Protein AF-A0A821T9H7-F1 (afdb_monomer_lite)

Radius of gyration: 27.97 Å; chains: 1; bounding box: 42×57×98 Å

Structure (mmCIF, N/CA/C/O backbone):
data_AF-A0A821T9H7-F1
#
_entry.id   AF-A0A821T9H7-F1
#
loop_
_atom_site.group_PDB
_atom_site.id
_atom_site.type_symbol
_atom_site.label_atom_id
_atom_site.label_alt_id
_atom_site.label_comp_id
_atom_site.label_asym_id
_atom_site.label_entity_id
_atom_site.label_seq_id
_atom_site.pdbx_PDB_ins_code
_atom_site.Cartn_x
_atom_site.Cartn_y
_atom_site.Cartn_z
_atom_site.occupancy
_atom_site.B_iso_or_equiv
_atom_site.auth_seq_id
_atom_site.auth_comp_id
_atom_site.auth_asym_id
_atom_site.auth_atom_id
_atom_site.pdbx_PDB_model_num
ATOM 1 N N . MET A 1 1 ? -17.580 -24.110 52.887 1.00 52.00 1 MET A N 1
ATOM 2 C CA . MET A 1 1 ? -16.841 -24.997 53.815 1.00 52.00 1 MET A CA 1
ATOM 3 C C . MET A 1 1 ? -15.578 -24.273 54.279 1.00 52.00 1 MET A C 1
ATOM 5 O O . MET A 1 1 ? -14.968 -23.623 53.432 1.00 52.00 1 MET A O 1
ATOM 9 N N . PRO A 1 2 ? -15.221 -24.297 55.578 1.00 52.31 2 PRO A N 1
ATOM 10 C CA . PRO A 1 2 ? -14.011 -23.636 56.079 1.00 52.31 2 PRO A CA 1
ATOM 11 C C . PRO A 1 2 ? -12.762 -24.262 55.444 1.00 52.31 2 PRO A C 1
ATOM 13 O O . PRO A 1 2 ? -12.681 -25.484 55.322 1.00 52.31 2 PRO A O 1
ATOM 16 N N . ARG A 1 3 ? -11.808 -23.433 55.002 1.00 60.94 3 ARG A N 1
ATOM 17 C CA . ARG A 1 3 ? -10.554 -23.918 54.402 1.00 60.94 3 ARG A CA 1
ATOM 18 C C . ARG A 1 3 ? -9.544 -24.178 55.519 1.00 60.94 3 ARG A C 1
ATOM 20 O O . ARG A 1 3 ? -9.441 -23.381 56.452 1.00 60.94 3 ARG A O 1
ATOM 27 N N . ARG A 1 4 ? -8.821 -25.294 55.432 1.00 58.75 4 ARG A N 1
ATOM 28 C CA . ARG A 1 4 ? -7.747 -25.662 56.364 1.00 58.75 4 ARG A CA 1
ATOM 29 C C . ARG A 1 4 ? -6.399 -25.406 55.697 1.00 58.75 4 ARG A C 1
ATOM 31 O O . ARG A 1 4 ? -6.252 -25.667 54.507 1.00 58.75 4 ARG A O 1
ATOM 38 N N . CYS A 1 5 ? -5.445 -24.857 56.442 1.00 56.50 5 CYS A N 1
ATOM 39 C CA . CYS A 1 5 ? -4.068 -24.734 55.970 1.00 56.50 5 CYS A CA 1
ATOM 40 C C . CYS A 1 5 ? -3.338 -26.065 56.191 1.00 56.50 5 CYS A C 1
ATOM 42 O O . CYS A 1 5 ? -3.261 -26.528 57.329 1.00 56.50 5 CYS A O 1
ATOM 44 N N . ASP A 1 6 ? -2.781 -26.654 55.132 1.00 59.41 6 ASP A N 1
ATOM 45 C CA . ASP A 1 6 ? -2.112 -27.964 55.198 1.00 59.41 6 ASP A CA 1
ATOM 46 C C . ASP A 1 6 ? -0.798 -27.932 56.005 1.00 59.41 6 ASP A C 1
ATOM 48 O O . ASP A 1 6 ? -0.359 -28.963 56.503 1.00 59.41 6 ASP A O 1
ATOM 52 N N . ALA A 1 7 ? -0.190 -26.753 56.187 1.00 62.69 7 ALA A N 1
ATOM 53 C CA . ALA A 1 7 ? 1.077 -26.604 56.908 1.00 62.69 7 ALA A CA 1
ATOM 54 C C . ALA A 1 7 ? 0.923 -26.495 58.438 1.00 62.69 7 ALA A C 1
ATOM 56 O O . ALA A 1 7 ? 1.828 -26.882 59.170 1.00 62.69 7 ALA A O 1
ATOM 57 N N . CYS A 1 8 ? -0.197 -25.957 58.940 1.00 66.38 8 CYS A N 1
ATOM 58 C CA . CYS A 1 8 ? -0.370 -25.683 60.377 1.00 66.38 8 CYS A CA 1
ATOM 59 C C . CYS A 1 8 ? -1.744 -26.060 60.954 1.00 66.38 8 CYS A C 1
ATOM 61 O O . CYS A 1 8 ? -1.980 -25.886 62.147 1.00 66.38 8 CYS A O 1
ATOM 63 N N . GLY A 1 9 ? -2.679 -26.548 60.135 1.00 64.06 9 GLY A N 1
ATOM 64 C CA . GLY A 1 9 ? -3.998 -27.007 60.583 1.00 64.06 9 GLY A CA 1
ATOM 65 C C . GLY A 1 9 ? -4.990 -25.904 60.979 1.00 64.06 9 GLY A C 1
ATOM 66 O O . GLY A 1 9 ? -6.126 -26.222 61.348 1.00 64.06 9 GLY A O 1
ATOM 67 N N . ALA A 1 10 ? -4.608 -24.626 60.872 1.00 67.88 10 ALA A N 1
ATOM 68 C CA . ALA A 1 10 ? -5.467 -23.486 61.189 1.00 67.88 10 ALA A CA 1
ATOM 69 C C . ALA A 1 10 ? -6.685 -23.395 60.248 1.00 67.88 10 ALA A C 1
ATOM 71 O O . ALA A 1 10 ? -6.598 -23.704 59.054 1.00 67.88 10 ALA A O 1
ATOM 72 N N . THR A 1 11 ? -7.823 -22.957 60.794 1.00 61.16 11 THR A N 1
ATOM 73 C CA . THR A 1 11 ? -9.086 -22.745 60.065 1.00 61.16 11 THR A CA 1
ATOM 74 C C . THR A 1 11 ? -9.310 -21.252 59.807 1.00 61.16 11 THR A C 1
ATOM 76 O O . THR A 1 11 ? -8.954 -20.409 60.626 1.00 61.16 11 THR A O 1
ATOM 79 N N . THR A 1 12 ? -9.840 -20.904 58.632 1.00 59.34 12 THR A N 1
ATOM 80 C CA . THR A 1 12 ? -9.972 -19.507 58.175 1.00 59.34 12 THR A CA 1
ATOM 81 C C . THR A 1 12 ? -10.983 -18.679 58.992 1.00 59.34 12 THR A C 1
ATOM 83 O O . THR A 1 12 ? -12.116 -19.143 59.143 1.00 59.34 12 THR A O 1
ATOM 86 N N . PRO A 1 13 ? -10.659 -17.437 59.414 1.00 55.09 13 PRO A N 1
ATOM 87 C CA . PRO A 1 13 ? -11.656 -16.453 59.848 1.00 55.09 13 PRO A CA 1
ATOM 88 C C . PRO A 1 13 ? -12.505 -15.949 58.656 1.00 55.09 13 PRO A C 1
ATOM 90 O O . PRO A 1 13 ? -12.118 -16.144 57.503 1.00 55.09 13 PRO A O 1
ATOM 93 N N . PRO A 1 14 ? -13.667 -15.307 58.895 1.00 42.53 14 PRO A N 1
ATOM 94 C CA . PRO A 1 14 ? -14.719 -15.102 57.887 1.00 42.53 14 PRO A CA 1
ATOM 95 C C . PRO A 1 14 ? -14.426 -14.063 56.785 1.00 42.53 14 PRO A C 1
ATOM 97 O O . PRO A 1 14 ? -15.321 -13.754 56.001 1.00 42.53 14 PRO A O 1
ATOM 100 N N . PHE A 1 15 ? -13.200 -13.548 56.664 1.00 44.84 15 PHE A N 1
ATOM 101 C CA . PHE A 1 15 ? -12.841 -12.542 55.658 1.00 44.84 15 PHE A CA 1
ATOM 102 C C . PHE A 1 15 ? -11.713 -13.021 54.731 1.00 44.84 15 PHE A C 1
ATOM 104 O O . PHE A 1 15 ? -10.788 -13.711 55.154 1.00 44.84 15 PHE A O 1
ATOM 111 N N . ASN A 1 16 ? -11.829 -12.663 53.444 1.00 52.44 16 ASN A N 1
ATOM 112 C CA . ASN A 1 16 ? -10.963 -13.060 52.325 1.00 52.44 16 ASN A CA 1
ATOM 113 C C . ASN A 1 16 ? -9.498 -12.627 52.535 1.00 52.44 16 ASN A C 1
ATOM 115 O O . ASN A 1 16 ? -9.092 -11.550 52.107 1.00 52.44 16 ASN A O 1
ATOM 119 N N . ILE A 1 17 ? -8.693 -13.488 53.154 1.00 49.62 17 ILE A N 1
ATOM 120 C CA . ILE A 1 17 ? -7.234 -13.351 53.217 1.00 49.62 17 ILE A CA 1
ATOM 121 C C . ILE A 1 17 ? -6.622 -14.484 52.385 1.00 49.62 17 ILE A C 1
ATOM 123 O O . ILE A 1 17 ? -6.980 -15.650 52.554 1.00 49.62 17 ILE A O 1
ATOM 127 N N . GLN A 1 18 ? -5.722 -14.141 51.459 1.00 57.00 18 GLN A N 1
ATOM 128 C CA . GLN A 1 18 ? -5.142 -15.086 50.493 1.00 57.00 18 GLN A CA 1
ATOM 129 C C . GLN A 1 18 ? -3.971 -15.915 51.066 1.00 57.00 18 GLN A C 1
ATOM 131 O O . GLN A 1 18 ? -3.697 -16.998 50.551 1.00 57.00 18 GLN A O 1
ATOM 136 N N . CYS A 1 19 ? -3.366 -15.481 52.182 1.00 50.41 19 CYS A N 1
ATOM 137 C CA . CYS A 1 19 ? -2.258 -16.163 52.868 1.00 50.41 19 CYS A CA 1
ATOM 138 C C . CYS A 1 19 ? -2.529 -16.356 54.373 1.00 50.41 19 CYS A C 1
ATOM 140 O O . CYS A 1 19 ? -3.134 -15.503 55.021 1.00 50.41 19 CYS A O 1
ATOM 142 N N . CYS A 1 20 ? -2.065 -17.468 54.953 1.00 55.59 20 CYS A N 1
ATOM 143 C CA . CYS A 1 20 ? -2.225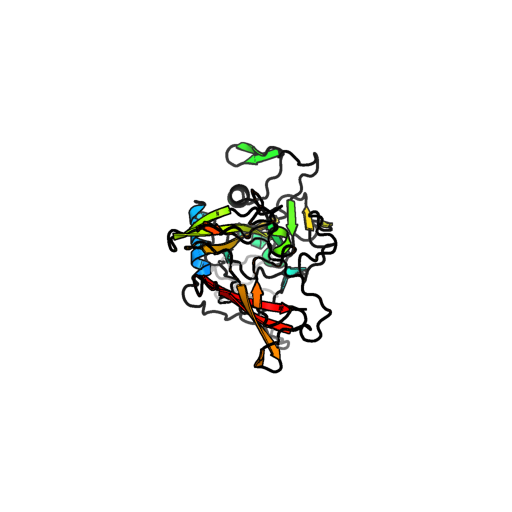 -17.765 56.380 1.00 55.59 20 CYS A CA 1
ATOM 144 C C . CYS A 1 20 ? -1.343 -16.846 57.262 1.00 55.59 20 CYS A C 1
ATOM 146 O O . CYS A 1 20 ? -0.121 -16.885 57.110 1.00 55.59 20 CYS A O 1
ATOM 148 N N . PRO A 1 21 ? -1.891 -16.087 58.236 1.00 48.59 21 PRO A N 1
ATOM 149 C CA . PRO A 1 21 ? -1.107 -15.154 59.062 1.00 48.59 21 PRO A CA 1
ATOM 150 C C . PRO A 1 21 ? -0.047 -15.819 59.951 1.00 48.59 21 PRO A C 1
ATOM 152 O O . PRO A 1 21 ? 0.913 -15.174 60.353 1.00 48.59 21 PRO A O 1
ATOM 155 N N . SER A 1 22 ? -0.217 -17.104 60.269 1.00 52.88 22 SER A N 1
ATOM 156 C CA . SER A 1 22 ? 0.667 -17.838 61.182 1.00 52.88 22 SER A CA 1
ATOM 157 C C . SER A 1 22 ? 1.881 -18.466 60.490 1.00 52.88 22 SER A C 1
ATOM 159 O O . SER A 1 22 ? 2.849 -18.796 61.164 1.00 52.88 22 SER A O 1
ATOM 161 N N . CYS A 1 23 ? 1.831 -18.681 59.168 1.00 59.38 23 CYS A N 1
ATOM 162 C CA . CYS A 1 23 ? 2.888 -19.402 58.439 1.00 59.38 23 CYS A CA 1
ATOM 163 C C . CYS A 1 23 ? 3.172 -18.897 57.013 1.00 59.38 23 CYS A C 1
ATOM 165 O O . CYS A 1 23 ? 4.077 -19.404 56.361 1.00 59.38 23 CYS A O 1
ATOM 167 N N . GLY A 1 24 ? 2.420 -17.917 56.501 1.00 49.22 24 GLY A N 1
ATOM 168 C CA . GLY A 1 24 ? 2.676 -17.274 55.208 1.00 49.22 24 GLY A CA 1
ATOM 169 C C . GLY A 1 24 ? 2.287 -18.073 53.955 1.00 49.22 24 GLY A C 1
ATOM 170 O O . GLY A 1 24 ? 2.425 -17.545 52.856 1.00 49.22 24 GLY A O 1
ATOM 171 N N . HIS A 1 25 ? 1.777 -19.304 54.076 1.00 56.91 25 HIS A N 1
ATOM 172 C CA . HIS A 1 25 ? 1.382 -20.129 52.923 1.00 56.91 25 HIS A CA 1
ATOM 173 C C . HIS A 1 25 ? -0.051 -19.873 52.418 1.00 56.91 25 HIS A C 1
ATOM 175 O O . HIS A 1 25 ? -0.956 -19.543 53.191 1.00 56.91 25 HIS A O 1
ATOM 181 N N . GLU A 1 26 ? -0.249 -20.047 51.105 1.00 52.38 26 GLU A N 1
ATOM 182 C CA . GLU A 1 26 ? -1.539 -19.911 50.414 1.00 52.38 26 GLU A CA 1
ATOM 183 C C . GLU A 1 26 ? -2.464 -21.118 50.651 1.00 52.38 26 GLU A C 1
ATOM 185 O O . GLU A 1 26 ? -2.024 -22.263 50.761 1.00 52.38 26 GLU A O 1
ATOM 190 N N . PHE A 1 27 ? -3.777 -20.874 50.692 1.00 54.25 27 PHE A N 1
ATOM 191 C CA . PHE A 1 27 ? -4.783 -21.933 50.829 1.00 54.25 27 PHE A CA 1
ATOM 192 C C . PHE A 1 27 ? -5.086 -22.614 49.480 1.00 54.25 27 PHE A C 1
ATOM 194 O O . PHE A 1 27 ? -5.382 -21.944 48.488 1.00 54.25 27 PHE A O 1
ATOM 201 N N . ARG A 1 28 ? -5.105 -23.956 49.456 1.00 50.16 28 ARG A N 1
ATOM 202 C CA . ARG A 1 28 ? -5.420 -24.774 48.267 1.00 50.16 28 ARG A CA 1
ATOM 203 C C . ARG A 1 28 ? -6.826 -24.473 47.714 1.00 50.16 28 ARG A C 1
ATOM 205 O O . ARG A 1 28 ? -7.794 -24.367 48.471 1.00 50.16 28 ARG A O 1
ATOM 212 N N . LYS A 1 29 ? -6.955 -24.352 46.385 1.00 48.75 29 LYS A N 1
ATOM 213 C CA . LYS A 1 29 ? -8.257 -24.263 45.689 1.00 48.75 29 LYS A CA 1
ATOM 214 C C . LYS A 1 29 ? -8.839 -25.674 45.479 1.00 48.75 29 LYS A C 1
ATOM 216 O O . LYS A 1 29 ? -8.063 -26.582 45.199 1.00 48.75 29 LYS A O 1
ATOM 221 N N . PRO A 1 30 ? -10.165 -25.870 45.600 1.00 38.12 30 PRO A N 1
ATOM 222 C CA . PRO A 1 30 ? -10.780 -27.180 45.395 1.00 38.12 30 PRO A CA 1
ATOM 223 C C . PRO A 1 30 ? -10.760 -27.592 43.913 1.00 38.12 30 PRO A C 1
ATOM 225 O O . PRO A 1 30 ? -11.069 -26.784 43.036 1.00 38.12 30 PRO A O 1
ATOM 228 N N . GLU A 1 31 ? -10.408 -28.853 43.654 1.00 37.56 31 GLU A N 1
ATOM 229 C CA . GLU A 1 31 ? -10.459 -29.502 42.339 1.00 37.56 31 GLU A CA 1
ATOM 230 C C . GLU A 1 31 ? -11.874 -30.039 42.065 1.00 37.56 31 GLU A C 1
ATOM 232 O O . GLU A 1 31 ? -12.429 -30.764 42.887 1.00 37.56 31 GLU A O 1
ATOM 237 N N . ASN A 1 32 ? -12.445 -29.724 40.898 1.00 36.94 32 ASN A N 1
ATOM 238 C CA . ASN A 1 32 ? -13.672 -30.352 40.397 1.00 36.94 32 ASN A CA 1
ATOM 239 C C . ASN A 1 32 ? -13.337 -31.214 39.171 1.00 36.94 32 ASN A C 1
ATOM 241 O O . ASN A 1 32 ? -13.040 -30.687 38.099 1.00 36.94 32 ASN A O 1
ATOM 245 N N . ASN A 1 33 ? -13.430 -32.536 39.330 1.00 33.88 33 ASN A N 1
ATOM 246 C CA . ASN A 1 33 ? -13.397 -33.517 38.245 1.00 33.88 33 ASN A CA 1
ATOM 247 C C . ASN A 1 33 ? -14.797 -33.669 37.632 1.00 33.88 33 ASN A C 1
ATOM 249 O O . ASN A 1 33 ? -15.671 -34.307 38.211 1.00 33.88 33 ASN A O 1
ATOM 253 N N . SER A 1 34 ? -15.001 -33.115 36.439 1.00 32.09 34 SER A N 1
ATOM 254 C CA . SER A 1 34 ? -15.999 -33.605 35.479 1.00 32.09 34 SER A CA 1
ATOM 255 C C . SER A 1 34 ? -15.555 -33.209 34.070 1.00 32.09 34 SER A C 1
ATOM 257 O O . SER A 1 34 ? -15.356 -32.036 33.766 1.00 32.09 34 SER A O 1
ATOM 259 N N . THR A 1 35 ? -15.302 -34.216 33.241 1.00 33.34 35 THR A N 1
ATOM 260 C CA . THR A 1 35 ? -14.719 -34.113 31.899 1.00 33.34 35 THR A CA 1
ATOM 261 C C . THR A 1 35 ? -15.807 -33.857 30.848 1.00 33.34 35 THR A C 1
ATOM 263 O O . THR A 1 35 ? -16.729 -34.665 30.753 1.00 33.34 35 THR A O 1
ATOM 266 N N . PRO A 1 36 ? -15.686 -32.824 29.994 1.00 30.59 36 PRO A N 1
ATOM 267 C CA . PRO A 1 36 ? -16.351 -32.758 28.692 1.00 30.59 36 PRO A CA 1
ATOM 268 C C . PRO A 1 36 ? -15.356 -33.045 27.547 1.00 30.59 36 PRO A C 1
ATOM 270 O O . PRO A 1 36 ? -14.138 -32.973 27.746 1.00 30.59 36 PRO A O 1
ATOM 273 N N . PRO A 1 37 ? -15.846 -33.386 26.341 1.00 30.14 37 PRO A N 1
ATOM 274 C CA . PRO A 1 37 ? -15.032 -33.940 25.272 1.00 30.14 37 PRO A CA 1
ATOM 275 C C . PRO A 1 37 ? -14.011 -32.941 24.726 1.00 30.14 37 PRO A C 1
ATOM 277 O O . PRO A 1 37 ? -14.256 -31.753 24.516 1.00 30.14 37 PRO A O 1
ATOM 280 N N . ASN A 1 38 ? -12.834 -33.500 24.490 1.00 33.84 38 ASN A N 1
ATOM 281 C CA . ASN A 1 38 ? -11.617 -32.872 24.026 1.00 33.84 38 ASN A CA 1
ATOM 282 C C . ASN A 1 38 ? -11.758 -32.450 22.552 1.00 33.84 38 ASN A C 1
ATOM 284 O O . ASN A 1 38 ? -11.496 -33.249 21.662 1.00 33.84 38 ASN A O 1
ATOM 288 N N . ASN A 1 39 ? -12.129 -31.194 22.289 1.00 30.88 39 ASN A N 1
ATOM 289 C CA . ASN A 1 39 ? -11.930 -30.558 20.981 1.00 30.88 39 ASN A CA 1
ATOM 290 C C . ASN A 1 39 ? -10.878 -29.449 21.098 1.00 30.88 39 ASN A C 1
ATOM 292 O O . ASN A 1 39 ? -11.142 -28.253 21.000 1.00 30.88 39 ASN A O 1
ATOM 296 N N . LYS A 1 40 ? -9.634 -29.876 21.335 1.00 31.58 40 LYS A N 1
ATOM 297 C CA . LYS A 1 40 ? -8.444 -29.062 21.092 1.00 31.58 40 LYS A CA 1
ATOM 298 C C . LYS A 1 40 ? -8.089 -29.139 19.609 1.00 31.58 40 LYS A C 1
ATOM 300 O O . LYS A 1 40 ? -7.203 -29.888 19.219 1.00 31.58 40 LYS A O 1
ATOM 305 N N . THR A 1 41 ? -8.714 -28.294 18.801 1.00 30.67 41 THR A N 1
ATOM 306 C CA . THR A 1 41 ? -8.129 -27.831 17.535 1.00 30.67 41 THR A CA 1
ATOM 307 C C . THR A 1 41 ? -7.802 -26.350 17.657 1.00 30.67 41 THR A C 1
ATOM 309 O O . THR A 1 41 ? -8.289 -25.509 16.913 1.00 30.67 41 THR A O 1
ATOM 312 N N . HIS A 1 42 ? -6.926 -26.020 18.609 1.00 34.47 42 HIS A N 1
ATOM 313 C CA . HIS A 1 42 ? -6.011 -24.914 18.371 1.00 34.47 42 HIS A CA 1
ATOM 314 C C . HIS A 1 42 ? -4.995 -25.432 17.363 1.00 34.47 42 HIS A C 1
ATOM 316 O O . HIS A 1 42 ? -4.069 -26.160 17.731 1.00 34.47 42 HIS A O 1
ATOM 322 N N . ALA A 1 43 ? -5.205 -25.099 16.090 1.00 30.94 43 ALA A N 1
ATOM 323 C CA . ALA A 1 43 ? -4.150 -25.174 15.100 1.00 30.94 43 ALA A CA 1
ATOM 324 C C . ALA A 1 43 ? -2.981 -24.343 15.643 1.00 30.94 43 ALA A C 1
ATOM 326 O O . ALA A 1 43 ? -3.001 -23.114 15.662 1.00 30.94 43 ALA A O 1
ATOM 327 N N . LYS A 1 44 ? -1.986 -25.044 16.187 1.00 29.28 44 LYS A N 1
ATOM 328 C CA . LYS A 1 44 ? -0.641 -24.517 16.321 1.00 29.28 44 LYS A CA 1
ATOM 329 C C . LYS A 1 44 ? -0.229 -24.155 14.904 1.00 29.28 44 LYS A C 1
ATOM 331 O O . LYS A 1 44 ? 0.064 -25.049 14.116 1.00 29.28 44 LYS A O 1
ATOM 336 N N . ASP A 1 45 ? -0.198 -22.868 14.593 1.00 35.53 45 ASP A N 1
ATOM 337 C CA . ASP A 1 45 ? 0.541 -22.375 13.441 1.00 35.53 45 ASP A CA 1
ATOM 338 C C . ASP A 1 45 ? 2.035 -22.577 13.711 1.00 35.53 45 ASP A C 1
ATOM 340 O O . ASP A 1 45 ? 2.788 -21.671 14.066 1.00 35.53 45 ASP A O 1
ATOM 344 N N . SER A 1 46 ? 2.479 -23.822 13.562 1.00 35.81 46 SER A N 1
ATOM 345 C CA . SER A 1 46 ? 3.876 -24.186 13.411 1.00 35.81 46 SER A CA 1
ATOM 346 C C . SER A 1 46 ? 4.310 -23.867 11.981 1.00 35.81 46 SER A C 1
ATOM 348 O O . SER A 1 46 ? 4.651 -24.756 11.210 1.00 35.81 46 SER A O 1
ATOM 350 N N . HIS A 1 47 ? 4.321 -22.583 11.626 1.00 48.22 47 HIS A N 1
ATOM 351 C CA . HIS A 1 47 ? 4.980 -22.081 10.417 1.00 48.22 47 HIS A CA 1
ATOM 352 C C . HIS A 1 47 ? 6.390 -21.553 10.757 1.00 48.22 47 HIS A C 1
ATOM 354 O O . HIS A 1 47 ? 6.869 -20.546 10.234 1.00 48.22 47 HIS A O 1
ATOM 360 N N . SER A 1 48 ? 7.088 -22.250 11.663 1.00 50.47 48 SER A N 1
ATOM 361 C CA . SER A 1 48 ? 8.493 -22.007 11.991 1.00 50.47 48 SER A CA 1
ATOM 362 C C . SER A 1 48 ? 9.406 -22.717 10.992 1.00 50.47 48 SER A C 1
ATOM 364 O O . SER A 1 48 ? 9.914 -23.806 11.252 1.00 50.47 48 SER A O 1
ATOM 366 N N . LYS A 1 49 ? 9.613 -22.064 9.848 1.00 40.31 49 LYS A N 1
ATOM 367 C CA . LYS A 1 49 ? 10.872 -22.025 9.087 1.00 40.31 49 LYS A CA 1
ATOM 368 C C . LYS A 1 49 ? 10.710 -20.923 8.038 1.00 40.31 49 LYS A C 1
ATOM 370 O O . LYS A 1 49 ? 10.294 -21.177 6.914 1.00 40.31 49 LYS A O 1
ATOM 375 N N . GLN A 1 50 ? 10.980 -19.672 8.435 1.00 43.97 50 GLN A N 1
ATOM 376 C CA . GLN A 1 50 ? 11.134 -18.584 7.462 1.00 43.97 50 GLN A CA 1
ATOM 377 C C . GLN A 1 50 ? 12.204 -19.021 6.443 1.00 43.97 50 GLN A C 1
ATOM 379 O O . GLN A 1 50 ? 13.249 -19.528 6.869 1.00 43.97 50 GLN A O 1
ATOM 384 N N . PRO A 1 51 ? 11.975 -18.856 5.129 1.00 42.94 51 PRO A N 1
ATOM 385 C CA . PRO A 1 51 ? 12.978 -19.182 4.129 1.00 42.94 51 PRO A CA 1
ATOM 386 C C . PRO A 1 51 ? 14.238 -18.327 4.319 1.00 42.94 51 PRO A C 1
ATOM 388 O O . PRO A 1 51 ? 14.225 -17.291 4.991 1.00 42.94 51 PRO A O 1
ATOM 391 N N . ARG A 1 52 ? 15.321 -18.771 3.667 1.00 57.47 52 ARG A N 1
ATOM 392 C CA . ARG A 1 52 ? 16.536 -18.001 3.347 1.00 57.47 52 ARG A CA 1
ATOM 393 C C . ARG A 1 52 ? 16.223 -16.517 3.104 1.00 57.47 52 ARG A C 1
ATOM 395 O O . ARG A 1 52 ? 15.165 -16.189 2.579 1.00 57.47 52 ARG A O 1
ATOM 402 N N . ALA A 1 53 ? 17.161 -15.637 3.460 1.00 80.38 53 ALA A N 1
ATOM 403 C CA . ALA A 1 53 ? 17.039 -14.183 3.324 1.00 80.38 53 ALA A CA 1
ATOM 404 C C . ALA A 1 53 ? 16.293 -13.763 2.037 1.00 80.38 53 ALA A C 1
ATOM 406 O O . ALA A 1 53 ? 16.836 -13.876 0.943 1.00 80.38 53 ALA A O 1
ATOM 407 N N . CYS A 1 54 ? 15.046 -13.295 2.173 1.00 86.88 54 CYS A N 1
ATOM 408 C CA . CYS A 1 54 ? 14.213 -12.872 1.047 1.00 86.88 54 CYS A CA 1
ATOM 409 C C . CYS A 1 54 ? 14.769 -11.561 0.452 1.00 86.88 54 CYS A C 1
ATOM 411 O O . CYS A 1 54 ? 14.754 -10.537 1.149 1.00 86.88 54 CYS A O 1
ATOM 413 N N . PRO A 1 55 ? 15.229 -11.543 -0.817 1.00 85.81 55 PRO A N 1
ATOM 414 C CA . PRO A 1 55 ? 15.789 -10.339 -1.435 1.00 85.81 55 PRO A CA 1
ATOM 415 C C . PRO A 1 55 ? 14.790 -9.179 -1.475 1.00 85.81 55 PRO A C 1
ATOM 417 O O . PRO A 1 55 ? 15.154 -8.043 -1.175 1.00 85.81 55 PRO A O 1
ATOM 420 N N . TYR A 1 56 ? 13.516 -9.472 -1.751 1.00 83.56 56 TYR A N 1
ATOM 421 C CA . TYR A 1 56 ? 12.448 -8.472 -1.765 1.00 83.56 56 TYR A CA 1
ATOM 422 C C . TYR A 1 56 ? 12.228 -7.834 -0.385 1.00 83.56 56 TYR A C 1
ATOM 424 O O . TYR A 1 56 ? 12.180 -6.609 -0.256 1.00 83.56 56 TYR A O 1
ATOM 432 N N . LYS A 1 57 ? 12.188 -8.651 0.676 1.00 88.38 57 LYS A N 1
ATOM 433 C CA . LYS A 1 57 ? 12.094 -8.172 2.064 1.00 88.38 57 LYS A CA 1
ATOM 434 C C . LYS A 1 57 ? 13.282 -7.290 2.438 1.00 88.38 57 LYS A C 1
ATOM 436 O O . LYS A 1 57 ? 13.097 -6.268 3.098 1.00 88.38 57 LYS A O 1
ATOM 441 N N . ASN A 1 58 ? 14.486 -7.659 2.003 1.00 90.38 58 ASN A N 1
ATOM 442 C CA . ASN A 1 58 ? 15.697 -6.874 2.239 1.00 90.38 58 ASN A CA 1
ATOM 443 C C . ASN A 1 58 ? 15.663 -5.526 1.510 1.00 90.38 58 ASN A C 1
ATOM 445 O O . ASN A 1 58 ? 16.030 -4.518 2.110 1.00 90.38 58 ASN A O 1
ATOM 449 N N . LEU A 1 59 ? 15.176 -5.493 0.267 1.00 88.44 59 LEU A N 1
ATOM 450 C CA . LEU A 1 59 ? 15.000 -4.264 -0.508 1.00 88.44 59 LEU A CA 1
ATOM 451 C C . LEU A 1 59 ? 13.975 -3.326 0.147 1.00 88.44 59 LEU A C 1
ATOM 453 O O . LEU A 1 59 ? 14.250 -2.145 0.346 1.00 88.44 59 LEU A O 1
ATOM 457 N N . CYS A 1 60 ? 12.829 -3.858 0.579 1.00 91.00 60 CYS A N 1
ATOM 458 C CA . CYS A 1 60 ? 11.830 -3.074 1.307 1.00 91.00 60 CYS A CA 1
ATOM 459 C C . CYS A 1 60 ? 12.385 -2.537 2.641 1.00 91.00 60 CYS A C 1
ATOM 461 O O . CYS A 1 60 ? 12.111 -1.400 3.021 1.00 91.00 60 CYS A O 1
ATOM 463 N N . ALA A 1 61 ? 13.209 -3.329 3.337 1.00 91.94 61 ALA A N 1
ATOM 464 C CA . ALA A 1 61 ? 13.879 -2.907 4.568 1.00 91.94 61 ALA A CA 1
ATOM 465 C C . ALA A 1 61 ? 14.973 -1.858 4.312 1.00 91.94 61 ALA A C 1
ATOM 467 O O . ALA A 1 61 ? 15.306 -1.071 5.196 1.00 91.94 61 ALA A O 1
ATOM 468 N N . GLU A 1 62 ? 15.587 -1.862 3.130 1.00 92.31 62 GLU A N 1
ATOM 469 C CA . GLU A 1 62 ? 16.529 -0.835 2.695 1.00 92.31 62 GLU A CA 1
ATOM 470 C C . GLU A 1 62 ? 15.827 0.505 2.473 1.00 92.31 62 GLU A C 1
ATOM 472 O O . GLU A 1 62 ? 16.280 1.504 3.025 1.00 92.31 62 GLU A O 1
ATOM 477 N N . TYR A 1 63 ? 14.689 0.504 1.772 1.00 91.69 63 TYR A N 1
ATOM 478 C CA . TYR A 1 63 ? 13.867 1.702 1.604 1.00 91.69 63 TYR A CA 1
ATOM 479 C C . TYR A 1 63 ? 13.405 2.269 2.948 1.00 91.69 63 TYR A C 1
ATOM 481 O O . TYR A 1 63 ? 13.583 3.450 3.220 1.00 91.69 63 TYR A O 1
ATOM 489 N N . LEU A 1 64 ? 12.878 1.427 3.841 1.00 91.69 64 LEU A N 1
ATOM 490 C CA . LEU A 1 64 ? 12.440 1.892 5.159 1.00 91.69 64 LEU A CA 1
ATOM 491 C C . LEU A 1 64 ? 13.591 2.532 5.957 1.00 91.69 64 LEU A C 1
ATOM 493 O O . LEU A 1 64 ? 13.390 3.533 6.636 1.00 91.69 64 LEU A O 1
ATOM 497 N N . ARG A 1 65 ? 14.812 1.990 5.844 1.00 91.81 65 ARG A N 1
ATOM 498 C CA . ARG A 1 65 ? 16.008 2.581 6.465 1.00 91.81 65 ARG A CA 1
ATOM 499 C C . ARG A 1 65 ? 16.407 3.914 5.836 1.00 91.81 65 ARG A C 1
ATOM 501 O O . ARG A 1 65 ? 16.925 4.753 6.562 1.00 91.81 65 ARG A O 1
ATOM 508 N N . SER A 1 66 ? 16.184 4.120 4.535 1.00 91.50 66 SER A N 1
ATOM 509 C CA . SER A 1 66 ? 16.504 5.399 3.884 1.00 91.50 66 SER A CA 1
ATOM 510 C C . SER A 1 66 ? 15.572 6.540 4.278 1.00 91.50 66 SER A C 1
ATOM 512 O O . SER A 1 66 ? 15.876 7.681 3.966 1.00 91.50 66 SER A O 1
ATOM 514 N N . LEU A 1 67 ? 14.451 6.243 4.941 1.00 90.94 67 LEU A N 1
ATOM 515 C CA . LEU A 1 67 ? 13.559 7.260 5.504 1.00 90.94 67 LEU A CA 1
ATOM 516 C C . LEU A 1 67 ? 14.040 7.779 6.863 1.00 90.94 67 LEU A C 1
ATOM 518 O O . LEU A 1 67 ? 13.441 8.704 7.392 1.00 90.94 67 LEU A O 1
ATOM 522 N N . GLU A 1 68 ? 15.070 7.159 7.446 1.00 93.69 68 GLU A N 1
ATOM 523 C CA . GLU A 1 68 ? 15.691 7.599 8.704 1.00 93.69 68 GLU A CA 1
ATOM 524 C C . GLU A 1 68 ? 14.726 7.650 9.902 1.00 93.69 68 GLU A C 1
ATOM 526 O O . GLU A 1 68 ? 14.932 8.382 10.867 1.00 93.69 68 GLU A O 1
ATOM 531 N N . TRP A 1 69 ? 13.676 6.822 9.886 1.00 91.25 69 TRP A N 1
ATOM 532 C CA . TRP A 1 69 ? 12.812 6.652 11.052 1.00 91.25 69 TRP A CA 1
ATOM 533 C C . TRP A 1 69 ? 13.586 5.981 12.187 1.00 91.25 69 TRP A C 1
ATOM 535 O O . TRP A 1 69 ? 14.369 5.051 11.956 1.00 91.25 69 TRP A O 1
ATOM 545 N N . ASP A 1 70 ? 13.315 6.399 13.425 1.00 92.38 70 ASP A N 1
ATOM 546 C CA . ASP A 1 70 ? 13.920 5.772 14.595 1.00 92.38 70 ASP A CA 1
ATOM 547 C C . ASP A 1 70 ? 13.566 4.275 14.639 1.00 92.38 70 ASP A C 1
ATOM 549 O O . ASP A 1 70 ? 12.408 3.859 14.532 1.00 92.38 70 ASP A O 1
ATOM 553 N N . ARG A 1 71 ? 14.596 3.442 14.804 1.00 91.25 71 ARG A N 1
ATOM 554 C CA . ARG A 1 71 ? 14.474 1.986 14.917 1.00 91.25 71 ARG A CA 1
ATOM 555 C C . ARG A 1 71 ? 13.628 1.570 16.119 1.00 91.25 71 ARG A C 1
ATOM 557 O O . ARG A 1 71 ? 13.040 0.491 16.075 1.00 91.25 71 ARG A O 1
ATOM 564 N N . SER A 1 72 ? 13.562 2.406 17.156 1.00 93.06 72 SER A N 1
ATOM 565 C CA . SER A 1 72 ? 12.730 2.208 18.344 1.00 93.06 72 SER A CA 1
ATOM 566 C C . SER A 1 72 ? 11.235 2.173 18.020 1.00 93.06 72 SER A C 1
ATOM 568 O O . SER A 1 72 ? 10.468 1.597 18.783 1.00 93.06 72 SER A O 1
ATOM 570 N N . LEU A 1 73 ? 10.813 2.702 16.866 1.00 90.50 73 LEU A N 1
ATOM 571 C CA . LEU A 1 73 ? 9.423 2.665 16.411 1.00 90.50 73 LEU A CA 1
ATOM 572 C C . LEU A 1 73 ? 8.999 1.295 15.869 1.00 90.50 73 LEU A C 1
ATOM 574 O O . LEU A 1 73 ? 7.816 1.090 15.607 1.00 90.50 73 LEU A O 1
ATOM 578 N N . PHE A 1 74 ? 9.932 0.354 15.691 1.00 93.69 74 PHE A N 1
ATOM 579 C CA . PHE A 1 74 ? 9.671 -0.925 15.035 1.00 93.69 74 PHE A CA 1
ATOM 580 C C . PHE A 1 74 ? 9.799 -2.122 15.976 1.00 93.69 74 PHE A C 1
ATOM 582 O O . PHE A 1 74 ? 10.629 -2.171 16.885 1.00 93.69 74 PHE A O 1
ATOM 589 N N . ASP A 1 75 ? 9.009 -3.153 15.693 1.00 93.38 75 ASP A N 1
ATOM 590 C CA . ASP A 1 75 ? 9.116 -4.473 16.296 1.00 93.38 75 ASP A CA 1
ATOM 591 C C . ASP A 1 75 ? 9.330 -5.527 15.210 1.00 93.38 75 ASP A C 1
ATOM 593 O O . ASP A 1 75 ? 8.405 -6.011 14.549 1.00 93.38 75 ASP A O 1
ATOM 597 N N . ARG A 1 76 ? 10.597 -5.914 15.041 1.00 92.69 76 ARG A N 1
ATOM 598 C CA . ARG A 1 76 ? 11.025 -6.838 13.984 1.00 92.69 76 ARG A CA 1
ATOM 599 C C . ARG A 1 76 ? 10.381 -8.220 14.093 1.00 92.69 76 ARG A C 1
ATOM 601 O O . ARG A 1 76 ? 10.353 -8.932 13.089 1.00 92.69 76 ARG A O 1
ATOM 608 N N . ARG A 1 77 ? 9.862 -8.597 15.269 1.00 92.31 77 ARG A N 1
ATOM 609 C CA . ARG A 1 77 ? 9.189 -9.887 15.499 1.00 92.31 77 ARG A CA 1
ATOM 610 C C . ARG A 1 77 ? 7.909 -10.014 14.679 1.00 92.31 77 ARG A C 1
ATOM 612 O O . ARG A 1 77 ? 7.531 -11.121 14.316 1.00 92.31 77 ARG A O 1
ATOM 619 N N . PHE A 1 78 ? 7.283 -8.887 14.340 1.00 91.56 78 PHE A N 1
ATOM 620 C CA . PHE A 1 78 ? 6.039 -8.850 13.573 1.00 91.56 78 PHE A CA 1
ATOM 621 C C . PHE A 1 78 ? 6.244 -8.515 12.088 1.00 91.56 78 PHE A C 1
ATOM 623 O O . PHE A 1 78 ? 5.264 -8.340 11.352 1.00 91.56 78 PHE A O 1
ATOM 630 N N . ASN A 1 79 ? 7.498 -8.471 11.617 1.00 93.62 79 ASN A N 1
ATOM 631 C CA . ASN A 1 79 ? 7.800 -8.289 10.200 1.00 93.62 79 ASN A CA 1
ATOM 632 C C . ASN A 1 79 ? 7.314 -9.490 9.387 1.00 93.62 79 ASN A C 1
ATOM 634 O O . ASN A 1 79 ? 7.648 -10.635 9.690 1.00 93.62 79 ASN A O 1
ATOM 638 N N . HIS A 1 80 ? 6.607 -9.224 8.296 1.00 91.38 80 HIS A N 1
ATOM 639 C CA . HIS A 1 80 ? 6.057 -10.257 7.429 1.00 91.38 80 HIS A CA 1
ATOM 640 C C . HIS A 1 80 ? 6.214 -9.858 5.964 1.00 91.38 80 HIS A C 1
ATOM 642 O O . HIS A 1 80 ? 5.998 -8.705 5.612 1.00 91.38 80 HIS A O 1
ATOM 648 N N . CYS A 1 81 ? 6.623 -10.794 5.114 1.00 90.31 81 CYS A N 1
ATOM 649 C CA . CYS A 1 81 ? 6.763 -10.560 3.681 1.00 90.31 81 CYS A CA 1
ATOM 650 C C . CYS A 1 81 ? 5.648 -11.314 2.964 1.00 90.31 81 CYS A C 1
ATOM 652 O O . CYS A 1 81 ? 5.487 -12.505 3.200 1.00 90.31 81 CYS A O 1
ATOM 654 N N . TYR A 1 82 ? 4.912 -10.619 2.105 1.00 85.69 82 TYR A N 1
ATOM 655 C CA . TYR A 1 82 ? 3.802 -11.154 1.325 1.00 85.69 82 TYR A CA 1
ATOM 656 C C . TYR A 1 82 ? 4.155 -11.293 -0.165 1.00 85.69 82 TYR A C 1
ATOM 658 O O . TYR A 1 82 ? 3.260 -11.329 -1.006 1.00 85.69 82 TYR A O 1
ATOM 666 N N . CYS A 1 83 ? 5.446 -11.327 -0.525 1.00 83.06 83 CYS A N 1
ATOM 667 C CA . CYS A 1 83 ? 5.858 -11.672 -1.890 1.00 83.06 83 CYS A CA 1
ATOM 668 C C . CYS A 1 83 ? 5.557 -13.146 -2.195 1.00 83.06 83 CYS A C 1
ATOM 670 O O . CYS A 1 83 ? 5.376 -13.941 -1.273 1.00 83.06 83 CYS A O 1
ATOM 672 N N . SER A 1 84 ? 5.567 -13.515 -3.475 1.00 81.44 84 SER A N 1
ATOM 673 C CA . SER A 1 84 ? 5.303 -14.883 -3.947 1.00 81.44 84 SER A CA 1
ATOM 674 C C . SER A 1 84 ? 6.190 -15.946 -3.284 1.00 81.44 84 SER A C 1
ATOM 676 O O . SER A 1 84 ? 5.722 -17.047 -3.013 1.00 81.44 84 SER A O 1
ATOM 678 N N . ASP A 1 85 ? 7.439 -15.606 -2.950 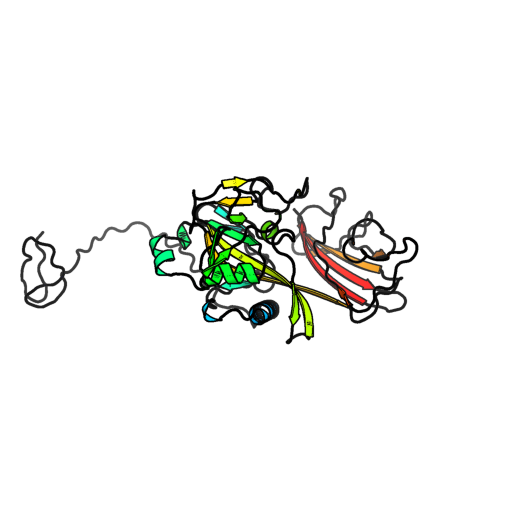1.00 81.75 85 ASP A N 1
ATOM 679 C CA . ASP A 1 85 ? 8.372 -16.525 -2.279 1.00 81.75 85 ASP A CA 1
ATOM 680 C C . ASP A 1 85 ? 8.089 -16.710 -0.778 1.00 81.75 85 ASP A C 1
ATOM 682 O O . ASP A 1 85 ? 8.521 -17.691 -0.176 1.00 81.75 85 ASP A O 1
ATOM 686 N N . CYS A 1 86 ? 7.447 -15.729 -0.134 1.00 83.69 86 CYS A N 1
ATOM 687 C CA . CYS A 1 86 ? 7.253 -15.699 1.322 1.00 83.69 86 CYS A CA 1
ATOM 688 C C . CYS A 1 86 ? 5.814 -15.981 1.755 1.00 83.69 86 CYS A C 1
ATOM 690 O O . CYS A 1 86 ? 5.605 -16.413 2.888 1.00 83.69 86 CYS A O 1
ATOM 692 N N . TYR A 1 87 ? 4.845 -15.727 0.880 1.00 82.94 87 TYR A N 1
ATOM 693 C CA . TYR A 1 87 ? 3.431 -15.973 1.110 1.00 82.94 87 TYR A CA 1
ATOM 694 C C . TYR A 1 87 ? 2.866 -16.680 -0.119 1.00 82.94 87 TYR A C 1
ATOM 696 O O . TYR A 1 87 ? 2.584 -16.055 -1.145 1.00 82.94 87 TYR A O 1
ATOM 704 N N . LEU A 1 88 ? 2.779 -18.007 -0.011 1.00 80.06 88 LEU A N 1
ATOM 705 C CA . LEU A 1 88 ? 2.507 -18.894 -1.138 1.00 80.06 88 LEU A CA 1
ATOM 706 C C . LEU A 1 88 ? 1.152 -18.581 -1.776 1.00 80.06 88 LEU A C 1
ATOM 708 O O . LEU A 1 88 ? 0.201 -18.177 -1.106 1.00 80.06 88 LEU A O 1
ATOM 712 N N . GLU A 1 89 ? 1.047 -18.784 -3.085 1.00 73.00 89 GLU A N 1
ATOM 713 C CA . GLU A 1 89 ? -0.200 -18.571 -3.831 1.00 73.00 89 GLU A CA 1
ATOM 714 C C . GLU A 1 89 ? -1.341 -19.454 -3.310 1.00 73.00 89 GLU A C 1
ATOM 716 O O . GLU A 1 89 ? -2.480 -19.011 -3.242 1.00 73.00 89 GLU A O 1
ATOM 721 N N . SER A 1 90 ? -1.019 -20.662 -2.840 1.00 77.94 90 SER A N 1
ATOM 722 C CA . SER A 1 90 ? -1.978 -21.589 -2.235 1.00 77.94 90 SER A CA 1
ATOM 723 C C . SER A 1 90 ? -2.534 -21.127 -0.883 1.00 77.94 90 SER A C 1
ATOM 725 O O . SER A 1 90 ? -3.443 -21.762 -0.355 1.00 77.94 90 SER A O 1
ATOM 727 N N . TRP A 1 91 ? -1.959 -20.092 -0.266 1.00 85.25 91 TRP A N 1
ATOM 728 C CA . TRP A 1 91 ? -2.483 -19.519 0.975 1.00 85.25 91 TRP A CA 1
ATOM 729 C C . TRP A 1 91 ? -3.648 -18.574 0.680 1.00 85.25 91 TRP A C 1
ATOM 731 O O . TRP A 1 91 ? -3.817 -18.135 -0.450 1.00 85.25 91 TRP A O 1
ATOM 741 N N . SER A 1 92 ? -4.468 -18.270 1.683 1.00 89.88 92 SER A N 1
ATOM 742 C CA . SER A 1 92 ? -5.673 -17.457 1.486 1.00 89.88 92 SER A CA 1
ATOM 743 C C . SER A 1 92 ? -5.355 -16.011 1.079 1.00 89.88 92 SER A C 1
ATOM 745 O O . SER A 1 92 ? -4.412 -15.402 1.580 1.00 89.88 92 SER A O 1
ATOM 747 N N . ASP A 1 93 ? -6.190 -15.428 0.218 1.00 85.25 93 ASP A N 1
ATOM 748 C CA . ASP A 1 93 ? -6.158 -13.993 -0.111 1.00 85.25 93 ASP A CA 1
ATOM 749 C C . ASP A 1 93 ? -6.850 -13.127 0.944 1.00 85.25 93 ASP A C 1
ATOM 751 O O . ASP A 1 93 ? -6.766 -11.898 0.909 1.00 85.25 93 ASP A O 1
ATOM 755 N N . THR A 1 94 ? -7.547 -13.759 1.882 1.00 89.31 94 THR A N 1
ATOM 756 C CA . THR A 1 94 ? -8.334 -13.100 2.916 1.00 89.31 94 THR A CA 1
ATOM 757 C C . THR A 1 94 ? -8.129 -13.753 4.269 1.00 89.31 94 THR A C 1
ATOM 759 O O . THR A 1 94 ? -7.824 -14.943 4.381 1.00 89.31 94 THR A O 1
ATOM 762 N N . VAL A 1 95 ? -8.330 -12.963 5.317 1.00 86.75 95 VAL A N 1
ATOM 763 C CA . VAL A 1 95 ? -8.434 -13.462 6.686 1.00 86.75 95 VAL A CA 1
ATOM 764 C C . VAL A 1 95 ? -9.670 -12.848 7.319 1.00 86.75 95 VAL A C 1
ATOM 766 O O . VAL A 1 95 ? -9.884 -11.637 7.232 1.00 86.75 95 VAL A O 1
ATOM 769 N N . GLU A 1 96 ? -10.467 -13.687 7.971 1.00 86.62 96 GLU A N 1
ATOM 770 C CA . GLU A 1 96 ? -11.518 -13.230 8.870 1.00 86.62 96 GLU A CA 1
ATOM 771 C C . GLU A 1 96 ? -10.909 -12.902 10.232 1.00 86.62 96 GLU A C 1
ATOM 773 O O . GLU A 1 96 ? -10.287 -13.740 10.887 1.00 86.62 96 GLU A O 1
ATOM 778 N N . ALA A 1 97 ? -11.067 -11.654 10.657 1.00 78.00 97 ALA A N 1
ATOM 779 C CA . ALA A 1 97 ? -10.609 -11.181 11.950 1.00 78.00 97 ALA A CA 1
ATOM 780 C C . ALA A 1 97 ? -11.634 -10.209 12.530 1.00 78.00 97 ALA A C 1
ATOM 782 O O . ALA A 1 97 ? -12.053 -9.267 11.860 1.00 78.00 97 ALA A O 1
ATOM 783 N N . ALA A 1 98 ? -12.012 -10.426 13.793 1.00 85.50 98 ALA A N 1
ATOM 784 C CA . ALA A 1 98 ? -12.968 -9.578 14.507 1.00 85.50 98 ALA A CA 1
ATOM 785 C C . ALA A 1 98 ? -14.314 -9.392 13.771 1.00 85.50 98 ALA A C 1
ATOM 787 O O . ALA A 1 98 ? -14.876 -8.301 13.763 1.00 85.50 98 ALA A O 1
ATOM 788 N N . GLY A 1 99 ? -14.813 -10.450 13.121 1.00 82.88 99 GLY A N 1
ATOM 789 C CA . GLY A 1 99 ? -16.073 -10.407 12.370 1.00 82.88 99 GLY A CA 1
ATOM 790 C C . GLY A 1 99 ? -16.005 -9.635 11.050 1.00 82.88 99 GLY A C 1
ATOM 791 O O . GLY A 1 99 ? -17.046 -9.342 10.475 1.00 82.88 99 GLY A O 1
ATOM 792 N N . SER A 1 100 ? -14.805 -9.301 10.568 1.00 86.38 100 SER A N 1
ATOM 793 C CA . SER A 1 100 ? -14.597 -8.647 9.275 1.00 86.38 100 SER A CA 1
ATOM 794 C C . SER A 1 100 ? -13.596 -9.423 8.434 1.00 86.38 100 SER A C 1
ATOM 796 O O . SER A 1 100 ? -12.588 -9.925 8.936 1.00 86.38 100 SER A O 1
ATOM 798 N N . VAL A 1 101 ? -13.839 -9.455 7.129 1.00 85.81 101 VAL A N 1
ATOM 799 C CA . VAL A 1 101 ? -12.857 -9.900 6.142 1.00 85.81 101 VAL A CA 1
ATOM 800 C C . VAL A 1 101 ? -11.907 -8.743 5.855 1.00 85.81 101 VAL A C 1
ATOM 802 O O . VAL A 1 101 ? -12.349 -7.612 5.656 1.00 85.81 101 VAL A O 1
ATOM 805 N N . TYR A 1 102 ? -10.604 -9.011 5.803 1.00 86.38 102 TYR A N 1
ATOM 806 C CA . TYR A 1 102 ? -9.653 -8.090 5.184 1.00 86.38 102 TYR A CA 1
ATOM 807 C C . TYR A 1 102 ? -8.764 -8.818 4.179 1.00 86.38 102 TYR A C 1
ATOM 809 O O . TYR A 1 102 ? -8.509 -10.022 4.292 1.00 86.38 102 TYR A O 1
ATOM 817 N N . VAL A 1 103 ? -8.298 -8.069 3.182 1.00 89.31 103 VAL A N 1
ATOM 818 C CA . VAL A 1 103 ? -7.528 -8.608 2.057 1.00 89.31 103 VAL A CA 1
ATOM 819 C C . VAL A 1 103 ? -6.047 -8.662 2.411 1.00 89.31 103 VAL A C 1
ATOM 821 O O . VAL A 1 103 ? -5.458 -7.654 2.797 1.00 89.31 103 VAL A O 1
ATOM 824 N N . ILE A 1 104 ? -5.421 -9.827 2.245 1.00 90.50 104 ILE A N 1
ATOM 825 C CA . ILE A 1 104 ? -3.982 -10.006 2.439 1.00 90.50 104 ILE A CA 1
ATOM 826 C C . ILE A 1 104 ? -3.211 -9.129 1.439 1.00 90.50 104 ILE A C 1
ATOM 828 O O . ILE A 1 104 ? -3.482 -9.177 0.238 1.00 90.50 104 ILE A O 1
ATOM 832 N N . PRO A 1 105 ? -2.212 -8.343 1.888 1.00 91.06 105 PRO A N 1
ATOM 833 C CA . PRO A 1 105 ? -1.503 -7.407 1.026 1.00 91.06 105 PRO A CA 1
ATOM 834 C C . PRO A 1 105 ? -0.416 -8.124 0.211 1.00 91.06 105 PRO A C 1
ATOM 836 O O . PRO A 1 105 ? 0.779 -7.914 0.424 1.00 91.06 105 PRO A O 1
ATOM 839 N N . ARG A 1 106 ? -0.817 -9.003 -0.715 1.00 84.62 106 ARG A N 1
ATOM 840 C CA . ARG A 1 106 ? 0.111 -9.742 -1.586 1.00 84.62 106 ARG A CA 1
ATOM 841 C C . ARG A 1 106 ? 1.013 -8.816 -2.386 1.00 84.62 106 ARG A C 1
ATOM 843 O O . ARG A 1 106 ? 0.574 -7.804 -2.918 1.00 84.62 106 ARG A O 1
ATOM 850 N N . GLY A 1 107 ? 2.281 -9.195 -2.489 1.00 82.56 107 GLY A N 1
ATOM 851 C CA . GLY A 1 107 ? 3.314 -8.405 -3.148 1.00 82.56 107 GLY A CA 1
ATOM 852 C C . GLY A 1 107 ? 3.884 -7.280 -2.285 1.00 82.56 107 GLY A C 1
ATOM 853 O O . GLY A 1 107 ? 4.635 -6.468 -2.812 1.00 82.56 107 GLY A O 1
ATOM 854 N N . TRP A 1 108 ? 3.569 -7.228 -0.986 1.00 89.38 108 TRP A N 1
ATOM 855 C CA . TRP A 1 108 ? 4.078 -6.201 -0.076 1.00 89.38 108 TRP A CA 1
ATOM 856 C C . TRP A 1 108 ? 4.928 -6.759 1.074 1.00 89.38 108 TRP A C 1
ATOM 858 O O . TRP A 1 108 ? 4.893 -7.945 1.390 1.00 89.38 108 TRP A O 1
ATOM 868 N N . CYS A 1 109 ? 5.668 -5.891 1.768 1.00 91.75 109 CYS A N 1
ATOM 869 C CA . CYS A 1 109 ? 6.339 -6.215 3.029 1.00 91.75 109 CYS A CA 1
ATOM 870 C C . CYS A 1 109 ? 5.770 -5.404 4.190 1.00 91.75 109 CYS A C 1
ATOM 872 O O . CYS A 1 109 ? 5.849 -4.179 4.175 1.00 91.75 109 CYS A O 1
ATOM 874 N N . ARG A 1 110 ? 5.278 -6.085 5.230 1.00 94.31 110 ARG A N 1
ATOM 875 C CA . ARG A 1 110 ? 4.943 -5.473 6.516 1.00 94.31 110 ARG A CA 1
ATOM 876 C C . ARG A 1 110 ? 6.164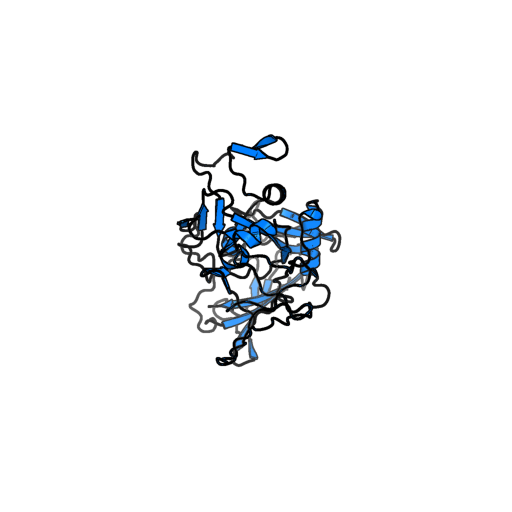 -5.410 7.427 1.00 94.31 110 ARG A C 1
ATOM 878 O O . ARG A 1 110 ? 6.786 -6.433 7.721 1.00 94.31 110 ARG A O 1
ATOM 885 N N . PHE A 1 111 ? 6.415 -4.232 7.972 1.00 94.25 111 PHE A N 1
ATOM 886 C CA . PHE A 1 111 ? 7.328 -3.986 9.078 1.00 94.25 111 PHE A CA 1
ATOM 887 C C . PHE A 1 111 ? 6.508 -3.674 10.324 1.00 94.25 111 PHE A C 1
ATOM 889 O O . PHE A 1 111 ? 5.716 -2.735 10.313 1.00 94.25 111 PHE A O 1
ATOM 896 N N . GLY A 1 112 ? 6.646 -4.497 11.363 1.00 93.75 112 GLY A N 1
ATOM 897 C CA . GLY A 1 112 ? 5.892 -4.340 12.602 1.00 93.75 112 GLY A CA 1
ATOM 898 C C . GLY A 1 112 ? 6.265 -3.047 13.313 1.00 93.75 112 GLY A C 1
ATOM 899 O O . GLY A 1 112 ? 7.446 -2.708 13.385 1.00 93.75 112 GLY A O 1
ATOM 900 N N . LEU A 1 113 ? 5.269 -2.342 13.837 1.00 94.19 113 LEU A N 1
ATOM 901 C CA . LEU A 1 113 ? 5.458 -1.142 14.645 1.00 94.19 113 LEU A CA 1
ATOM 902 C C . LEU A 1 113 ? 5.419 -1.485 16.135 1.00 94.19 113 LEU A C 1
ATOM 904 O O . LEU A 1 113 ? 4.755 -2.439 16.546 1.00 94.19 113 LEU A O 1
ATOM 908 N N . GLN A 1 114 ? 6.106 -0.686 16.947 1.00 93.75 114 GLN A N 1
ATOM 909 C CA . GLN A 1 114 ? 5.877 -0.683 18.385 1.00 93.75 114 GLN A CA 1
ATOM 910 C C . GLN A 1 114 ? 4.492 -0.117 18.684 1.00 93.75 114 GLN A C 1
ATOM 912 O O . GLN A 1 114 ? 4.067 0.895 18.131 1.00 93.75 114 GLN A O 1
ATOM 917 N N . VAL A 1 115 ? 3.814 -0.772 19.613 1.00 92.62 115 VAL A N 1
ATOM 918 C CA . VAL A 1 115 ? 2.460 -0.446 20.059 1.00 92.62 115 VAL A CA 1
ATOM 919 C C . VAL A 1 115 ? 2.427 -0.447 21.580 1.00 92.62 115 VAL A C 1
ATOM 921 O O . VAL A 1 115 ? 3.236 -1.114 22.231 1.00 92.62 115 VAL A O 1
ATOM 924 N N . ASP A 1 116 ? 1.496 0.305 22.157 1.00 92.81 116 ASP A N 1
ATOM 925 C CA . ASP A 1 116 ? 1.261 0.269 23.597 1.00 92.81 116 ASP A CA 1
ATOM 926 C C . ASP A 1 116 ? 0.631 -1.076 23.983 1.00 92.81 116 ASP A C 1
ATOM 928 O O . ASP A 1 116 ? -0.531 -1.350 23.678 1.00 92.81 116 ASP A O 1
ATOM 932 N N . LYS A 1 117 ? 1.423 -1.931 24.636 1.00 93.00 117 LYS A N 1
ATOM 933 C CA . LYS A 1 117 ? 1.004 -3.288 24.999 1.00 93.00 117 LYS A CA 1
ATOM 934 C C . LYS A 1 117 ? -0.162 -3.280 25.981 1.00 93.00 117 LYS A C 1
ATOM 936 O O . LYS A 1 117 ? -1.107 -4.034 25.764 1.00 93.00 117 LYS A O 1
ATOM 941 N N . VAL A 1 118 ? -0.112 -2.409 26.992 1.00 94.69 118 VAL A N 1
ATOM 942 C CA . VAL A 1 118 ? -1.150 -2.303 28.029 1.00 94.69 118 VAL A CA 1
ATOM 943 C C . VAL A 1 118 ? -2.468 -1.936 27.373 1.00 94.69 118 VAL A C 1
ATOM 945 O O . VAL A 1 118 ? -3.468 -2.626 27.555 1.00 94.69 118 VAL A O 1
ATOM 948 N N . ARG A 1 119 ? -2.447 -0.911 26.517 1.00 93.62 119 ARG A N 1
ATOM 949 C CA . ARG A 1 119 ? -3.632 -0.501 25.771 1.00 93.62 119 ARG A CA 1
ATOM 950 C C . ARG A 1 119 ? -4.175 -1.627 24.895 1.00 93.62 119 ARG A C 1
ATOM 952 O O . ARG A 1 119 ? -5.371 -1.893 24.906 1.00 93.62 119 ARG A O 1
ATOM 959 N N . THR A 1 120 ? -3.308 -2.310 24.145 1.00 94.06 120 THR A N 1
ATOM 960 C CA . THR A 1 120 ? -3.765 -3.384 23.249 1.00 94.06 120 THR A CA 1
ATOM 961 C C . THR A 1 120 ? -4.390 -4.566 23.985 1.00 94.06 120 THR A C 1
ATOM 963 O O . THR A 1 120 ? -5.253 -5.239 23.419 1.00 94.06 120 THR A O 1
ATOM 966 N N . GLU A 1 121 ? -3.961 -4.814 25.223 1.00 94.69 121 GLU A N 1
ATOM 967 C CA . GLU A 1 121 ? -4.488 -5.869 26.082 1.00 94.69 121 GLU A CA 1
ATOM 968 C C . GLU A 1 121 ? -5.834 -5.476 26.697 1.00 94.69 121 GLU A C 1
ATOM 970 O O . GLU A 1 121 ? -6.799 -6.225 26.533 1.00 94.69 121 GLU A O 1
ATOM 975 N N . VAL A 1 122 ? -5.915 -4.290 27.315 1.00 95.31 122 VAL A N 1
ATOM 976 C CA . VAL A 1 122 ? -7.128 -3.766 27.970 1.00 95.31 122 VAL A CA 1
ATOM 977 C C . VAL A 1 122 ? -8.270 -3.568 26.972 1.00 95.31 122 VAL A C 1
ATOM 979 O O . VAL A 1 122 ? -9.378 -4.036 27.213 1.00 95.31 122 VAL A O 1
ATOM 982 N N . ASP A 1 123 ? -7.995 -2.958 25.817 1.00 93.88 123 ASP A N 1
ATOM 983 C CA . ASP A 1 123 ? -9.011 -2.696 24.784 1.00 93.88 123 ASP A CA 1
ATOM 984 C C . ASP A 1 123 ? -9.284 -3.934 23.900 1.00 93.88 123 ASP A C 1
ATOM 986 O O . ASP A 1 123 ? -10.070 -3.876 22.948 1.00 93.88 123 ASP A O 1
ATOM 990 N N . HIS A 1 124 ? -8.602 -5.057 24.169 1.00 95.38 124 HIS A N 1
ATOM 991 C CA . HIS A 1 124 ? -8.679 -6.303 23.398 1.00 95.38 124 HIS A CA 1
ATOM 992 C C . HIS A 1 124 ? -8.498 -6.101 21.882 1.00 95.38 124 HIS A C 1
ATOM 994 O O . HIS A 1 124 ? -9.127 -6.779 21.062 1.00 95.38 124 HIS A O 1
ATOM 1000 N N . ILE A 1 125 ? -7.609 -5.181 21.495 1.00 95.00 125 ILE A N 1
ATOM 1001 C CA . ILE A 1 125 ? -7.481 -4.673 20.119 1.00 95.00 125 ILE A CA 1
ATOM 1002 C C . ILE A 1 125 ? -7.245 -5.807 19.121 1.00 95.00 125 ILE A C 1
ATOM 1004 O O . ILE A 1 125 ? -7.904 -5.887 18.088 1.00 95.00 125 ILE A O 1
ATOM 1008 N N . TRP A 1 126 ? -6.336 -6.733 19.424 1.00 92.56 126 TRP A N 1
ATOM 1009 C CA . TRP A 1 126 ? -5.989 -7.810 18.491 1.00 92.56 126 TRP A CA 1
ATOM 1010 C C . TRP A 1 126 ? -7.134 -8.780 18.213 1.00 92.56 126 TRP A C 1
ATOM 1012 O O . TRP A 1 126 ? -7.173 -9.378 17.137 1.00 92.56 126 TRP A O 1
ATOM 1022 N N . ARG A 1 127 ? -8.044 -8.934 19.181 1.00 92.38 127 ARG A N 1
ATOM 1023 C CA . ARG A 1 127 ? -9.186 -9.844 19.101 1.00 92.38 127 ARG A CA 1
ATOM 1024 C C . ARG A 1 127 ? -10.399 -9.170 18.474 1.00 92.38 127 ARG A C 1
ATOM 1026 O O . ARG A 1 127 ? -11.082 -9.795 17.671 1.00 92.38 127 ARG A O 1
ATOM 1033 N N . ASN A 1 128 ? -10.641 -7.915 18.843 1.00 95.62 128 ASN A N 1
ATOM 1034 C CA . ASN A 1 128 ? -11.922 -7.258 18.613 1.00 95.62 128 ASN A CA 1
ATOM 1035 C C . ASN A 1 128 ? -11.865 -6.178 17.535 1.00 95.62 128 ASN A C 1
ATOM 1037 O O . ASN A 1 128 ? -12.916 -5.767 17.066 1.00 95.62 128 ASN A O 1
ATOM 1041 N N . TRP A 1 129 ? -10.688 -5.677 17.153 1.00 96.00 129 TRP A N 1
ATOM 1042 C CA . TRP A 1 129 ? -10.595 -4.607 16.161 1.00 96.00 129 TRP A CA 1
ATOM 1043 C C . TRP A 1 129 ? -10.327 -5.167 14.769 1.00 96.00 129 TRP A C 1
ATOM 1045 O O . TRP A 1 129 ? -9.443 -6.014 14.586 1.00 96.00 129 TRP A O 1
ATOM 1055 N N . ILE A 1 130 ? -11.072 -4.664 13.782 1.00 95.31 130 ILE A N 1
ATOM 1056 C CA . ILE A 1 130 ? -10.935 -5.078 12.384 1.00 95.31 130 ILE A CA 1
ATOM 1057 C C . ILE A 1 130 ? -9.595 -4.594 11.828 1.00 95.31 130 ILE A C 1
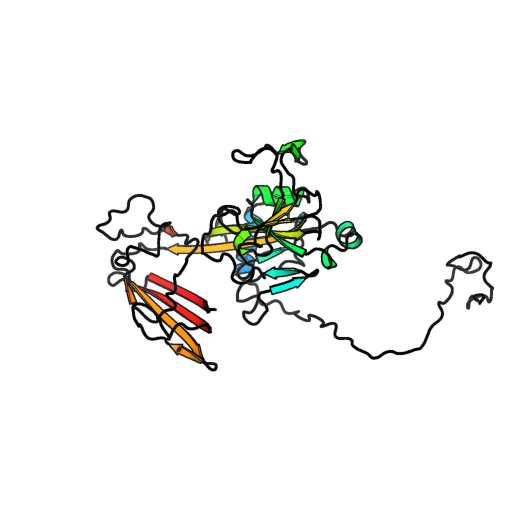ATOM 1059 O O . ILE A 1 130 ? -8.996 -3.655 12.355 1.00 95.31 130 ILE A O 1
ATOM 1063 N N . VAL A 1 131 ? -9.104 -5.230 10.769 1.00 94.62 131 VAL A N 1
ATOM 1064 C CA . VAL A 1 131 ? -7.877 -4.796 10.093 1.00 94.62 131 VAL A CA 1
ATOM 1065 C C . VAL A 1 131 ? -8.236 -3.894 8.922 1.00 94.62 131 VAL A C 1
ATOM 1067 O O . VAL A 1 131 ? -9.068 -4.252 8.095 1.00 94.62 131 VAL A O 1
ATOM 1070 N N . THR A 1 132 ? -7.568 -2.749 8.837 1.00 95.69 132 THR A N 1
ATOM 1071 C CA . THR A 1 132 ? -7.710 -1.802 7.730 1.00 95.69 132 THR A CA 1
ATOM 1072 C C . THR A 1 132 ? -6.347 -1.286 7.269 1.00 95.69 132 THR A C 1
ATOM 1074 O O . THR A 1 132 ? -5.303 -1.587 7.856 1.00 95.69 132 THR A O 1
ATOM 1077 N N . TYR A 1 133 ? -6.350 -0.521 6.185 1.00 95.94 133 TYR A N 1
ATOM 1078 C CA . TYR A 1 133 ? -5.192 0.067 5.535 1.00 95.94 133 TYR A CA 1
ATOM 1079 C C . TYR A 1 133 ? -5.386 1.575 5.393 1.00 95.94 133 TYR A C 1
ATOM 1081 O O . TYR A 1 133 ? -6.485 2.036 5.099 1.00 95.94 133 TYR A O 1
ATOM 1089 N N . HIS A 1 134 ? -4.322 2.347 5.584 1.00 95.31 134 HIS A N 1
ATOM 1090 C CA . HIS A 1 134 ? -4.320 3.795 5.400 1.00 95.31 134 HIS A CA 1
ATOM 1091 C C . HIS A 1 134 ? -3.183 4.209 4.466 1.00 95.31 134 HIS A C 1
ATOM 1093 O O . HIS A 1 134 ? -2.003 4.039 4.784 1.00 95.31 134 HIS A O 1
ATOM 1099 N N . GLY A 1 135 ? -3.547 4.741 3.301 1.00 92.00 135 GLY A N 1
ATOM 1100 C CA . GLY A 1 135 ? -2.610 5.296 2.330 1.00 92.00 135 GLY A CA 1
ATOM 1101 C C . GLY A 1 135 ? -2.180 6.696 2.727 1.00 92.00 135 GLY A C 1
ATOM 1102 O O . GLY A 1 135 ? -3.030 7.521 3.049 1.00 92.00 135 GLY A O 1
ATOM 1103 N N . THR A 1 136 ? -0.876 6.967 2.712 1.00 89.19 136 THR A N 1
ATOM 1104 C CA . THR A 1 136 ? -0.353 8.293 3.063 1.00 89.19 136 THR A CA 1
ATOM 1105 C C . THR A 1 136 ? 1.063 8.511 2.515 1.00 89.19 136 THR A C 1
ATOM 1107 O O . THR A 1 136 ? 1.613 7.649 1.823 1.00 89.19 136 THR A O 1
ATOM 1110 N N . THR A 1 137 ? 1.664 9.668 2.807 1.00 89.06 137 THR A N 1
ATOM 1111 C CA . THR A 1 137 ? 3.076 9.953 2.496 1.00 89.06 137 THR A CA 1
ATOM 1112 C C . THR A 1 137 ? 4.000 9.422 3.598 1.00 89.06 137 THR A C 1
ATOM 1114 O O . THR A 1 137 ? 3.549 9.252 4.734 1.00 89.06 137 THR A O 1
ATOM 1117 N N . PRO A 1 138 ? 5.295 9.179 3.323 1.00 89.69 138 PRO A N 1
ATOM 1118 C CA . PRO A 1 138 ? 6.232 8.740 4.357 1.00 89.69 138 PRO A CA 1
ATOM 1119 C C . PRO A 1 138 ? 6.314 9.682 5.562 1.00 89.69 138 PRO A C 1
ATOM 1121 O O . PRO A 1 138 ? 6.351 9.218 6.696 1.00 89.69 138 PRO A O 1
ATOM 1124 N N . GLU A 1 139 ? 6.271 10.992 5.346 1.00 88.06 139 GLU A N 1
ATOM 1125 C CA . GLU A 1 139 ? 6.379 12.001 6.407 1.00 88.06 139 GLU A CA 1
ATOM 1126 C C . GLU A 1 139 ? 5.138 11.974 7.308 1.00 88.06 139 GLU A C 1
ATOM 1128 O O . GLU A 1 139 ? 5.231 12.003 8.536 1.00 88.06 139 GLU A O 1
ATOM 1133 N N . ALA A 1 140 ? 3.953 11.862 6.701 1.00 88.06 140 ALA A N 1
ATOM 1134 C CA . ALA A 1 140 ? 2.703 11.734 7.439 1.00 88.06 140 ALA A CA 1
ATOM 1135 C C . ALA A 1 140 ? 2.619 10.389 8.176 1.00 88.06 140 ALA A C 1
ATOM 1137 O O . ALA A 1 140 ? 2.206 10.357 9.334 1.00 88.06 140 ALA A O 1
ATOM 1138 N N . ALA A 1 141 ? 3.074 9.297 7.555 1.00 90.94 141 ALA A N 1
ATOM 1139 C CA . ALA A 1 141 ? 3.170 7.995 8.204 1.00 90.94 141 ALA A CA 1
ATOM 1140 C C . ALA A 1 141 ? 4.101 8.046 9.425 1.00 90.94 141 ALA A C 1
ATOM 1142 O O . ALA A 1 141 ? 3.723 7.577 10.496 1.00 90.94 141 ALA A O 1
ATOM 1143 N N . GLN A 1 142 ? 5.277 8.670 9.297 1.00 90.56 142 GLN A N 1
ATOM 1144 C CA . GLN A 1 142 ? 6.214 8.846 10.408 1.00 90.56 142 GLN A CA 1
ATOM 1145 C C . GLN A 1 142 ? 5.567 9.628 11.545 1.00 90.56 142 GLN A C 1
ATOM 1147 O O . GLN A 1 142 ? 5.631 9.202 12.695 1.00 90.56 142 GLN A O 1
ATOM 1152 N N . SER A 1 143 ? 4.900 10.738 11.217 1.00 88.19 143 SER A N 1
ATOM 1153 C CA . SER A 1 143 ? 4.172 11.545 12.192 1.00 88.19 143 SER A CA 1
ATOM 1154 C C . SER A 1 143 ? 3.136 10.698 12.937 1.00 88.19 143 SER A C 1
ATOM 1156 O O . SER A 1 143 ? 3.163 10.649 14.163 1.00 88.19 143 SER A O 1
ATOM 1158 N N . ILE A 1 144 ? 2.295 9.944 12.227 1.00 89.94 144 ILE A N 1
ATOM 1159 C CA . ILE A 1 144 ? 1.280 9.070 12.833 1.00 89.94 144 ILE A CA 1
ATOM 1160 C C . ILE A 1 144 ? 1.913 8.036 13.781 1.00 89.94 144 ILE A C 1
ATOM 1162 O O . ILE A 1 144 ? 1.423 7.832 14.893 1.00 89.94 144 ILE A O 1
ATOM 1166 N N . VAL A 1 145 ? 3.014 7.400 13.370 1.00 90.44 145 VAL A N 1
ATOM 1167 C CA . VAL A 1 145 ? 3.699 6.379 14.179 1.00 90.44 145 VAL A CA 1
ATOM 1168 C C . VAL A 1 145 ? 4.367 6.983 15.415 1.00 90.44 145 VAL A C 1
ATOM 1170 O O . VAL A 1 145 ? 4.212 6.442 16.509 1.00 90.44 145 VAL A O 1
ATOM 1173 N N . VAL A 1 146 ? 5.057 8.117 15.272 1.00 89.69 146 VAL A N 1
ATOM 1174 C CA . VAL A 1 146 ? 5.716 8.827 16.382 1.00 89.69 146 VAL A CA 1
ATOM 1175 C C . VAL A 1 146 ? 4.698 9.276 17.430 1.00 89.69 146 VAL A C 1
ATOM 1177 O O . VAL A 1 146 ? 4.914 9.078 18.623 1.00 89.69 146 VAL A O 1
ATOM 1180 N N . HIS A 1 147 ? 3.559 9.819 16.997 1.00 85.44 147 HIS A N 1
ATOM 1181 C CA . HIS A 1 147 ? 2.507 10.281 17.906 1.00 85.44 147 HIS A CA 1
ATOM 1182 C C . HIS A 1 147 ? 1.615 9.141 18.414 1.00 85.44 147 HIS A C 1
ATOM 1184 O O . HIS A 1 147 ? 0.813 9.357 19.320 1.00 85.44 147 HIS A O 1
ATOM 1190 N N . ARG A 1 148 ? 1.733 7.936 17.835 1.00 83.00 148 ARG A N 1
ATOM 1191 C CA . ARG A 1 148 ? 0.884 6.761 18.106 1.00 83.00 148 ARG A CA 1
ATOM 1192 C C . ARG A 1 148 ? -0.614 7.030 17.934 1.00 83.00 148 ARG A C 1
ATOM 1194 O O . ARG A 1 148 ? -1.450 6.358 18.538 1.00 83.00 148 ARG A O 1
ATOM 1201 N N . GLN A 1 149 ? -0.955 8.013 17.108 1.00 85.19 149 GLN A N 1
ATOM 1202 C CA . GLN A 1 149 ? -2.326 8.413 16.832 1.00 85.19 149 GLN A CA 1
ATOM 1203 C C . GLN A 1 149 ? -2.426 9.105 15.479 1.00 85.19 149 GLN A C 1
ATOM 1205 O O . GLN A 1 149 ? -1.482 9.733 15.000 1.00 85.19 149 GLN A O 1
ATOM 1210 N N . PHE A 1 150 ? -3.614 9.029 14.892 1.00 87.94 150 PHE A N 1
ATOM 1211 C CA . PHE A 1 150 ? -3.972 9.850 13.751 1.00 87.94 150 PHE A CA 1
ATOM 1212 C C . PHE A 1 150 ? -4.311 11.254 14.234 1.00 87.94 150 PHE A C 1
ATOM 1214 O O . PHE A 1 150 ? -5.363 11.488 14.837 1.00 87.94 150 PHE A O 1
ATOM 1221 N N . LEU A 1 151 ? -3.389 12.172 13.973 1.00 79.94 151 LEU A N 1
ATOM 1222 C CA . LEU A 1 151 ? -3.634 13.583 14.180 1.00 79.94 151 LEU A CA 1
ATOM 1223 C C . LEU A 1 151 ? -4.474 14.132 13.021 1.00 79.94 151 LEU A C 1
ATOM 1225 O O . LEU A 1 151 ? -4.229 13.799 11.860 1.00 79.94 151 LEU A O 1
ATOM 1229 N N . ILE A 1 152 ? -5.450 14.976 13.334 1.00 76.88 152 ILE A N 1
ATOM 1230 C CA . ILE A 1 152 ? -6.288 15.675 12.353 1.00 76.88 152 ILE A CA 1
ATOM 1231 C C . ILE A 1 152 ? -5.990 17.182 12.410 1.00 76.88 152 ILE A C 1
ATOM 1233 O O . ILE A 1 152 ? -5.380 17.652 13.378 1.00 76.88 152 ILE A O 1
ATOM 1237 N N . PRO A 1 153 ? -6.395 17.964 11.393 1.00 72.06 153 PRO A N 1
ATOM 1238 C CA . PRO A 1 153 ? -6.189 19.406 11.407 1.00 72.06 153 PRO A CA 1
ATOM 1239 C C . PRO A 1 153 ? -6.703 20.066 12.693 1.00 72.06 153 PRO A C 1
ATOM 1241 O O . PRO A 1 153 ? -7.813 19.789 13.147 1.00 72.06 153 PRO A O 1
ATOM 1244 N N . GLY A 1 154 ? -5.874 20.932 13.278 1.00 72.69 154 GLY A N 1
ATOM 1245 C CA . GLY A 1 154 ? -6.101 21.558 14.585 1.00 72.69 154 GLY A CA 1
ATOM 1246 C C . GLY A 1 154 ? -5.327 20.921 15.747 1.00 72.69 154 GLY A C 1
ATOM 1247 O O . GLY A 1 154 ? -5.074 21.610 16.739 1.00 72.69 154 GLY A O 1
ATOM 1248 N N . ASP A 1 155 ? -4.888 19.666 15.619 1.00 78.69 155 ASP A N 1
ATOM 1249 C CA . ASP A 1 155 ? -4.061 19.007 16.635 1.00 78.69 155 ASP A CA 1
ATOM 1250 C C . ASP A 1 155 ? -2.645 19.575 16.698 1.00 78.69 155 ASP A C 1
ATOM 1252 O O . ASP A 1 155 ? -2.124 20.087 15.705 1.00 78.69 155 ASP A O 1
ATOM 1256 N N . LYS A 1 156 ? -2.000 19.423 17.859 1.00 79.69 156 LYS A N 1
ATOM 1257 C CA . LYS A 1 156 ? -0.585 19.749 18.053 1.00 79.69 156 LYS A CA 1
ATOM 1258 C C . LYS A 1 156 ? 0.288 18.503 17.959 1.00 79.69 156 LYS A C 1
ATOM 1260 O O . LYS A 1 156 ? -0.031 17.466 18.542 1.00 79.69 156 LYS A O 1
ATOM 1265 N N . ARG A 1 157 ? 1.406 18.638 17.257 1.00 78.38 157 ARG A N 1
ATOM 1266 C CA . ARG A 1 157 ? 2.507 17.674 17.246 1.00 78.38 157 ARG A CA 1
ATOM 1267 C C . ARG A 1 157 ? 3.307 17.740 18.555 1.00 78.38 157 ARG A C 1
ATOM 1269 O O . ARG A 1 157 ? 3.112 18.647 19.364 1.00 78.38 157 ARG A O 1
ATOM 1276 N N . LEU A 1 158 ? 4.216 16.785 18.767 1.00 76.25 158 LEU A N 1
ATOM 1277 C CA . LEU A 1 158 ? 5.104 16.727 19.940 1.00 76.25 158 LEU A CA 1
ATOM 1278 C C . LEU A 1 158 ? 6.030 17.948 20.058 1.00 76.25 158 LEU A C 1
ATOM 1280 O O . LEU A 1 158 ? 6.429 18.301 21.162 1.00 76.25 158 LEU A O 1
ATOM 1284 N N . ASP A 1 159 ? 6.344 18.598 18.940 1.00 80.38 159 ASP A N 1
ATOM 1285 C CA . ASP A 1 159 ? 7.104 19.854 18.875 1.00 80.38 159 ASP A CA 1
ATOM 1286 C C . ASP A 1 159 ? 6.241 21.106 19.151 1.00 80.38 159 ASP A C 1
ATOM 1288 O O . ASP A 1 159 ? 6.754 22.222 19.199 1.00 80.38 159 ASP A O 1
ATOM 1292 N N . GLY A 1 160 ? 4.930 20.933 19.361 1.00 77.50 160 GLY A N 1
ATOM 1293 C CA . GLY A 1 160 ? 3.968 22.004 19.613 1.00 77.50 160 GLY A CA 1
ATOM 1294 C C . GLY A 1 160 ? 3.345 22.626 18.358 1.00 77.50 160 GLY A C 1
ATOM 1295 O O . GLY A 1 160 ? 2.416 23.431 18.498 1.00 77.50 160 GLY A O 1
ATOM 1296 N N . GLU A 1 161 ? 3.785 22.248 17.154 1.00 80.56 161 GLU A N 1
ATOM 1297 C CA . GLU A 1 161 ? 3.257 22.761 15.889 1.00 80.56 161 GLU A CA 1
ATOM 1298 C C . GLU A 1 161 ? 1.816 22.275 15.659 1.00 80.56 161 GLU A C 1
ATOM 1300 O O . GLU A 1 161 ? 1.503 21.094 15.834 1.00 80.56 161 GLU A O 1
ATOM 1305 N N . LYS A 1 162 ? 0.915 23.179 15.249 1.00 80.25 162 LYS A N 1
ATOM 1306 C CA . LYS A 1 162 ? -0.458 22.811 14.878 1.00 80.25 162 LYS A CA 1
ATOM 1307 C C . LYS A 1 162 ? -0.512 22.271 13.452 1.00 80.25 162 LYS A C 1
ATOM 1309 O O . LYS A 1 162 ? 0.019 22.884 12.531 1.00 80.25 162 LYS A O 1
ATOM 1314 N N . ILE A 1 163 ? -1.247 21.185 13.243 1.00 72.31 163 ILE A N 1
ATOM 1315 C CA . ILE A 1 163 ? -1.497 20.656 11.902 1.00 72.31 163 ILE A CA 1
ATOM 1316 C C . ILE A 1 163 ? -2.471 21.577 11.175 1.00 72.31 163 ILE A C 1
ATOM 1318 O O . ILE A 1 163 ? -3.640 21.696 11.551 1.00 72.31 163 ILE A O 1
ATOM 1322 N N . ALA A 1 164 ? -1.974 22.219 10.121 1.00 69.31 164 ALA A N 1
ATOM 1323 C CA . ALA A 1 164 ? -2.775 23.043 9.232 1.00 69.31 164 ALA A CA 1
ATOM 1324 C C . ALA A 1 164 ? -3.762 22.194 8.413 1.00 69.31 164 ALA A C 1
ATOM 1326 O O . ALA A 1 164 ? -3.488 21.042 8.061 1.00 69.31 164 ALA A O 1
ATOM 1327 N N . ILE A 1 165 ? -4.898 22.795 8.060 1.00 66.56 165 ILE A N 1
ATOM 1328 C CA . ILE A 1 165 ? -5.791 22.258 7.031 1.00 66.56 165 ILE A CA 1
ATOM 1329 C C . ILE A 1 165 ? -5.041 22.360 5.697 1.00 66.56 165 ILE A C 1
ATOM 1331 O O . ILE A 1 165 ? -4.611 23.445 5.305 1.00 66.56 165 ILE A O 1
ATOM 1335 N N . ARG A 1 166 ? -4.830 21.232 5.011 1.00 59.66 166 ARG A N 1
ATOM 1336 C CA . ARG A 1 166 ? -4.165 21.247 3.701 1.00 59.66 166 ARG A CA 1
ATOM 1337 C C . ARG A 1 166 ? -5.090 21.884 2.650 1.00 59.66 166 ARG A C 1
ATOM 1339 O O . ARG A 1 166 ? -6.299 21.651 2.709 1.00 59.66 166 ARG A O 1
ATOM 1346 N N . PRO A 1 167 ? -4.553 22.625 1.661 1.00 50.16 167 PRO A N 1
ATOM 1347 C CA . PRO A 1 167 ? -5.346 23.142 0.547 1.00 50.16 167 PRO A CA 1
ATOM 1348 C C . PRO A 1 167 ? -6.135 22.016 -0.140 1.00 50.16 167 PRO A C 1
ATOM 1350 O O . PRO A 1 167 ? -5.564 20.975 -0.461 1.00 50.16 167 PRO A O 1
ATOM 1353 N N . GLY A 1 168 ? -7.442 22.211 -0.336 1.00 49.25 168 GLY A N 1
ATOM 1354 C CA . GLY A 1 168 ? -8.344 21.209 -0.923 1.00 49.25 168 GLY A CA 1
ATOM 1355 C C . GLY A 1 168 ? -9.086 20.315 0.080 1.00 49.25 168 GLY A C 1
ATOM 1356 O O . GLY A 1 168 ? -9.930 19.528 -0.339 1.00 49.25 168 GLY A O 1
ATOM 1357 N N . HIS A 1 169 ? -8.831 20.436 1.387 1.00 55.16 169 HIS A N 1
ATOM 1358 C CA . HIS A 1 169 ? -9.702 19.838 2.403 1.00 55.16 169 HIS A CA 1
ATOM 1359 C C . HIS A 1 169 ? -10.974 20.678 2.577 1.00 55.16 169 HIS A C 1
ATOM 1361 O O . HIS A 1 169 ? -10.900 21.895 2.741 1.00 55.16 169 HIS A O 1
ATOM 1367 N N . ILE A 1 170 ? -12.135 20.019 2.565 1.00 55.34 170 ILE A N 1
ATOM 1368 C CA . ILE A 1 170 ? -13.422 20.650 2.870 1.00 55.34 170 ILE A CA 1
ATOM 1369 C C . ILE A 1 170 ? -13.458 20.953 4.371 1.00 55.34 170 ILE A C 1
ATOM 1371 O O . ILE A 1 170 ? -13.227 20.069 5.202 1.00 55.34 170 ILE A O 1
ATOM 1375 N N . GLU A 1 171 ? -13.739 22.205 4.719 1.00 55.50 171 GLU A N 1
ATOM 1376 C CA . GLU A 1 171 ? -13.879 22.640 6.106 1.00 55.50 171 GLU A CA 1
ATOM 1377 C C . GLU A 1 171 ? -14.948 21.793 6.823 1.00 55.50 171 GLU A C 1
ATOM 1379 O O . GLU A 1 171 ? -16.044 21.577 6.309 1.00 55.50 171 GLU A O 1
ATOM 1384 N N . GLY A 1 172 ? -14.603 21.232 7.986 1.00 60.31 172 GLY A N 1
ATOM 1385 C CA . GLY A 1 172 ? -15.482 20.339 8.754 1.00 60.31 172 GLY A CA 1
ATOM 1386 C C . GLY A 1 172 ? -15.365 18.838 8.442 1.00 60.31 172 GLY A C 1
ATOM 1387 O O . GLY A 1 172 ? -15.845 18.033 9.237 1.00 60.31 172 GLY A O 1
ATOM 1388 N N . GLN A 1 173 ? -14.667 18.424 7.376 1.00 66.25 173 GLN A N 1
ATOM 1389 C CA . GLN A 1 173 ? -14.452 17.002 7.041 1.00 66.25 173 GLN A CA 1
ATOM 1390 C C . GLN A 1 173 ? -13.100 16.464 7.536 1.00 66.25 173 GLN A C 1
ATOM 1392 O O . GLN A 1 173 ? -12.300 15.896 6.788 1.00 66.25 173 GLN A O 1
ATOM 1397 N N . ASN A 1 174 ? -12.833 16.629 8.832 1.00 75.75 174 ASN A N 1
ATOM 1398 C CA . ASN A 1 174 ? -11.621 16.113 9.472 1.00 75.75 174 ASN A CA 1
ATOM 1399 C C . ASN A 1 174 ? -11.796 14.636 9.857 1.00 75.75 174 ASN A C 1
ATOM 1401 O O . ASN A 1 174 ? -11.932 14.289 11.032 1.00 75.75 174 ASN A O 1
ATOM 1405 N N . HIS A 1 175 ? -11.825 13.770 8.845 1.00 86.94 175 HIS A N 1
ATOM 1406 C CA . HIS A 1 175 ? -11.974 12.327 9.006 1.00 86.94 175 HIS A CA 1
ATOM 1407 C C . HIS A 1 175 ? -10.638 11.593 8.879 1.00 86.94 175 HIS A C 1
ATOM 1409 O O . HIS A 1 175 ? -9.730 12.009 8.159 1.00 86.94 175 HIS A O 1
ATOM 1415 N N . ILE A 1 176 ? -10.547 10.454 9.558 1.00 90.94 176 ILE A N 1
ATOM 1416 C CA . ILE A 1 176 ? -9.516 9.450 9.321 1.00 90.94 176 ILE A CA 1
ATOM 1417 C C . ILE A 1 176 ? -10.102 8.444 8.340 1.00 90.94 176 ILE A C 1
ATOM 1419 O O . ILE A 1 176 ? -11.104 7.808 8.659 1.00 90.94 176 ILE A O 1
ATOM 1423 N N . TYR A 1 177 ? -9.472 8.302 7.176 1.00 93.06 177 TYR A N 1
ATOM 1424 C CA . TYR A 1 177 ? -9.888 7.363 6.138 1.00 93.06 177 TYR A CA 1
ATOM 1425 C C . TYR A 1 177 ? -9.025 6.106 6.162 1.00 93.06 177 TYR A C 1
ATOM 1427 O O . TYR A 1 177 ? -7.797 6.189 6.195 1.00 93.06 177 TYR A O 1
ATOM 1435 N N . THR A 1 178 ? -9.650 4.938 6.116 1.00 95.69 178 THR A N 1
ATOM 1436 C CA . THR A 1 178 ? -8.990 3.639 5.977 1.00 95.69 178 THR A CA 1
ATOM 1437 C C . THR A 1 178 ? -9.763 2.760 4.988 1.00 95.69 178 THR A C 1
ATOM 1439 O O . THR A 1 178 ? -10.800 3.162 4.471 1.00 95.69 178 THR A O 1
ATOM 1442 N N . SER A 1 179 ? -9.257 1.569 4.678 1.00 95.56 179 SER A N 1
ATOM 1443 C CA . SER A 1 179 ? -9.916 0.612 3.782 1.00 95.56 179 SER A CA 1
ATOM 1444 C C . SER A 1 179 ? -9.664 -0.826 4.229 1.00 95.56 179 SER A C 1
ATOM 1446 O O . SER A 1 179 ? -8.572 -1.108 4.721 1.00 95.56 179 SER A O 1
ATOM 1448 N N . PRO A 1 180 ? -10.595 -1.774 4.033 1.00 94.38 180 PRO A N 1
ATOM 1449 C CA . PRO A 1 180 ? -10.336 -3.198 4.270 1.00 94.38 180 PRO A CA 1
ATOM 1450 C C . PRO A 1 180 ? -9.413 -3.830 3.206 1.00 94.38 180 PRO A C 1
ATOM 1452 O O . PRO A 1 180 ? -9.012 -4.990 3.337 1.00 94.38 180 PRO A O 1
ATOM 1455 N N . THR A 1 181 ? -9.049 -3.087 2.152 1.00 91.81 181 THR A N 1
ATOM 1456 C CA . THR A 1 181 ? -8.168 -3.554 1.077 1.00 91.81 181 THR A CA 1
ATOM 1457 C C . THR A 1 181 ? -7.023 -2.590 0.803 1.00 91.81 181 THR A C 1
ATOM 1459 O O . THR A 1 181 ? -7.195 -1.383 0.631 1.00 91.81 181 THR A O 1
ATOM 1462 N N . ILE A 1 182 ? -5.817 -3.146 0.692 1.00 90.88 182 ILE A N 1
ATOM 1463 C CA . ILE A 1 182 ? -4.642 -2.352 0.345 1.00 90.88 182 ILE A CA 1
ATOM 1464 C C . ILE A 1 182 ? -4.715 -1.795 -1.081 1.00 90.88 182 ILE A C 1
ATOM 1466 O O . ILE A 1 182 ? -4.090 -0.777 -1.349 1.00 90.88 182 ILE A O 1
ATOM 1470 N N . ALA A 1 183 ? -5.479 -2.418 -1.989 1.00 87.44 183 ALA A N 1
ATOM 1471 C CA . ALA A 1 183 ? -5.597 -1.965 -3.377 1.00 87.44 183 ALA A CA 1
ATOM 1472 C C . ALA A 1 183 ? -6.131 -0.526 -3.463 1.00 87.44 183 ALA A C 1
ATOM 1474 O O . ALA A 1 183 ? -5.612 0.282 -4.230 1.00 87.44 183 ALA A O 1
ATOM 1475 N N . TYR A 1 184 ? -7.102 -0.194 -2.608 1.00 89.12 184 TYR A N 1
ATOM 1476 C CA . TYR A 1 184 ? -7.651 1.154 -2.508 1.00 89.12 184 TYR A CA 1
ATOM 1477 C C . TYR A 1 184 ? -6.675 2.107 -1.817 1.00 89.12 184 TYR A C 1
ATOM 1479 O O . TYR A 1 184 ? -6.299 3.136 -2.373 1.00 89.12 184 TYR A O 1
ATOM 1487 N N . SER A 1 185 ? -6.168 1.734 -0.637 1.00 92.81 185 SER A N 1
ATOM 1488 C CA . SER A 1 185 ? -5.235 2.579 0.125 1.00 92.81 185 SER A CA 1
ATOM 1489 C C . SER A 1 185 ? -3.905 2.838 -0.590 1.00 92.81 185 SER A C 1
ATOM 1491 O O . SER A 1 185 ? -3.251 3.843 -0.333 1.00 92.81 185 SER A O 1
ATOM 1493 N N . ALA A 1 186 ? -3.482 1.954 -1.490 1.00 89.00 186 ALA A N 1
ATOM 1494 C CA . ALA A 1 186 ? -2.267 2.115 -2.280 1.00 89.00 186 ALA A CA 1
ATOM 1495 C C . ALA A 1 186 ? -2.461 2.948 -3.555 1.00 89.00 186 ALA A C 1
ATOM 1497 O O . ALA A 1 186 ? -1.485 3.165 -4.284 1.00 89.00 186 ALA A O 1
ATOM 1498 N N . HIS A 1 187 ? -3.689 3.394 -3.847 1.00 85.75 187 HIS A N 1
ATOM 1499 C CA . HIS A 1 187 ? -3.976 4.199 -5.025 1.00 85.75 187 HIS A CA 1
ATOM 1500 C C . HIS A 1 187 ? -3.139 5.497 -5.015 1.00 85.75 187 HIS A C 1
ATOM 1502 O O . HIS A 1 187 ? -2.991 6.111 -3.953 1.00 85.75 187 HIS A O 1
ATOM 1508 N N . PRO A 1 188 ? -2.602 5.965 -6.163 1.00 79.62 188 PRO A N 1
ATOM 1509 C CA . PRO A 1 188 ? -1.759 7.165 -6.229 1.00 79.62 188 PRO A CA 1
ATOM 1510 C C . PRO A 1 188 ? -2.373 8.442 -5.638 1.00 79.62 188 PRO A C 1
ATOM 1512 O O . PRO A 1 188 ? -1.625 9.320 -5.208 1.00 79.62 188 PRO A O 1
ATOM 1515 N N . CYS A 1 189 ? -3.707 8.545 -5.589 1.00 79.75 189 CYS A N 1
ATOM 1516 C CA . CYS A 1 189 ? -4.407 9.659 -4.935 1.00 79.75 189 CYS A CA 1
ATOM 1517 C C . CYS A 1 189 ? -4.100 9.749 -3.433 1.00 79.75 189 CYS A C 1
ATOM 1519 O O . CYS A 1 189 ? -4.013 10.853 -2.902 1.00 79.75 189 CYS A O 1
ATOM 1521 N N . TYR A 1 190 ? -3.899 8.609 -2.768 1.00 83.12 190 TYR A N 1
ATOM 1522 C CA . TYR A 1 190 ? -3.667 8.527 -1.323 1.00 83.12 190 TYR A CA 1
ATOM 1523 C C . TYR A 1 190 ? -2.209 8.204 -0.986 1.00 83.12 190 TYR A C 1
ATOM 1525 O O . TYR A 1 190 ? -1.645 8.741 -0.036 1.00 83.12 190 TYR A O 1
ATOM 1533 N N . CYS A 1 191 ? -1.576 7.346 -1.787 1.00 83.00 191 CYS A N 1
ATOM 1534 C CA . CYS A 1 191 ? -0.218 6.860 -1.579 1.00 83.00 191 CYS A CA 1
ATOM 1535 C C . CYS A 1 191 ? 0.637 7.113 -2.828 1.00 83.00 191 CYS A C 1
ATOM 1537 O O . CYS A 1 191 ? 0.819 6.251 -3.701 1.00 83.00 191 CYS A O 1
ATOM 1539 N N . ARG A 1 192 ? 1.169 8.335 -2.932 1.00 80.38 192 ARG A N 1
ATOM 1540 C CA . ARG A 1 192 ? 2.033 8.719 -4.054 1.00 80.38 192 ARG A CA 1
ATOM 1541 C C . ARG A 1 192 ? 3.339 7.911 -4.029 1.00 80.38 192 ARG A C 1
ATOM 1543 O O . ARG A 1 192 ? 4.001 7.885 -2.990 1.00 80.38 192 ARG A O 1
ATOM 1550 N N . PRO A 1 193 ? 3.742 7.285 -5.152 1.00 79.81 193 PRO A N 1
ATOM 1551 C CA . PRO A 1 193 ? 5.041 6.630 -5.247 1.00 79.81 193 PRO A CA 1
ATOM 1552 C C . PRO A 1 193 ? 6.192 7.603 -4.981 1.00 79.81 193 PRO A C 1
ATOM 1554 O O . PRO A 1 193 ? 6.197 8.713 -5.503 1.00 79.81 193 PRO A O 1
ATOM 1557 N N . GLN A 1 194 ? 7.193 7.142 -4.241 1.00 82.19 194 GLN A N 1
ATOM 1558 C CA . GLN A 1 194 ? 8.451 7.834 -3.985 1.00 82.19 194 GLN A CA 1
ATOM 1559 C C . GLN A 1 194 ? 9.589 7.113 -4.696 1.00 82.19 194 GLN A C 1
ATOM 1561 O O . GLN A 1 194 ? 9.626 5.883 -4.718 1.00 82.19 194 GLN A O 1
ATOM 1566 N N . LEU A 1 195 ? 10.527 7.860 -5.273 1.00 83.31 195 LEU A N 1
ATOM 1567 C CA . LEU A 1 195 ? 11.716 7.267 -5.876 1.00 83.31 195 LEU A CA 1
ATOM 1568 C C . LEU A 1 195 ? 12.743 6.929 -4.793 1.00 83.31 195 LEU A C 1
ATOM 1570 O O . LEU A 1 195 ? 13.027 7.729 -3.908 1.00 83.31 195 LEU A O 1
ATOM 1574 N N . PHE A 1 196 ? 13.322 5.739 -4.886 1.00 82.44 196 PHE A N 1
ATOM 1575 C CA . PHE A 1 196 ? 14.294 5.215 -3.939 1.00 82.44 196 PHE A CA 1
ATOM 1576 C C . PHE A 1 196 ? 15.452 4.556 -4.677 1.00 82.44 196 PHE A C 1
ATOM 1578 O O . PHE A 1 196 ? 15.257 3.582 -5.399 1.00 82.44 196 PHE A O 1
ATOM 1585 N N . ARG A 1 197 ? 16.676 5.044 -4.477 1.00 84.31 197 ARG A N 1
ATOM 1586 C CA . ARG A 1 197 ? 17.877 4.409 -5.027 1.00 84.31 197 ARG A CA 1
ATOM 1587 C C . ARG A 1 197 ? 18.435 3.398 -4.030 1.00 84.31 197 ARG A C 1
ATOM 1589 O O . ARG A 1 197 ? 19.004 3.781 -3.011 1.00 84.31 197 ARG A O 1
ATOM 1596 N N . SER A 1 198 ? 18.305 2.113 -4.344 1.00 83.69 198 SER A N 1
ATOM 1597 C CA . SER A 1 198 ? 18.916 1.040 -3.556 1.00 83.69 198 SER A CA 1
ATOM 1598 C C . SER A 1 198 ? 20.434 1.134 -3.660 1.00 83.69 198 SER A C 1
ATOM 1600 O O . SER A 1 198 ? 20.994 1.101 -4.754 1.00 83.69 198 SER A O 1
ATOM 1602 N N . ARG A 1 199 ? 21.109 1.208 -2.517 1.00 86.56 199 ARG A N 1
ATOM 1603 C CA . ARG A 1 199 ? 22.560 1.075 -2.380 1.00 86.56 199 ARG A CA 1
ATOM 1604 C C . ARG A 1 199 ? 23.005 -0.353 -2.679 1.00 86.56 199 ARG A C 1
ATOM 1606 O O . ARG A 1 199 ? 24.072 -0.539 -3.246 1.00 86.56 199 ARG A O 1
ATOM 1613 N N . THR A 1 200 ? 22.190 -1.355 -2.339 1.00 82.81 200 THR A N 1
ATOM 1614 C CA . THR A 1 200 ? 22.521 -2.768 -2.588 1.00 82.81 200 THR A CA 1
ATOM 1615 C C . THR A 1 200 ? 22.502 -3.125 -4.072 1.00 82.81 200 THR A C 1
ATOM 1617 O O . THR A 1 200 ? 23.381 -3.839 -4.540 1.00 82.81 200 THR A O 1
ATOM 1620 N N . THR A 1 201 ? 21.510 -2.646 -4.824 1.00 77.94 201 THR A N 1
ATOM 1621 C CA . THR A 1 201 ? 21.349 -3.009 -6.247 1.00 77.94 201 THR A CA 1
ATOM 1622 C C . THR A 1 201 ? 21.756 -1.902 -7.216 1.00 77.94 201 THR A C 1
ATOM 1624 O O . THR A 1 201 ? 21.792 -2.137 -8.420 1.00 77.94 201 THR A O 1
ATOM 1627 N N . ASN A 1 202 ? 22.035 -0.694 -6.714 1.00 77.25 202 ASN A N 1
ATOM 1628 C CA . ASN A 1 202 ? 22.323 0.514 -7.494 1.00 77.25 202 ASN A CA 1
ATOM 1629 C C . ASN A 1 202 ? 21.186 0.941 -8.453 1.00 77.25 202 ASN A C 1
ATOM 1631 O O . ASN A 1 202 ? 21.390 1.790 -9.323 1.00 77.25 202 ASN A O 1
ATOM 1635 N N . LYS A 1 203 ? 19.988 0.361 -8.299 1.00 75.56 203 LYS A N 1
ATOM 1636 C CA . LYS A 1 203 ? 18.786 0.644 -9.097 1.00 75.56 203 LYS A CA 1
ATOM 1637 C C . LYS A 1 203 ? 17.874 1.633 -8.371 1.00 75.56 203 LYS A C 1
ATOM 1639 O O . LYS A 1 203 ? 17.842 1.670 -7.140 1.00 75.56 203 LYS A O 1
ATOM 1644 N N . VAL A 1 204 ? 17.116 2.413 -9.136 1.00 74.88 204 VAL A N 1
ATOM 1645 C CA . VAL A 1 204 ? 16.057 3.293 -8.620 1.00 74.88 204 VAL A CA 1
ATOM 1646 C C . VAL A 1 204 ? 14.736 2.533 -8.644 1.00 74.88 204 VAL A C 1
ATOM 1648 O O . VAL A 1 204 ? 14.447 1.899 -9.646 1.00 74.88 204 VAL A O 1
ATOM 1651 N N . TYR A 1 205 ? 13.950 2.589 -7.572 1.00 77.00 205 TYR A N 1
ATOM 1652 C CA . TYR A 1 205 ? 12.660 1.924 -7.375 1.00 77.00 205 TYR A CA 1
ATOM 1653 C C . TYR A 1 205 ? 11.571 2.955 -7.086 1.00 77.00 205 TYR A C 1
ATOM 1655 O O . TYR A 1 205 ? 11.837 3.949 -6.418 1.00 77.00 205 TYR A O 1
ATOM 1663 N N . LYS A 1 206 ? 10.334 2.697 -7.517 1.00 78.50 206 LYS A N 1
ATOM 1664 C CA . LYS A 1 206 ? 9.144 3.329 -6.942 1.00 78.50 206 LYS A CA 1
ATOM 1665 C C . LYS A 1 206 ? 8.754 2.566 -5.685 1.00 78.50 206 LYS A C 1
ATOM 1667 O O . LYS A 1 206 ? 8.501 1.362 -5.747 1.00 78.50 206 LYS A O 1
ATOM 1672 N N . ALA A 1 207 ? 8.687 3.274 -4.570 1.00 84.06 207 ALA A N 1
ATOM 1673 C CA . ALA A 1 207 ? 8.249 2.750 -3.295 1.00 84.06 207 ALA A CA 1
ATOM 1674 C C . ALA A 1 207 ? 7.003 3.475 -2.791 1.00 84.06 207 ALA A C 1
ATOM 1676 O O . ALA A 1 207 ? 6.768 4.640 -3.100 1.00 84.06 207 ALA A O 1
ATOM 1677 N N . ARG A 1 208 ? 6.176 2.762 -2.035 1.00 86.62 208 ARG A N 1
ATOM 1678 C CA . ARG A 1 208 ? 4.930 3.269 -1.446 1.00 86.62 208 ARG A CA 1
ATOM 1679 C C . ARG A 1 208 ? 4.843 2.817 0.000 1.00 86.62 208 ARG A C 1
ATOM 1681 O O . ARG A 1 208 ? 5.337 1.734 0.309 1.00 86.62 208 ARG A O 1
ATOM 1688 N N . ILE A 1 209 ? 4.203 3.620 0.849 1.00 90.38 209 ILE A N 1
ATOM 1689 C CA . ILE A 1 209 ? 3.945 3.288 2.254 1.00 90.38 209 ILE A CA 1
ATOM 1690 C C . ILE A 1 209 ? 2.450 3.337 2.524 1.00 90.38 209 ILE A C 1
ATOM 1692 O O . ILE A 1 209 ? 1.791 4.349 2.297 1.00 90.38 209 ILE A O 1
ATOM 1696 N N . VAL A 1 210 ? 1.939 2.242 3.068 1.00 93.38 210 VAL A N 1
ATOM 1697 C CA . VAL A 1 210 ? 0.577 2.133 3.583 1.00 93.38 210 VAL A CA 1
ATOM 1698 C C . VAL A 1 210 ? 0.664 1.682 5.034 1.00 93.38 210 VAL A C 1
ATOM 1700 O O . VAL A 1 210 ? 1.384 0.736 5.344 1.00 93.38 210 VAL A O 1
ATOM 1703 N N . LEU A 1 211 ? -0.053 2.333 5.943 1.00 95.56 211 LEU A N 1
ATOM 1704 C CA . LEU A 1 211 ? -0.156 1.864 7.322 1.00 95.56 211 LEU A CA 1
ATOM 1705 C C . LEU A 1 211 ? -1.189 0.740 7.391 1.00 95.56 211 LEU A C 1
ATOM 1707 O O . LEU A 1 211 ? -2.321 0.908 6.949 1.00 95.56 211 LEU A O 1
ATOM 1711 N N . GLN A 1 212 ? -0.811 -0.403 7.953 1.00 95.06 212 GLN A N 1
ATOM 1712 C CA . GLN A 1 212 ? -1.751 -1.415 8.410 1.00 95.06 212 GLN A CA 1
ATOM 1713 C C . GLN A 1 212 ? -2.243 -1.036 9.803 1.00 95.06 212 GLN A C 1
ATOM 1715 O O . GLN A 1 212 ? -1.449 -0.820 10.726 1.00 95.06 212 GLN A O 1
ATOM 1720 N N . CYS A 1 213 ? -3.557 -0.986 9.950 1.00 95.81 213 CYS A N 1
ATOM 1721 C CA . CYS A 1 213 ? -4.238 -0.463 11.116 1.00 95.81 213 CYS A CA 1
ATOM 1722 C C . CYS A 1 213 ? -5.185 -1.499 11.719 1.00 95.81 213 CYS A C 1
ATOM 1724 O O . CYS A 1 213 ? -5.665 -2.413 11.046 1.00 95.81 213 CYS A O 1
ATOM 1726 N N . ARG A 1 214 ? -5.443 -1.346 13.014 1.00 95.06 214 ARG A N 1
ATOM 1727 C CA . ARG A 1 214 ? -6.602 -1.905 13.697 1.00 95.06 214 ARG A CA 1
ATOM 1728 C C . ARG A 1 214 ? -7.624 -0.792 13.864 1.00 95.06 214 ARG A C 1
ATOM 1730 O O . ARG A 1 214 ? -7.250 0.292 14.301 1.00 95.06 214 ARG A O 1
ATOM 1737 N N . GLN A 1 215 ? -8.879 -1.062 13.543 1.00 95.62 215 GLN A N 1
ATOM 1738 C CA . GLN A 1 215 ? -9.976 -0.105 13.642 1.00 95.62 215 GLN A CA 1
ATOM 1739 C C . GLN A 1 215 ? -11.050 -0.651 14.586 1.00 95.62 215 GLN A C 1
ATOM 1741 O O . GLN A 1 215 ? -11.491 -1.794 14.448 1.00 95.62 215 GLN A O 1
ATOM 1746 N N . GLN A 1 216 ? -11.460 0.163 15.554 1.00 96.19 216 GLN A N 1
ATOM 1747 C CA . GLN A 1 216 ? -12.475 -0.209 16.534 1.00 96.19 216 GLN A CA 1
ATOM 1748 C C . GLN A 1 216 ? -13.847 -0.389 15.859 1.00 96.19 216 GLN A C 1
ATOM 1750 O O . GLN A 1 216 ? -14.313 0.532 15.186 1.00 96.19 216 GLN A O 1
ATOM 1755 N N . PRO A 1 217 ? -14.541 -1.525 16.041 1.00 95.00 217 PRO A N 1
ATOM 1756 C CA . PRO A 1 217 ? -15.899 -1.696 15.537 1.00 95.00 217 PRO A CA 1
ATOM 1757 C C . PRO A 1 217 ? -16.851 -0.664 16.141 1.00 95.00 217 PRO A C 1
ATOM 1759 O O . PRO A 1 217 ? -16.712 -0.279 17.302 1.00 95.00 217 PRO A O 1
ATOM 1762 N N . GLY A 1 218 ? -17.818 -0.208 15.345 1.00 94.56 218 GLY A N 1
ATOM 1763 C CA . GLY A 1 218 ? -18.799 0.799 15.761 1.00 94.56 218 GLY A CA 1
ATOM 1764 C C . GLY A 1 218 ? -18.261 2.233 15.840 1.00 94.56 218 GLY A C 1
ATOM 1765 O O . GLY A 1 218 ? -19.041 3.151 16.071 1.00 94.56 218 GLY A O 1
ATOM 1766 N N . SER A 1 219 ? -16.960 2.460 15.617 1.00 95.75 219 SER A N 1
ATOM 1767 C CA . SER A 1 219 ? -16.379 3.808 15.627 1.00 95.75 219 SER A CA 1
ATOM 1768 C C . SER A 1 219 ? -16.335 4.475 14.251 1.00 95.75 219 SER A C 1
ATOM 1770 O O . SER A 1 219 ? -15.893 5.617 14.145 1.00 95.75 219 SER A O 1
ATOM 1772 N N . PHE A 1 220 ? -16.742 3.785 13.188 1.00 95.94 220 PHE A N 1
ATOM 1773 C CA . PHE A 1 220 ? -16.578 4.226 11.806 1.00 95.94 220 PHE A CA 1
ATOM 1774 C C . PHE A 1 220 ? -17.851 4.026 10.988 1.00 95.94 220 PHE A C 1
ATOM 1776 O O . PHE A 1 220 ? -18.771 3.316 11.391 1.00 95.94 220 PHE A O 1
ATOM 1783 N N . LYS A 1 221 ? -17.872 4.651 9.813 1.00 96.38 221 LYS A N 1
ATOM 1784 C CA . LYS A 1 221 ? -18.868 4.442 8.765 1.00 96.38 221 LYS A CA 1
ATOM 1785 C C . LYS A 1 221 ? -18.181 3.885 7.522 1.00 96.38 221 LYS A C 1
ATOM 1787 O O . LYS A 1 221 ? -17.006 4.166 7.287 1.00 96.38 221 LYS A O 1
ATOM 1792 N N . ILE A 1 222 ? -18.920 3.085 6.765 1.00 95.31 222 ILE A N 1
ATOM 1793 C CA . ILE A 1 222 ? -18.506 2.538 5.471 1.00 95.31 222 ILE A CA 1
ATOM 1794 C C . ILE A 1 222 ? -19.170 3.386 4.387 1.00 95.31 222 ILE A C 1
ATOM 1796 O O . ILE A 1 222 ? -20.325 3.787 4.550 1.00 95.31 222 ILE A O 1
ATOM 1800 N N . GLN A 1 223 ? -18.443 3.677 3.314 1.00 94.62 223 GLN A N 1
ATOM 1801 C CA . GLN A 1 223 ? -18.963 4.393 2.159 1.00 94.62 223 GLN A CA 1
ATOM 1802 C C . GLN A 1 223 ? -18.329 3.921 0.841 1.00 94.62 223 GLN A C 1
ATOM 1804 O O . GLN A 1 223 ? -17.283 3.257 0.856 1.00 94.62 223 GLN A O 1
ATOM 1809 N N . PRO A 1 224 ? -18.940 4.295 -0.298 1.00 94.44 224 PRO A N 1
ATOM 1810 C CA . PRO A 1 224 ? -18.371 4.034 -1.608 1.00 94.44 224 PRO A CA 1
ATOM 1811 C C . PRO A 1 224 ? -17.033 4.726 -1.858 1.00 94.44 224 PRO A C 1
ATOM 1813 O O . PRO A 1 224 ? -16.658 5.693 -1.196 1.00 94.44 224 PRO A O 1
ATOM 1816 N N . GLU A 1 225 ? -16.339 4.233 -2.877 1.00 90.69 225 GLU A N 1
ATOM 1817 C CA . GLU A 1 225 ? -15.110 4.810 -3.403 1.00 90.69 225 GLU A CA 1
ATOM 1818 C C . GLU A 1 225 ? -15.274 6.282 -3.817 1.00 90.69 225 GLU A C 1
ATOM 1820 O O . GLU A 1 225 ? -16.305 6.690 -4.354 1.00 90.69 225 GLU A O 1
ATOM 1825 N N . THR A 1 226 ? -14.231 7.081 -3.591 1.00 87.38 226 THR A N 1
ATOM 1826 C CA . THR A 1 226 ? -14.200 8.518 -3.904 1.00 87.38 226 THR A CA 1
ATOM 1827 C C . THR A 1 226 ? -13.209 8.872 -5.018 1.00 87.38 226 THR A C 1
ATOM 1829 O O . THR A 1 226 ? -13.090 10.041 -5.392 1.00 87.38 226 THR A O 1
ATOM 1832 N N . ILE A 1 227 ? -12.524 7.876 -5.597 1.00 81.19 227 ILE A N 1
ATOM 1833 C CA . ILE A 1 227 ? -11.551 8.054 -6.690 1.00 81.19 227 ILE A CA 1
ATOM 1834 C C . ILE A 1 227 ? -12.196 8.060 -8.083 1.00 81.19 227 ILE A C 1
ATOM 1836 O O . ILE A 1 227 ? -11.489 8.246 -9.073 1.00 81.19 227 ILE A O 1
ATOM 1840 N N . ARG A 1 228 ? -13.524 7.907 -8.160 1.00 81.69 228 ARG A N 1
ATOM 1841 C CA . ARG A 1 228 ? -14.322 7.868 -9.391 1.00 81.69 228 ARG A CA 1
ATOM 1842 C C . ARG A 1 228 ? -13.835 6.783 -10.348 1.00 81.69 228 ARG A C 1
ATOM 1844 O O . ARG A 1 228 ? -13.691 7.022 -11.546 1.00 81.69 228 ARG A O 1
ATOM 1851 N N . ALA A 1 229 ? -13.613 5.581 -9.821 1.00 69.06 229 ALA A N 1
ATOM 1852 C CA . ALA A 1 229 ? -13.198 4.418 -10.608 1.00 69.06 229 ALA A CA 1
ATOM 1853 C C . ALA A 1 229 ? -14.241 3.991 -11.667 1.00 69.06 229 ALA A C 1
ATOM 1855 O O . ALA A 1 229 ? -13.952 3.174 -12.543 1.00 69.06 229 ALA A O 1
ATOM 1856 N N . GLY A 1 230 ? -15.461 4.538 -11.611 1.00 75.25 230 GLY A N 1
ATOM 1857 C CA . GLY A 1 230 ? -16.529 4.230 -12.557 1.00 75.25 230 GLY A CA 1
ATOM 1858 C C . GLY A 1 230 ? -16.916 2.755 -12.472 1.00 75.25 230 GLY A C 1
ATOM 1859 O O . GLY A 1 230 ? -17.161 2.232 -11.387 1.00 75.25 230 GLY A O 1
ATOM 1860 N N . HIS A 1 231 ? -16.950 2.065 -13.613 1.00 71.75 231 HIS A N 1
ATOM 1861 C CA . HIS A 1 231 ? -17.247 0.627 -13.664 1.00 71.75 231 HIS A CA 1
ATOM 1862 C C . HIS A 1 231 ? -16.044 -0.266 -13.316 1.00 71.75 231 HIS A C 1
ATOM 1864 O O . HIS A 1 231 ? -16.197 -1.485 -13.220 1.00 71.75 231 HIS A O 1
ATOM 1870 N N . GLN A 1 232 ? -14.848 0.303 -13.129 1.00 72.62 232 GLN A N 1
ATOM 1871 C CA . GLN A 1 232 ? -13.659 -0.475 -12.806 1.00 72.62 232 GLN A CA 1
ATOM 1872 C C . GLN A 1 232 ? -13.691 -0.921 -11.341 1.00 72.62 232 GLN A C 1
ATOM 1874 O O . GLN A 1 232 ? -13.702 -0.111 -10.412 1.00 72.62 232 GLN A O 1
ATOM 1879 N N . ARG A 1 233 ? -13.657 -2.237 -11.117 1.00 77.19 233 ARG A N 1
ATOM 1880 C CA . ARG A 1 233 ? -13.550 -2.808 -9.771 1.00 77.19 233 ARG A CA 1
ATOM 1881 C C . ARG A 1 233 ? -12.131 -2.608 -9.225 1.00 77.19 233 ARG A C 1
ATOM 1883 O O . ARG A 1 233 ? -11.163 -3.038 -9.847 1.00 77.19 233 ARG A O 1
ATOM 1890 N N . ILE A 1 234 ? -12.016 -1.977 -8.054 1.00 79.31 234 ILE A N 1
ATOM 1891 C CA . ILE A 1 234 ? -10.721 -1.621 -7.444 1.00 79.31 234 ILE A CA 1
ATOM 1892 C C . ILE A 1 234 ? -10.095 -2.823 -6.729 1.00 79.31 234 ILE A C 1
ATOM 1894 O O . ILE A 1 234 ? -8.883 -3.030 -6.765 1.00 79.31 234 ILE A O 1
ATOM 1898 N N . CYS A 1 235 ? -10.926 -3.631 -6.072 1.00 82.50 235 CYS A N 1
ATOM 1899 C CA . CYS A 1 235 ? -10.513 -4.844 -5.384 1.00 82.50 235 CYS A CA 1
ATOM 1900 C C . CYS A 1 235 ? -11.377 -6.021 -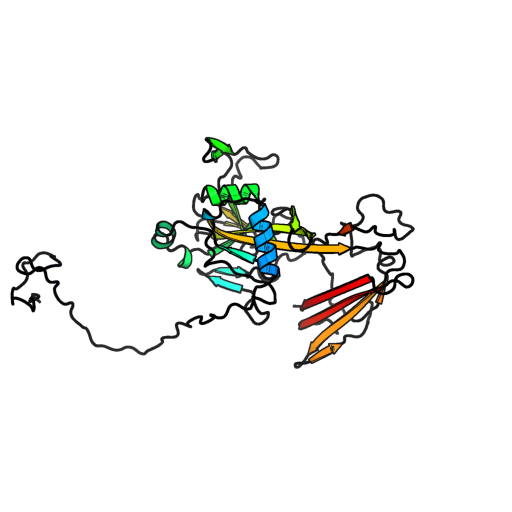5.847 1.00 82.50 235 CYS A C 1
ATOM 1902 O O . CYS A 1 235 ? -12.597 -5.893 -5.887 1.00 82.50 235 CYS A O 1
ATOM 1904 N N . PRO A 1 236 ? -10.792 -7.192 -6.159 1.00 78.56 236 PRO A N 1
ATOM 1905 C CA . PRO A 1 236 ? -11.579 -8.349 -6.584 1.00 78.56 236 PRO A CA 1
ATOM 1906 C C . PRO A 1 236 ? -12.534 -8.855 -5.491 1.00 78.56 236 PRO A C 1
ATOM 1908 O O . PRO A 1 236 ? -13.568 -9.432 -5.817 1.00 78.56 236 PRO A O 1
ATOM 1911 N N . ILE A 1 237 ? -12.194 -8.625 -4.218 1.00 83.50 237 ILE A N 1
ATOM 1912 C CA . ILE A 1 237 ? -12.896 -9.159 -3.043 1.00 83.50 237 ILE A CA 1
ATOM 1913 C C . ILE A 1 237 ? -13.860 -8.129 -2.449 1.00 83.50 237 ILE A C 1
ATOM 1915 O O . ILE A 1 237 ? -15.018 -8.453 -2.217 1.00 83.50 237 ILE A O 1
ATOM 1919 N N . ILE A 1 238 ? -13.387 -6.903 -2.206 1.00 87.69 238 ILE A N 1
ATOM 1920 C CA . ILE A 1 238 ? -14.180 -5.849 -1.564 1.00 87.69 238 ILE A CA 1
ATOM 1921 C C . ILE A 1 238 ? -14.915 -5.033 -2.638 1.00 87.69 238 ILE A C 1
ATOM 1923 O O . ILE A 1 238 ? -14.249 -4.496 -3.530 1.00 87.69 238 ILE A O 1
ATOM 1927 N N . PRO A 1 239 ? -16.252 -4.924 -2.569 1.00 90.69 239 PRO A N 1
ATOM 1928 C CA . PRO A 1 239 ? -17.039 -4.080 -3.462 1.00 90.69 239 PRO A CA 1
ATOM 1929 C C . PRO A 1 239 ? -16.653 -2.593 -3.392 1.00 90.69 239 PRO A C 1
ATOM 1931 O O . PRO A 1 239 ? -16.247 -2.092 -2.345 1.00 90.69 239 PRO A O 1
ATOM 1934 N N . ASN A 1 240 ? -16.793 -1.864 -4.506 1.00 89.56 240 ASN A N 1
ATOM 1935 C CA . ASN A 1 240 ? -16.457 -0.434 -4.560 1.00 89.56 240 ASN A CA 1
ATOM 1936 C C . ASN A 1 240 ? -17.371 0.427 -3.665 1.00 89.56 240 ASN A C 1
ATOM 1938 O O . ASN A 1 240 ? -16.954 1.503 -3.255 1.00 89.56 240 ASN A O 1
ATOM 1942 N N . ASP A 1 241 ? -18.589 -0.022 -3.359 1.00 93.69 241 ASP A N 1
ATOM 1943 C CA . ASP A 1 241 ? -19.550 0.627 -2.455 1.00 93.69 241 ASP A CA 1
ATOM 1944 C C . ASP A 1 241 ? -19.224 0.439 -0.961 1.00 93.69 241 ASP A C 1
ATOM 1946 O O . ASP A 1 241 ? -19.784 1.141 -0.121 1.00 93.69 241 ASP A O 1
ATOM 1950 N N . GLU A 1 242 ? -18.266 -0.436 -0.635 1.00 93.31 242 GLU A N 1
ATOM 1951 C CA . GLU A 1 242 ? -17.837 -0.738 0.739 1.00 93.31 242 GLU A CA 1
ATOM 1952 C C . GLU A 1 242 ? -16.331 -0.508 0.977 1.00 93.31 242 GLU A C 1
ATOM 1954 O O . GLU A 1 242 ? -15.771 -0.888 2.009 1.00 93.31 242 GLU A O 1
ATOM 1959 N N . VAL A 1 243 ? -15.629 0.082 0.005 1.00 92.06 243 VAL A N 1
ATOM 1960 C CA . VAL A 1 243 ? -14.160 0.103 -0.005 1.00 92.06 243 VAL A CA 1
ATOM 1961 C C . VAL A 1 243 ? -13.552 1.197 0.875 1.00 92.06 243 VAL A C 1
ATOM 1963 O O . VAL A 1 243 ? -12.382 1.088 1.257 1.00 92.06 243 VAL A O 1
ATOM 1966 N N . GLU A 1 244 ? -14.307 2.243 1.210 1.00 94.81 244 GLU A N 1
ATOM 1967 C CA . GLU A 1 244 ? -13.825 3.365 2.007 1.00 94.81 244 GLU A CA 1
ATOM 1968 C C . GLU A 1 244 ? -14.458 3.361 3.403 1.00 94.81 244 GLU A C 1
ATOM 1970 O O . GLU A 1 244 ? -15.672 3.304 3.574 1.00 94.81 244 GLU A O 1
ATOM 1975 N N . ILE A 1 245 ? -13.613 3.431 4.429 1.00 94.94 245 ILE A N 1
ATOM 1976 C CA . ILE A 1 245 ? -14.010 3.500 5.834 1.00 94.94 245 ILE A CA 1
ATOM 1977 C C . ILE A 1 245 ? -13.560 4.843 6.383 1.00 94.94 245 ILE A C 1
ATOM 1979 O O . ILE A 1 245 ? -12.398 5.211 6.217 1.00 94.94 245 ILE A O 1
ATOM 1983 N N . TYR A 1 246 ? -14.429 5.550 7.098 1.00 94.38 246 TYR A N 1
ATOM 1984 C CA . TYR A 1 246 ? -14.068 6.825 7.708 1.00 94.38 246 TYR A CA 1
ATOM 1985 C C . TYR A 1 246 ? -14.570 6.972 9.144 1.00 94.38 246 TYR A C 1
ATOM 1987 O O . TYR A 1 246 ? -15.605 6.431 9.536 1.00 94.38 246 TYR A O 1
ATOM 1995 N N . THR A 1 247 ? -13.818 7.714 9.956 1.00 93.75 247 THR A N 1
ATOM 1996 C CA . THR A 1 247 ? -14.151 7.978 11.361 1.00 93.75 247 THR A CA 1
ATOM 1997 C C . THR A 1 247 ? -13.712 9.372 11.807 1.00 93.75 247 THR A C 1
ATOM 1999 O O . THR A 1 247 ? -12.724 9.916 11.318 1.00 93.75 247 THR A O 1
ATOM 2002 N N . THR A 1 248 ? -14.443 9.955 12.758 1.00 89.50 248 THR A N 1
ATOM 2003 C CA . THR A 1 248 ? -14.023 11.127 13.551 1.00 89.50 248 THR A CA 1
ATOM 2004 C C . THR A 1 248 ? -13.609 10.751 14.976 1.00 89.50 248 THR A C 1
ATOM 2006 O O . THR A 1 248 ? -13.126 11.599 15.728 1.00 89.50 248 THR A O 1
ATOM 2009 N N . VAL A 1 249 ? -13.802 9.489 15.375 1.00 90.56 249 VAL A N 1
ATOM 2010 C CA . VAL A 1 249 ? -13.582 9.027 16.746 1.00 90.56 249 VAL A CA 1
ATOM 2011 C C . VAL A 1 249 ? -12.086 8.883 16.992 1.00 90.56 249 VAL A C 1
ATOM 2013 O O . VAL A 1 249 ? -11.401 8.053 16.384 1.00 90.56 249 VAL A O 1
ATOM 2016 N N . ARG A 1 250 ? -11.572 9.695 17.917 1.00 87.88 250 ARG A N 1
ATOM 2017 C CA . ARG A 1 250 ? -10.156 9.692 18.291 1.00 87.88 250 ARG A CA 1
ATOM 2018 C C . ARG A 1 250 ? -9.743 8.378 18.915 1.00 87.88 250 ARG A C 1
ATOM 2020 O O . ARG A 1 250 ? -10.550 7.677 19.513 1.00 87.88 250 ARG A O 1
ATOM 2027 N N . ALA A 1 251 ? -8.465 8.056 18.741 1.00 89.12 251 ALA A N 1
ATOM 2028 C CA . ALA A 1 251 ? -7.854 6.821 19.207 1.00 89.12 251 ALA A CA 1
ATOM 2029 C C . ALA A 1 251 ? -8.527 5.531 18.693 1.00 89.12 251 ALA A C 1
ATOM 2031 O O . ALA A 1 251 ? -8.037 4.457 19.006 1.00 89.12 251 ALA A O 1
ATOM 2032 N N . SER A 1 252 ? -9.560 5.584 17.849 1.00 93.62 252 SER A N 1
ATOM 2033 C CA . SER A 1 252 ? -10.245 4.383 17.356 1.00 93.62 252 SER A CA 1
ATOM 2034 C C . SER A 1 252 ? -9.505 3.656 16.227 1.00 93.62 252 SER A C 1
ATOM 2036 O O . SER A 1 252 ? -9.948 2.608 15.763 1.00 93.62 252 SER A O 1
ATOM 2038 N N . VAL A 1 253 ? -8.357 4.199 15.807 1.00 95.19 253 VAL A N 1
ATOM 2039 C CA . VAL A 1 253 ? -7.470 3.631 14.789 1.00 95.19 253 VAL A CA 1
ATOM 2040 C C . VAL A 1 253 ? -6.075 3.476 15.383 1.00 95.19 253 VAL A C 1
ATOM 2042 O O . VAL A 1 253 ? -5.476 4.455 15.833 1.00 95.19 253 VAL A O 1
ATOM 2045 N N . LEU A 1 254 ? -5.544 2.255 15.373 1.00 95.00 254 LEU A N 1
ATOM 2046 C CA . LEU A 1 254 ? -4.196 1.939 15.838 1.00 95.00 254 LEU A CA 1
ATOM 2047 C C . LEU A 1 254 ? -3.335 1.440 14.665 1.00 95.00 254 LEU A C 1
ATOM 2049 O O . LEU A 1 254 ? -3.543 0.312 14.209 1.00 95.00 254 LEU A O 1
ATOM 2053 N N . PRO A 1 255 ? -2.347 2.211 14.180 1.00 94.88 255 PRO A N 1
ATOM 2054 C CA . PRO A 1 255 ? -1.352 1.694 13.246 1.00 94.88 255 PRO A CA 1
ATOM 2055 C C . PRO A 1 255 ? -0.452 0.673 13.957 1.00 94.88 255 PRO A C 1
ATOM 2057 O O . PRO A 1 255 ? 0.037 0.926 15.056 1.00 94.88 255 PRO A O 1
ATOM 2060 N N . TYR A 1 256 ? -0.227 -0.486 13.337 1.00 92.62 256 TYR A N 1
ATOM 2061 C CA . TYR A 1 256 ? 0.605 -1.552 13.915 1.00 92.62 256 TYR A CA 1
ATOM 2062 C C . TYR A 1 256 ? 1.619 -2.162 12.943 1.00 92.62 256 TYR A C 1
ATOM 2064 O O . TYR A 1 256 ? 2.475 -2.956 13.342 1.00 92.62 256 TYR A O 1
ATOM 2072 N N . GLY A 1 257 ? 1.552 -1.800 11.664 1.00 85.88 257 GLY A N 1
ATOM 2073 C CA . GLY A 1 257 ? 2.552 -2.188 10.684 1.00 85.88 257 GLY A CA 1
ATOM 2074 C C . GLY A 1 257 ? 2.658 -1.161 9.571 1.00 85.88 257 GLY A C 1
ATOM 2075 O O . GLY A 1 257 ? 1.648 -0.628 9.134 1.00 85.88 257 GLY A O 1
ATOM 2076 N N . ASN A 1 258 ? 3.863 -0.928 9.066 1.00 80.38 258 ASN A N 1
ATOM 2077 C CA . ASN A 1 258 ? 4.047 -0.228 7.799 1.00 80.38 258 ASN A CA 1
ATOM 2078 C C . ASN A 1 258 ? 4.152 -1.249 6.691 1.00 80.38 258 ASN A C 1
ATOM 2080 O O . ASN A 1 258 ? 4.902 -2.216 6.814 1.00 80.38 258 ASN A O 1
ATOM 2084 N N . ILE A 1 259 ? 3.463 -1.008 5.595 1.00 71.12 259 ILE A N 1
ATOM 2085 C CA . ILE A 1 259 ? 3.509 -1.851 4.423 1.00 71.12 259 ILE A CA 1
ATOM 2086 C C . ILE A 1 259 ? 4.217 -1.094 3.305 1.00 71.12 259 ILE A C 1
ATOM 2088 O O . ILE A 1 259 ? 3.798 -0.006 2.921 1.00 71.12 259 ILE A O 1
ATOM 2092 N N . VAL A 1 260 ? 5.303 -1.683 2.807 1.00 73.25 260 VAL A N 1
ATOM 2093 C CA . VAL A 1 260 ? 6.175 -1.113 1.778 1.00 73.25 260 VAL A CA 1
ATOM 2094 C C . VAL A 1 260 ? 6.096 -1.935 0.492 1.00 73.25 260 VAL A C 1
ATOM 2096 O O . VAL A 1 260 ? 6.216 -3.162 0.547 1.00 73.25 260 VAL A O 1
ATOM 2099 N N . VAL A 1 261 ? 5.945 -1.255 -0.649 1.00 69.75 261 VAL A N 1
ATOM 2100 C CA . VAL A 1 261 ? 6.217 -1.806 -1.995 1.00 69.75 261 VAL A CA 1
ATOM 2101 C C . VAL A 1 261 ? 7.552 -1.290 -2.506 1.00 69.75 261 VAL A C 1
ATOM 2103 O O . VAL A 1 261 ? 7.914 -0.154 -2.221 1.00 69.75 261 VAL A O 1
ATOM 2106 N N . SER A 1 262 ? 8.238 -2.089 -3.324 1.00 61.19 262 SER A N 1
ATOM 2107 C CA . SER A 1 262 ? 9.257 -1.598 -4.258 1.00 61.19 262 SER A CA 1
ATOM 2108 C C . SER A 1 262 ? 9.041 -2.199 -5.652 1.00 61.19 262 SER A C 1
ATOM 2110 O O . SER A 1 262 ? 8.905 -3.412 -5.787 1.00 61.19 262 SER A O 1
ATOM 2112 N N . THR A 1 263 ? 9.011 -1.364 -6.695 1.00 52.12 263 THR A N 1
ATOM 2113 C CA . THR A 1 263 ? 9.038 -1.811 -8.102 1.00 52.12 263 THR A CA 1
ATOM 2114 C C . THR A 1 263 ? 9.873 -0.867 -8.962 1.00 52.12 263 THR A C 1
ATOM 2116 O O . THR A 1 263 ? 9.677 0.346 -8.905 1.00 52.12 263 THR A O 1
ATOM 2119 N N . SER A 1 264 ? 10.742 -1.403 -9.819 1.00 49.78 264 SER A N 1
ATOM 2120 C CA . SER A 1 264 ? 11.211 -0.712 -11.027 1.00 49.78 264 SER A CA 1
ATOM 2121 C C . SER A 1 264 ? 11.674 -1.675 -12.107 1.00 49.78 264 SER A C 1
ATOM 2123 O O . SER A 1 264 ? 12.131 -2.784 -11.825 1.00 49.78 264 SER A O 1
ATOM 2125 N N . VAL A 1 265 ? 11.596 -1.191 -13.348 1.00 53.50 265 VAL A N 1
ATOM 2126 C CA . VAL A 1 265 ? 12.260 -1.764 -14.518 1.00 53.50 265 VAL A CA 1
ATOM 2127 C C . VAL A 1 265 ? 13.345 -0.767 -14.928 1.00 53.50 265 VAL A C 1
ATOM 2129 O O . VAL A 1 265 ? 13.055 0.374 -15.282 1.00 53.50 265 VAL A O 1
ATOM 2132 N N . ASN A 1 266 ? 14.613 -1.163 -14.821 1.00 50.72 266 ASN A N 1
ATOM 2133 C CA . ASN A 1 266 ? 15.735 -0.327 -15.249 1.00 50.72 266 ASN A CA 1
ATOM 2134 C C . ASN A 1 266 ? 16.150 -0.715 -16.668 1.00 50.72 266 ASN A C 1
ATOM 2136 O O . ASN A 1 266 ? 16.493 -1.877 -16.891 1.00 50.72 266 ASN A O 1
ATOM 2140 N N . MET A 1 267 ? 16.162 0.243 -17.593 1.00 60.69 267 MET A N 1
ATOM 2141 C CA . MET A 1 267 ? 16.568 0.021 -18.979 1.00 60.69 267 MET A CA 1
ATOM 2142 C C . MET A 1 267 ? 17.958 0.616 -19.197 1.00 60.69 267 MET A C 1
ATOM 2144 O O . MET A 1 267 ? 18.165 1.818 -19.061 1.00 60.69 267 MET A O 1
ATOM 2148 N N . THR A 1 268 ? 18.935 -0.238 -19.499 1.00 57.72 268 THR A N 1
ATOM 2149 C CA . THR A 1 268 ? 20.352 0.148 -19.645 1.00 57.72 268 THR A CA 1
ATOM 2150 C C . THR A 1 268 ? 20.748 0.478 -21.082 1.00 57.72 268 THR A C 1
ATOM 2152 O O . THR A 1 268 ? 21.830 1.015 -21.310 1.00 57.72 268 THR A O 1
ATOM 2155 N N . LYS A 1 269 ? 19.883 0.167 -22.050 1.00 66.38 269 LYS A N 1
ATOM 2156 C CA . LYS A 1 269 ? 20.056 0.456 -23.476 1.00 66.38 269 LYS A CA 1
ATOM 2157 C C . LYS A 1 269 ? 18.814 1.173 -24.007 1.00 66.38 269 LYS A C 1
ATOM 2159 O O . LYS A 1 269 ? 17.741 0.988 -23.425 1.00 66.38 269 LYS A O 1
ATOM 2164 N N . PRO A 1 270 ? 18.944 1.973 -25.082 1.00 69.19 270 PRO A N 1
ATOM 2165 C CA . PRO A 1 270 ? 17.787 2.580 -25.712 1.00 69.19 270 PRO A CA 1
ATOM 2166 C C . PRO A 1 270 ? 16.852 1.476 -26.198 1.00 69.19 270 PRO A C 1
ATOM 2168 O O . PRO A 1 270 ? 17.324 0.460 -26.708 1.00 69.19 270 PRO A O 1
ATOM 2171 N N . PHE A 1 271 ? 15.549 1.674 -26.053 1.00 70.62 271 PHE A N 1
ATOM 2172 C CA . PHE A 1 271 ? 14.545 0.824 -26.676 1.00 70.62 271 PHE A CA 1
ATOM 2173 C C . PHE A 1 271 ? 14.382 1.282 -28.130 1.00 70.62 271 PHE A C 1
ATOM 2175 O O . PHE A 1 271 ? 13.971 2.426 -28.356 1.00 70.62 271 PHE A O 1
ATOM 2182 N N . PRO A 1 272 ? 14.763 0.456 -29.117 1.00 75.94 272 PRO A N 1
ATOM 2183 C CA . PRO A 1 272 ? 14.704 0.834 -30.525 1.00 75.94 272 PRO A CA 1
ATOM 2184 C C . PRO A 1 272 ? 13.271 1.055 -31.031 1.00 75.94 272 PRO A C 1
ATOM 2186 O O . PRO A 1 272 ? 12.307 0.588 -30.439 1.00 75.94 272 PRO A O 1
ATOM 2189 N N . ALA A 1 273 ? 13.113 1.724 -32.173 1.00 75.44 273 ALA A N 1
ATOM 2190 C CA . ALA A 1 273 ? 11.793 1.934 -32.780 1.00 75.44 273 ALA A CA 1
ATOM 2191 C C . ALA A 1 273 ? 11.161 0.645 -33.354 1.00 75.44 273 ALA A C 1
ATOM 2193 O O . ALA A 1 273 ? 9.980 0.637 -33.690 1.00 75.44 273 ALA A O 1
ATOM 2194 N N . ASP A 1 274 ? 11.934 -0.435 -33.488 1.00 82.38 274 ASP A N 1
ATOM 2195 C CA . ASP A 1 274 ? 11.517 -1.719 -34.059 1.00 82.38 274 ASP A CA 1
ATOM 2196 C C . ASP A 1 274 ? 11.238 -2.792 -32.990 1.00 82.38 274 ASP A C 1
ATOM 2198 O O . ASP A 1 274 ? 11.377 -3.985 -33.262 1.00 82.38 274 ASP A O 1
ATOM 2202 N N . VAL A 1 275 ? 10.851 -2.393 -31.769 1.00 82.19 275 VAL A N 1
ATOM 2203 C CA . VAL A 1 275 ? 10.565 -3.365 -30.705 1.00 82.19 275 VAL A CA 1
ATOM 2204 C C . VAL A 1 275 ? 9.242 -4.095 -30.928 1.00 82.19 275 VAL A C 1
ATOM 2206 O O . VAL A 1 275 ? 8.188 -3.495 -31.170 1.00 82.19 275 VAL A O 1
ATOM 2209 N N . TYR A 1 276 ? 9.284 -5.405 -30.719 1.00 86.75 276 TYR A N 1
ATOM 2210 C CA . TYR A 1 276 ? 8.124 -6.260 -30.557 1.00 86.75 276 TYR A CA 1
ATOM 2211 C C . TYR A 1 276 ? 8.199 -7.060 -29.253 1.00 86.75 276 TYR A C 1
ATOM 2213 O O . TYR A 1 276 ? 9.267 -7.416 -28.762 1.00 86.75 276 TYR A O 1
ATOM 2221 N N . ALA A 1 277 ? 7.034 -7.316 -28.676 1.00 84.31 277 ALA A N 1
ATOM 2222 C CA . ALA A 1 277 ? 6.828 -8.159 -27.518 1.00 84.31 277 ALA A CA 1
ATOM 2223 C C . ALA A 1 277 ? 6.352 -9.533 -27.999 1.00 84.31 277 ALA A C 1
ATOM 2225 O O . ALA A 1 277 ? 5.249 -9.665 -28.528 1.00 84.31 277 ALA A O 1
ATOM 2226 N N . ASN A 1 278 ? 7.179 -10.555 -27.822 1.00 86.56 278 ASN A N 1
ATOM 2227 C CA . ASN A 1 278 ? 6.795 -11.941 -28.021 1.00 86.56 278 ASN A CA 1
ATOM 2228 C C . ASN A 1 278 ? 6.185 -12.475 -26.723 1.00 86.56 278 ASN A C 1
ATOM 2230 O O . ASN A 1 278 ? 6.875 -12.647 -25.719 1.00 86.56 278 ASN A O 1
ATOM 2234 N N . VAL A 1 279 ? 4.878 -12.699 -26.736 1.00 85.94 279 VAL A N 1
ATOM 2235 C CA . VAL A 1 279 ? 4.117 -13.168 -25.586 1.00 85.94 279 VAL A CA 1
ATOM 2236 C C . VAL A 1 279 ? 3.924 -14.674 -25.697 1.00 85.94 279 VAL A C 1
ATOM 2238 O O . VAL A 1 279 ? 3.468 -15.201 -26.709 1.00 85.94 279 VAL A O 1
ATOM 2241 N N . VAL A 1 280 ? 4.235 -15.389 -24.620 1.00 87.88 280 VAL A N 1
ATOM 2242 C CA . VAL A 1 280 ? 3.891 -16.796 -24.436 1.00 87.88 280 VAL A CA 1
ATOM 2243 C C . VAL A 1 280 ? 2.959 -16.896 -23.244 1.00 87.88 280 VAL A C 1
ATOM 2245 O O . VAL A 1 280 ? 3.385 -16.811 -22.094 1.00 87.88 280 VAL A O 1
ATOM 2248 N N . MET A 1 281 ? 1.682 -17.107 -23.537 1.00 86.94 281 MET A N 1
ATOM 2249 C CA . MET A 1 281 ? 0.639 -17.304 -22.543 1.00 86.94 281 MET A CA 1
ATOM 2250 C C . MET A 1 281 ? 0.356 -18.797 -22.384 1.00 86.94 281 MET A C 1
ATOM 2252 O O . MET A 1 281 ? 0.171 -19.518 -23.366 1.00 86.94 281 MET A O 1
ATOM 2256 N N . LYS A 1 282 ? 0.307 -19.279 -21.145 1.00 89.06 282 LYS A N 1
ATOM 2257 C CA . LYS A 1 282 ? -0.056 -20.657 -20.807 1.00 89.06 282 LYS A CA 1
ATOM 2258 C C . LYS A 1 282 ? -1.177 -20.658 -19.778 1.00 89.06 282 LYS A C 1
ATOM 2260 O O . LYS A 1 282 ? -1.066 -19.932 -18.800 1.00 89.06 282 LYS A O 1
ATOM 2265 N N . LYS A 1 283 ? -2.196 -21.497 -19.952 1.00 89.69 283 LYS A N 1
ATOM 2266 C CA . LYS A 1 283 ? -3.261 -21.735 -18.968 1.00 89.69 283 LYS A CA 1
ATOM 2267 C C . LYS A 1 283 ? -2.985 -23.015 -18.191 1.00 89.69 283 LYS A C 1
ATOM 2269 O O . LYS A 1 283 ? -2.595 -24.020 -18.782 1.00 89.69 283 LYS A O 1
ATOM 2274 N N . HIS A 1 284 ? -3.205 -22.997 -16.886 1.00 88.19 284 HIS A N 1
ATOM 2275 C CA . HIS A 1 284 ? -3.172 -24.197 -16.067 1.00 88.19 284 HIS A CA 1
ATOM 2276 C C . HIS A 1 284 ? -4.479 -24.984 -16.230 1.00 88.19 284 HIS A C 1
ATOM 2278 O O . HIS A 1 284 ? -5.557 -24.487 -15.904 1.00 88.19 284 HIS A O 1
ATOM 2284 N N . ILE A 1 285 ? -4.388 -26.208 -16.745 1.00 86.38 285 ILE A N 1
ATOM 2285 C CA . ILE A 1 285 ? -5.513 -27.117 -16.972 1.00 86.38 285 ILE A CA 1
ATOM 2286 C C . ILE A 1 285 ? -5.074 -28.511 -16.516 1.00 86.38 285 ILE A C 1
ATOM 2288 O O . ILE A 1 285 ? -4.053 -29.018 -16.974 1.00 86.38 285 ILE A O 1
ATOM 2292 N N . ALA A 1 286 ? -5.836 -29.119 -15.601 1.00 87.38 286 ALA A N 1
ATOM 2293 C CA . ALA A 1 286 ? -5.620 -30.491 -15.124 1.00 87.38 286 ALA A CA 1
ATOM 2294 C C . ALA A 1 286 ? -4.169 -30.799 -14.680 1.00 87.38 286 ALA A C 1
ATOM 2296 O O . ALA A 1 286 ? -3.615 -31.841 -15.018 1.00 87.38 286 ALA A O 1
ATOM 2297 N N . GLY A 1 287 ? -3.535 -29.883 -13.937 1.00 83.38 287 GLY A N 1
ATOM 2298 C CA . GLY A 1 287 ? -2.172 -30.065 -13.412 1.00 83.38 287 GLY A CA 1
ATOM 2299 C C . GLY A 1 287 ? -1.044 -29.701 -14.387 1.00 83.38 287 GLY A C 1
ATOM 2300 O O . GLY A 1 287 ? 0.130 -29.789 -14.026 1.00 83.38 287 GLY A O 1
ATOM 2301 N N . HIS A 1 288 ? -1.372 -29.271 -15.608 1.00 86.50 288 HIS A N 1
ATOM 2302 C CA . HIS A 1 288 ? -0.398 -28.920 -16.638 1.00 86.50 288 HIS A CA 1
ATOM 2303 C C . HIS A 1 288 ? -0.606 -27.499 -17.162 1.00 86.50 288 HIS A C 1
ATOM 2305 O O . HIS A 1 288 ? -1.721 -26.993 -17.226 1.00 86.50 288 HIS A O 1
ATOM 2311 N N . TYR A 1 289 ? 0.484 -26.848 -17.574 1.00 86.19 289 TYR A N 1
ATOM 2312 C CA . TYR A 1 289 ? 0.424 -25.554 -18.253 1.00 86.19 289 TYR A CA 1
ATOM 2313 C C . TYR A 1 289 ? 0.373 -25.749 -19.764 1.00 86.19 289 TYR A C 1
ATOM 2315 O O . TYR A 1 289 ? 1.377 -26.093 -20.390 1.00 86.19 289 TYR A O 1
ATOM 2323 N N . ILE A 1 290 ? -0.791 -25.481 -20.341 1.00 92.06 290 ILE A N 1
ATOM 2324 C CA . ILE A 1 290 ? -1.056 -25.600 -21.769 1.00 92.06 290 ILE A CA 1
ATOM 2325 C C . ILE A 1 290 ? -0.864 -24.237 -22.422 1.00 92.06 290 ILE A C 1
ATOM 2327 O O . ILE A 1 290 ? -1.443 -23.244 -21.987 1.00 92.06 290 ILE A O 1
ATOM 2331 N N . ARG A 1 291 ? -0.029 -24.168 -23.461 1.00 92.75 291 ARG A N 1
ATOM 2332 C CA . ARG A 1 291 ? 0.182 -22.932 -24.222 1.00 92.75 291 ARG A CA 1
ATOM 2333 C C . ARG A 1 291 ? -1.104 -22.546 -24.949 1.00 92.75 291 ARG A C 1
ATOM 2335 O O . ARG A 1 291 ? -1.654 -23.357 -25.685 1.00 92.75 291 ARG A O 1
ATOM 2342 N N . ILE A 1 292 ? -1.530 -21.301 -24.774 1.00 89.75 292 ILE A N 1
ATOM 2343 C CA . ILE A 1 292 ? -2.684 -20.743 -25.475 1.00 89.75 292 ILE A CA 1
ATOM 2344 C C . ILE A 1 292 ? -2.196 -20.198 -26.817 1.00 89.75 292 ILE A C 1
ATOM 2346 O O . ILE A 1 292 ? -1.258 -19.390 -26.813 1.00 89.75 292 ILE A O 1
ATOM 2350 N N . PRO A 1 293 ? -2.760 -20.635 -27.954 1.00 91.75 293 PRO A N 1
ATOM 2351 C CA . PRO A 1 293 ? -2.390 -20.108 -29.264 1.00 91.75 293 PRO A CA 1
ATOM 2352 C C . PRO A 1 293 ? -2.730 -18.617 -29.374 1.00 91.75 293 PRO A C 1
ATOM 2354 O O . PRO A 1 293 ? -3.481 -18.086 -28.562 1.00 91.75 293 PRO A O 1
ATOM 2357 N N . CYS A 1 294 ? -2.143 -17.935 -30.355 1.00 87.25 294 CYS A N 1
ATOM 2358 C CA . CYS A 1 294 ? -2.550 -16.572 -30.676 1.00 87.25 294 CYS A CA 1
ATOM 2359 C C . CYS A 1 294 ? -3.876 -16.599 -31.444 1.00 87.25 294 CYS A C 1
ATOM 2361 O O . CYS A 1 294 ? -3.931 -17.159 -32.537 1.00 87.25 294 CYS A O 1
ATOM 2363 N N . GLU A 1 295 ? -4.917 -15.992 -30.886 1.00 83.81 295 GLU A N 1
ATOM 2364 C CA . GLU A 1 295 ? -6.247 -15.901 -31.480 1.00 83.81 295 GLU A CA 1
ATOM 2365 C C . GLU A 1 295 ? -6.804 -14.494 -31.238 1.00 83.81 295 GLU A C 1
ATOM 2367 O O . GLU A 1 295 ? -6.862 -14.037 -30.099 1.00 83.81 295 GLU A O 1
ATOM 2372 N N . HIS A 1 296 ? -7.173 -13.785 -32.311 1.00 81.44 296 HIS A N 1
ATOM 2373 C CA . HIS A 1 296 ? -7.701 -12.413 -32.247 1.00 81.44 296 HIS A CA 1
ATOM 2374 C C . HIS A 1 296 ? -6.862 -11.458 -31.373 1.00 81.44 296 HIS A C 1
ATOM 2376 O O . HIS A 1 296 ? -7.404 -10.734 -30.540 1.00 81.44 296 HIS A O 1
ATOM 2382 N N . ASP A 1 297 ? -5.537 -11.479 -31.559 1.00 78.31 297 ASP A N 1
ATOM 2383 C CA . ASP A 1 297 ? -4.565 -10.695 -30.786 1.00 78.31 297 ASP A CA 1
ATOM 2384 C C . ASP A 1 297 ? -4.528 -11.020 -29.286 1.00 78.31 297 ASP A C 1
ATOM 2386 O O . ASP A 1 297 ? -4.081 -10.200 -28.480 1.00 78.31 297 ASP A O 1
ATOM 2390 N N . VAL A 1 298 ? -4.935 -12.226 -28.881 1.00 79.06 298 VAL A N 1
ATOM 2391 C CA . VAL A 1 298 ? -4.797 -12.689 -27.497 1.00 79.06 298 VAL A CA 1
ATOM 2392 C C . VAL A 1 298 ? -4.225 -14.104 -27.416 1.00 79.06 298 VAL A C 1
ATOM 2394 O O . VAL A 1 298 ? -4.441 -14.936 -28.289 1.00 79.06 298 VAL A O 1
ATOM 2397 N N . GLY A 1 299 ? -3.459 -14.379 -26.357 1.00 84.25 299 GLY A N 1
ATOM 2398 C CA . GLY A 1 299 ? -2.759 -15.645 -26.155 1.00 84.25 299 GLY A CA 1
ATOM 2399 C C . GLY A 1 299 ? -1.260 -15.509 -26.410 1.00 84.25 299 GLY A C 1
ATOM 2400 O O . GLY A 1 299 ? -0.640 -14.517 -26.027 1.00 84.25 299 GLY A O 1
ATOM 2401 N N . SER A 1 300 ? -0.646 -16.526 -27.014 1.00 90.06 300 SER A N 1
ATOM 2402 C CA . SER A 1 300 ? 0.789 -16.506 -27.324 1.00 90.06 300 SER A CA 1
ATOM 2403 C C . SER A 1 300 ? 1.091 -15.777 -28.640 1.00 90.06 300 SER A C 1
ATOM 2405 O O . SER A 1 300 ? 1.433 -16.426 -29.632 1.00 90.06 300 SER A O 1
ATOM 2407 N N . CYS A 1 301 ? 0.920 -14.456 -28.658 1.00 89.06 301 CYS A N 1
ATOM 2408 C CA . CYS A 1 301 ? 1.070 -13.604 -29.840 1.00 89.06 301 CYS A CA 1
ATOM 2409 C C . CYS A 1 301 ? 2.389 -12.820 -29.857 1.00 89.06 301 CYS A C 1
ATOM 2411 O O . CYS A 1 301 ? 3.054 -12.657 -28.839 1.00 89.06 301 CYS A O 1
ATOM 2413 N N . THR A 1 302 ? 2.747 -12.271 -31.017 1.00 88.12 302 THR A N 1
ATOM 2414 C CA . THR A 1 302 ? 3.796 -11.252 -31.129 1.00 88.12 302 THR A CA 1
ATOM 2415 C C . THR A 1 302 ? 3.161 -9.904 -31.434 1.00 88.12 302 THR A C 1
ATOM 2417 O O . THR A 1 302 ? 2.438 -9.770 -32.415 1.00 88.12 302 THR A O 1
ATOM 2420 N N . TYR A 1 303 ? 3.448 -8.907 -30.604 1.00 82.19 303 TYR A N 1
ATOM 2421 C CA . TYR A 1 303 ? 2.895 -7.561 -30.718 1.00 82.19 303 TYR A CA 1
ATOM 2422 C C . TYR A 1 303 ? 3.999 -6.573 -31.048 1.00 82.19 303 TYR A C 1
ATOM 2424 O O . TYR A 1 303 ? 5.017 -6.548 -30.364 1.00 82.19 303 TYR A O 1
ATOM 2432 N N . SER A 1 304 ? 3.803 -5.697 -32.029 1.00 81.94 304 SER A N 1
ATOM 2433 C CA . SER A 1 304 ? 4.673 -4.525 -32.128 1.00 81.94 304 SER A CA 1
ATOM 2434 C C . SER A 1 304 ? 4.315 -3.551 -31.008 1.00 81.94 304 SER A C 1
ATOM 2436 O O . SER A 1 304 ? 3.155 -3.169 -30.843 1.00 81.94 304 SER A O 1
ATOM 2438 N N . VAL A 1 305 ? 5.326 -3.129 -30.248 1.00 75.00 305 VAL A N 1
ATOM 2439 C CA . VAL A 1 305 ? 5.157 -2.160 -29.152 1.00 75.00 305 VAL A CA 1
ATOM 2440 C C . VAL A 1 305 ? 4.751 -0.783 -29.700 1.00 75.00 305 VAL A C 1
ATOM 2442 O O . VAL A 1 305 ? 4.139 0.016 -28.998 1.00 75.00 305 VAL A O 1
ATOM 2445 N N . CYS A 1 306 ? 5.043 -0.521 -30.975 1.00 69.75 306 CYS A N 1
ATOM 2446 C CA . CYS A 1 306 ? 4.920 0.788 -31.605 1.00 69.75 306 CYS A CA 1
ATOM 2447 C C . CYS A 1 306 ? 3.657 0.986 -32.462 1.00 69.75 306 CYS A C 1
ATOM 2449 O O . CYS A 1 306 ? 3.279 2.130 -32.719 1.00 69.75 306 CYS A O 1
ATOM 2451 N N . THR A 1 307 ? 3.006 -0.077 -32.949 1.00 61.41 307 THR A N 1
ATOM 2452 C CA . THR A 1 307 ? 1.849 0.054 -33.861 1.00 61.41 307 THR A CA 1
ATOM 2453 C C . THR A 1 307 ? 0.497 0.014 -33.155 1.00 61.41 307 THR A C 1
ATOM 2455 O O . THR A 1 307 ? -0.486 0.487 -33.726 1.00 61.41 307 THR A O 1
ATOM 2458 N N . ASN A 1 308 ? 0.426 -0.483 -31.916 1.00 53.84 308 ASN A N 1
ATOM 2459 C CA . ASN A 1 308 ? -0.828 -0.578 -31.168 1.00 53.84 308 ASN A CA 1
ATOM 2460 C C . ASN A 1 308 ? -1.047 0.686 -30.315 1.00 53.84 308 ASN A C 1
ATOM 2462 O O . ASN A 1 308 ? -0.774 0.729 -29.117 1.00 53.84 308 ASN A O 1
ATOM 2466 N N . LYS A 1 309 ? -1.470 1.763 -30.989 1.00 49.06 309 LYS A N 1
ATOM 2467 C CA . LYS A 1 309 ? -1.448 3.156 -30.505 1.00 49.06 309 LYS A CA 1
ATOM 2468 C C . LYS A 1 309 ? -2.397 3.492 -29.340 1.00 49.06 309 LYS A C 1
ATOM 2470 O O . LYS A 1 309 ? -2.401 4.641 -28.915 1.00 49.06 309 LYS A O 1
ATOM 2475 N N . THR A 1 310 ? -3.209 2.564 -28.832 1.00 41.41 310 THR A N 1
ATOM 2476 C CA . THR A 1 310 ? -4.417 2.954 -28.075 1.00 41.41 310 THR A CA 1
ATOM 2477 C C . THR A 1 310 ? -4.620 2.382 -26.678 1.00 41.41 310 THR A C 1
ATOM 2479 O O . THR A 1 310 ? -5.608 2.778 -26.070 1.00 41.41 310 THR A O 1
ATOM 2482 N N . GLN A 1 311 ? -3.751 1.540 -26.101 1.00 44.75 311 GLN A N 1
ATOM 2483 C CA . GLN A 1 311 ? -4.128 0.937 -24.803 1.00 44.75 311 GLN A CA 1
ATOM 2484 C C . GLN A 1 311 ? -3.066 0.740 -23.720 1.00 44.75 311 GLN A C 1
ATOM 2486 O O . GLN A 1 311 ? -3.460 0.486 -22.588 1.00 44.75 311 GLN A O 1
ATOM 2491 N N . ILE A 1 312 ? -1.760 0.867 -23.985 1.00 41.75 312 ILE A N 1
ATOM 2492 C CA . ILE A 1 312 ? -0.772 0.366 -23.005 1.00 41.75 312 ILE A CA 1
ATOM 2493 C C . ILE A 1 312 ? 0.018 1.471 -22.277 1.00 41.75 312 ILE A C 1
ATOM 2495 O O . ILE A 1 312 ? 0.510 1.218 -21.181 1.00 41.75 312 ILE A O 1
ATOM 2499 N N . TYR A 1 313 ? 0.113 2.709 -22.784 1.00 48.09 313 TYR A N 1
ATOM 2500 C CA . TYR A 1 313 ? 1.060 3.674 -22.195 1.00 48.09 313 TYR A CA 1
ATOM 2501 C C . TYR A 1 313 ? 0.647 5.155 -22.271 1.00 48.09 313 TYR A C 1
ATOM 2503 O O . TYR A 1 313 ? 1.152 5.873 -23.133 1.00 48.09 313 TYR A O 1
ATOM 2511 N N . PRO A 1 314 ? -0.184 5.659 -21.342 1.00 41.03 314 PRO A N 1
ATOM 2512 C CA . PRO A 1 314 ? -0.302 7.100 -21.113 1.00 41.03 314 PRO A CA 1
ATOM 2513 C C . PRO A 1 314 ? 0.963 7.648 -20.420 1.00 41.03 314 PRO A C 1
ATOM 2515 O O . PRO A 1 314 ? 1.643 8.515 -20.957 1.00 41.03 314 PRO A O 1
ATOM 2518 N N . ASP A 1 315 ? 1.376 7.040 -19.303 1.00 41.12 315 ASP A N 1
ATOM 2519 C CA . ASP A 1 315 ? 2.386 7.608 -18.390 1.00 41.12 315 ASP A CA 1
ATOM 2520 C C . ASP A 1 315 ? 3.837 7.653 -18.923 1.00 41.12 315 ASP A C 1
ATOM 2522 O O . ASP A 1 315 ? 4.685 8.332 -18.342 1.00 41.12 315 ASP A O 1
ATOM 2526 N N . LEU A 1 316 ? 4.184 6.902 -19.979 1.00 43.06 316 LEU A N 1
ATOM 2527 C CA . LEU A 1 316 ? 5.566 6.848 -20.498 1.00 43.06 316 LEU A CA 1
ATOM 2528 C C . LEU A 1 316 ? 5.885 7.935 -21.532 1.00 43.06 316 LEU A C 1
ATOM 2530 O O . LEU A 1 316 ? 7.063 8.167 -21.805 1.00 43.06 316 LEU A O 1
ATOM 2534 N N . PHE A 1 317 ? 4.872 8.591 -22.104 1.00 49.75 317 PHE A N 1
ATOM 2535 C CA . PHE A 1 317 ? 5.036 9.427 -23.300 1.00 49.75 317 PHE A CA 1
ATOM 2536 C C . PHE A 1 317 ? 4.391 10.818 -23.192 1.00 49.75 317 PHE A C 1
ATOM 2538 O O . PHE A 1 317 ? 4.256 11.500 -24.205 1.00 49.75 317 PHE A O 1
ATOM 2545 N N . GLU A 1 318 ? 4.029 11.272 -21.985 1.00 42.44 318 GLU A N 1
ATOM 2546 C CA . GLU A 1 318 ? 3.246 12.504 -21.769 1.00 42.44 318 GLU A CA 1
ATOM 2547 C C . GLU A 1 318 ? 3.892 13.809 -22.270 1.00 42.44 318 GLU A C 1
ATOM 2549 O O . GLU A 1 318 ? 3.195 14.809 -22.396 1.00 42.44 318 GLU A O 1
ATOM 2554 N N . ASN A 1 319 ? 5.179 13.832 -22.632 1.00 40.59 319 ASN A N 1
ATOM 2555 C CA . ASN A 1 319 ? 5.841 15.054 -23.093 1.00 40.59 319 ASN A CA 1
ATOM 2556 C C . ASN A 1 319 ? 6.639 14.796 -24.389 1.00 40.59 319 ASN A C 1
ATOM 2558 O O . ASN A 1 319 ? 7.722 14.220 -24.336 1.00 40.59 319 ASN A O 1
ATOM 2562 N N . ASN A 1 320 ? 6.122 15.269 -25.535 1.00 42.09 320 ASN A N 1
ATOM 2563 C CA . ASN A 1 320 ? 6.718 15.245 -26.893 1.00 42.09 320 ASN A CA 1
ATOM 2564 C C . ASN A 1 320 ? 6.606 13.944 -27.716 1.00 42.09 320 ASN A C 1
ATOM 2566 O O . ASN A 1 320 ? 7.600 13.449 -28.250 1.00 42.09 320 ASN A O 1
ATOM 2570 N N . TYR A 1 321 ? 5.392 13.422 -27.907 1.00 45.62 321 TYR A N 1
ATOM 2571 C CA . TYR A 1 321 ? 5.148 12.352 -28.881 1.00 45.62 321 TYR A CA 1
ATOM 2572 C C . TYR A 1 321 ? 4.765 12.917 -30.264 1.00 45.62 321 TYR A C 1
ATOM 2574 O O . TYR A 1 321 ? 3.667 13.443 -30.447 1.00 45.62 321 TYR A O 1
ATOM 2582 N N . ASP A 1 322 ? 5.647 12.781 -31.262 1.00 50.12 322 ASP A N 1
ATOM 2583 C CA . ASP A 1 322 ? 5.253 12.909 -32.672 1.00 50.12 322 ASP A CA 1
ATOM 2584 C C . ASP A 1 322 ? 4.492 11.639 -33.083 1.00 50.12 322 ASP A C 1
ATOM 2586 O O . ASP A 1 322 ? 5.065 10.559 -33.231 1.00 50.12 322 ASP A O 1
ATOM 2590 N N . SER A 1 323 ? 3.184 11.791 -33.295 1.00 49.78 323 SER A N 1
ATOM 2591 C CA . SER A 1 323 ? 2.213 10.749 -33.672 1.00 49.78 323 SER A CA 1
ATOM 2592 C C . SER A 1 323 ? 2.590 9.847 -34.867 1.00 49.78 323 SER A C 1
ATOM 2594 O O . SER A 1 323 ? 1.911 8.838 -35.121 1.00 49.78 323 SER A O 1
ATOM 2596 N N . LYS A 1 324 ? 3.641 10.200 -35.620 1.00 53.81 324 LYS A N 1
ATOM 2597 C CA . LYS A 1 324 ? 4.063 9.534 -36.858 1.00 53.81 324 LYS A CA 1
ATOM 2598 C C . LYS A 1 324 ? 5.296 8.633 -36.730 1.00 53.81 324 LYS A C 1
ATOM 2600 O O . LYS A 1 324 ? 5.525 7.849 -37.650 1.00 53.81 324 LYS A O 1
ATOM 2605 N N . LYS A 1 325 ? 6.074 8.682 -35.641 1.00 60.66 325 LYS A N 1
ATOM 2606 C CA . LYS A 1 325 ? 7.281 7.844 -35.469 1.00 60.66 325 LYS A CA 1
ATOM 2607 C C . LYS A 1 325 ? 7.358 7.281 -34.056 1.00 60.66 325 LYS A C 1
ATOM 2609 O O . LYS A 1 325 ? 7.182 8.022 -33.101 1.00 60.66 325 LYS A O 1
ATOM 2614 N N . CYS A 1 326 ? 7.661 5.988 -33.921 1.00 60.38 326 CYS A N 1
ATOM 2615 C CA . CYS A 1 326 ? 7.962 5.412 -32.612 1.00 60.38 326 CYS A CA 1
ATOM 2616 C C . CYS A 1 326 ? 9.295 5.991 -32.118 1.00 60.38 326 CYS A C 1
ATOM 2618 O O . CYS A 1 326 ? 10.320 5.745 -32.763 1.00 60.38 326 CYS A O 1
ATOM 2620 N N . PRO A 1 327 ? 9.311 6.804 -31.050 1.00 64.56 327 PRO A N 1
ATOM 2621 C CA . PRO A 1 327 ? 10.547 7.396 -30.576 1.00 64.56 327 PRO A CA 1
ATOM 2622 C C . PRO A 1 327 ? 11.414 6.309 -29.941 1.00 64.56 327 PRO A C 1
ATOM 2624 O O . PRO A 1 327 ? 10.913 5.445 -29.221 1.00 64.56 327 PRO A O 1
ATOM 2627 N N . SER A 1 328 ? 12.726 6.362 -30.180 1.00 65.44 328 SER A N 1
ATOM 2628 C CA . SER A 1 328 ? 13.661 5.552 -29.403 1.00 65.44 328 SER A CA 1
ATOM 2629 C C . SER A 1 328 ? 13.539 5.956 -27.936 1.00 65.44 328 SER A C 1
ATOM 2631 O O . SER A 1 328 ? 13.782 7.117 -27.597 1.00 65.44 328 SER A O 1
ATOM 2633 N N . ILE A 1 329 ? 13.166 5.019 -27.071 1.00 69.50 329 ILE A N 1
ATOM 2634 C CA . ILE A 1 329 ? 13.052 5.279 -25.637 1.00 69.50 329 ILE A CA 1
ATOM 2635 C C . ILE A 1 329 ? 14.485 5.309 -25.086 1.00 69.50 329 ILE A C 1
ATOM 2637 O O . ILE A 1 329 ? 15.189 4.307 -25.221 1.00 69.50 329 ILE A O 1
ATOM 2641 N N . PRO A 1 330 ? 14.978 6.428 -24.532 1.00 65.50 330 PRO A N 1
ATOM 2642 C CA . PRO A 1 330 ? 16.362 6.505 -24.078 1.00 65.50 330 PRO A CA 1
ATOM 2643 C C . PRO A 1 330 ? 16.636 5.531 -22.916 1.00 65.50 330 PRO A C 1
ATOM 2645 O O . PRO A 1 330 ? 15.717 5.071 -22.249 1.00 65.50 330 PRO A O 1
ATOM 2648 N N . PRO A 1 331 ? 17.901 5.189 -22.628 1.00 67.19 331 PRO A N 1
ATOM 2649 C CA . PRO A 1 331 ? 18.234 4.488 -21.395 1.00 67.19 331 PRO A CA 1
ATOM 2650 C C . PRO A 1 331 ? 17.792 5.327 -20.190 1.00 67.19 331 PRO A C 1
ATOM 2652 O O . PRO A 1 331 ? 18.305 6.424 -19.967 1.00 67.19 331 PRO A O 1
ATOM 2655 N N . ALA A 1 332 ? 16.840 4.821 -19.412 1.00 55.88 332 ALA A N 1
ATOM 2656 C CA . ALA A 1 332 ? 16.400 5.448 -18.177 1.00 55.88 332 ALA A CA 1
ATOM 2657 C C . ALA A 1 332 ? 15.762 4.415 -17.240 1.00 55.88 332 ALA A C 1
ATOM 2659 O O . ALA A 1 332 ? 15.484 3.266 -17.599 1.00 55.88 332 ALA A O 1
ATOM 2660 N N . THR A 1 333 ? 15.515 4.832 -16.000 1.00 49.06 333 THR A N 1
ATOM 2661 C CA . THR A 1 333 ? 14.623 4.079 -15.123 1.00 49.06 333 THR A CA 1
ATOM 2662 C C . THR A 1 333 ? 13.191 4.452 -15.457 1.00 49.06 333 THR A C 1
ATOM 2664 O O . THR A 1 333 ? 12.753 5.574 -15.203 1.00 49.06 333 THR A O 1
ATOM 2667 N N . TYR A 1 334 ? 12.460 3.479 -15.980 1.00 53.22 334 TYR A N 1
ATOM 2668 C CA . TYR A 1 334 ? 11.050 3.619 -16.276 1.00 53.22 334 TYR A CA 1
ATOM 2669 C C . TYR A 1 334 ? 10.225 3.005 -15.168 1.00 53.22 334 TYR A C 1
ATOM 2671 O O . TYR A 1 334 ? 10.644 2.103 -14.438 1.00 53.22 334 TYR A O 1
ATOM 2679 N N . SER A 1 335 ? 9.031 3.543 -15.006 1.00 40.19 335 SER A N 1
ATOM 2680 C CA . SER A 1 335 ? 8.173 3.137 -13.921 1.00 40.19 335 SER A CA 1
ATOM 2681 C C . SER A 1 335 ? 6.750 2.980 -14.401 1.00 40.19 335 SER A C 1
ATOM 2683 O O . SER A 1 335 ? 6.016 3.961 -14.481 1.00 40.19 335 SER A O 1
ATOM 2685 N N . VAL A 1 336 ? 6.367 1.736 -14.649 1.00 44.38 336 VAL A N 1
ATOM 2686 C CA . VAL A 1 336 ? 5.008 1.375 -15.040 1.00 44.38 336 VAL A CA 1
ATOM 2687 C C . VAL A 1 336 ? 4.127 1.393 -13.791 1.00 44.38 336 VAL A C 1
ATOM 2689 O O . VAL A 1 336 ? 4.341 0.617 -12.859 1.00 44.38 336 VAL A O 1
ATOM 2692 N N . SER A 1 337 ? 3.180 2.325 -13.740 1.00 34.22 337 SER A N 1
ATOM 2693 C CA . SER A 1 337 ? 2.115 2.362 -12.734 1.00 34.22 337 SER A CA 1
ATOM 2694 C C . SER A 1 337 ? 0.852 1.786 -13.374 1.00 34.22 337 SER A C 1
ATOM 2696 O O . SER A 1 337 ? 0.615 2.051 -14.543 1.00 34.22 337 SER A O 1
ATOM 2698 N N . ASN A 1 338 ? 0.033 1.046 -12.621 1.00 34.66 338 ASN A N 1
ATOM 2699 C CA . ASN A 1 338 ? -1.333 0.690 -13.031 1.00 34.66 338 ASN A CA 1
ATOM 2700 C C . ASN A 1 338 ? -1.432 0.044 -14.429 1.00 34.66 338 ASN A C 1
ATOM 2702 O O . ASN A 1 338 ? -2.217 0.493 -15.259 1.00 34.66 338 ASN A O 1
ATOM 2706 N N . LEU A 1 339 ? -0.652 -1.011 -14.699 1.00 39.16 339 LEU A N 1
ATOM 2707 C CA . LEU A 1 339 ? -0.864 -1.804 -15.911 1.00 39.16 339 LEU A CA 1
ATOM 2708 C C . LEU A 1 339 ? -2.236 -2.487 -15.814 1.00 39.16 339 LEU A C 1
ATOM 2710 O O . LEU A 1 339 ? -2.386 -3.498 -15.130 1.00 39.16 339 LEU A O 1
ATOM 2714 N N . VAL A 1 340 ? -3.235 -1.904 -16.471 1.00 37.44 340 VAL A N 1
ATOM 2715 C CA . VAL A 1 340 ? -4.567 -2.484 -16.633 1.00 37.44 340 VAL A CA 1
ATOM 2716 C C . VAL A 1 340 ? -4.577 -3.186 -17.984 1.00 37.44 340 VAL A C 1
ATOM 2718 O O . VAL A 1 340 ? -4.538 -2.540 -19.026 1.00 37.44 340 VAL A O 1
ATOM 2721 N N . LEU A 1 341 ? -4.580 -4.516 -17.967 1.00 45.09 341 LEU A N 1
ATOM 2722 C CA . LEU A 1 341 ? -4.787 -5.317 -19.169 1.00 45.09 341 LEU A CA 1
ATOM 2723 C C . LEU A 1 341 ? -6.291 -5.560 -19.301 1.00 45.09 341 LEU A C 1
ATOM 2725 O O . LEU A 1 341 ? -6.862 -6.320 -18.520 1.00 45.09 341 LEU A O 1
ATOM 2729 N N . ASP A 1 342 ? -6.931 -4.885 -20.252 1.00 43.41 342 ASP A N 1
ATOM 2730 C CA . ASP A 1 342 ? -8.341 -5.113 -20.564 1.00 43.41 342 ASP A 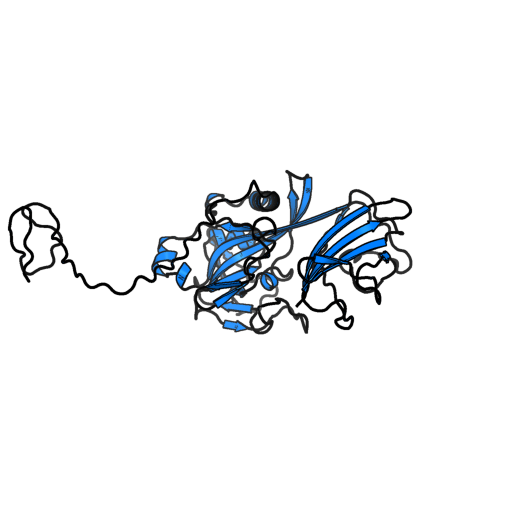CA 1
ATOM 2731 C C . ASP A 1 342 ? -8.474 -6.417 -21.364 1.00 43.41 342 ASP A C 1
ATOM 2733 O O . ASP A 1 342 ? -8.215 -6.479 -22.569 1.00 43.41 342 ASP A O 1
ATOM 2737 N N . VAL A 1 343 ? -8.788 -7.505 -20.662 1.00 53.12 343 VAL A N 1
ATOM 2738 C CA . VAL A 1 343 ? -8.963 -8.824 -21.267 1.00 53.12 343 VAL A CA 1
ATOM 2739 C C . VAL A 1 343 ? -10.402 -8.933 -21.756 1.00 53.12 343 VAL A C 1
ATOM 2741 O O . VAL A 1 343 ? -11.328 -9.148 -20.972 1.00 53.12 343 VAL A O 1
ATOM 2744 N N . LYS A 1 344 ? -10.605 -8.811 -23.072 1.00 54.81 344 LYS A N 1
ATOM 2745 C CA . LYS A 1 344 ? -11.921 -9.030 -23.684 1.00 54.81 344 LYS A CA 1
ATOM 2746 C C . LYS A 1 344 ? -12.381 -10.466 -23.404 1.00 54.81 344 LYS A C 1
ATOM 2748 O O . LYS A 1 344 ? -11.835 -11.416 -23.958 1.00 54.81 344 LYS A O 1
ATOM 2753 N N . LYS A 1 345 ? -13.431 -10.617 -22.586 1.00 52.00 345 LYS A N 1
ATOM 2754 C CA . LYS A 1 345 ? -14.061 -11.903 -22.202 1.00 52.00 345 LYS A CA 1
ATOM 2755 C C . LYS A 1 345 ? -14.630 -12.726 -23.374 1.00 52.00 345 LYS A C 1
ATOM 2757 O O . LYS A 1 345 ? -15.169 -13.803 -23.157 1.00 52.00 345 LYS A O 1
ATOM 2762 N N . SER A 1 346 ? -14.546 -12.235 -24.609 1.00 51.59 346 SER A N 1
ATOM 2763 C CA . SER A 1 346 ? -15.144 -12.858 -25.792 1.00 51.59 346 SER A CA 1
ATOM 2764 C C . SER A 1 346 ? -14.329 -14.009 -26.395 1.00 51.59 346 SER A C 1
ATOM 2766 O O . SER A 1 346 ? -14.776 -14.586 -27.380 1.00 51.59 346 SER A O 1
ATOM 2768 N N . ILE A 1 347 ? -13.155 -14.350 -25.848 1.00 60.44 347 ILE A N 1
ATOM 2769 C CA . ILE A 1 347 ? -12.318 -15.448 -26.359 1.00 60.44 347 ILE A CA 1
ATOM 2770 C C . ILE A 1 347 ? -12.473 -16.672 -25.441 1.00 60.44 347 ILE A C 1
ATOM 2772 O O . ILE A 1 347 ? -12.023 -16.616 -24.293 1.00 60.44 347 ILE A O 1
ATOM 2776 N N . PRO A 1 348 ? -13.058 -17.792 -25.916 1.00 61.97 348 PRO A N 1
ATOM 2777 C CA . PRO A 1 348 ? -13.340 -18.980 -25.096 1.00 61.97 348 PRO A CA 1
ATOM 2778 C C . PRO A 1 348 ? -12.112 -19.553 -24.373 1.00 61.97 348 PRO A C 1
ATOM 2780 O O . PRO A 1 348 ? -12.207 -20.067 -23.258 1.00 61.97 348 PRO A O 1
ATOM 2783 N N . SER A 1 349 ? -10.935 -19.416 -24.988 1.00 62.91 349 SER A N 1
ATOM 2784 C CA . SER A 1 349 ? -9.644 -19.859 -24.450 1.00 62.91 349 SER A CA 1
ATOM 2785 C C . SER A 1 349 ? -9.197 -19.089 -23.193 1.00 62.91 349 SER A C 1
ATOM 2787 O O . SER A 1 349 ? -8.299 -19.543 -22.480 1.00 62.91 349 SER A O 1
ATOM 2789 N N . ILE A 1 350 ? -9.842 -17.958 -22.883 1.00 67.56 350 ILE A N 1
ATOM 2790 C CA . ILE A 1 350 ? -9.542 -17.065 -21.753 1.00 67.56 350 ILE A CA 1
ATOM 2791 C C . ILE A 1 350 ? -10.701 -17.061 -20.747 1.00 67.56 350 ILE A C 1
ATOM 2793 O O . ILE A 1 350 ? -11.140 -16.026 -20.255 1.00 67.56 350 ILE A O 1
ATOM 2797 N N . ALA A 1 351 ? -11.229 -18.244 -20.447 1.00 72.56 351 ALA A N 1
ATOM 2798 C CA . ALA A 1 351 ? -12.071 -18.432 -19.270 1.00 72.56 351 ALA A CA 1
ATOM 2799 C C . ALA A 1 351 ? -11.237 -18.343 -17.980 1.00 72.56 351 ALA A C 1
ATOM 2801 O O . ALA A 1 351 ? -10.007 -18.474 -18.032 1.00 72.56 351 ALA A O 1
ATOM 2802 N N . ASP A 1 352 ? -11.909 -18.243 -16.838 1.00 78.06 352 ASP A N 1
ATOM 2803 C CA . ASP A 1 352 ? -11.315 -18.232 -15.500 1.00 78.06 352 ASP A CA 1
ATOM 2804 C C . ASP A 1 352 ? -10.250 -19.324 -15.320 1.00 78.06 352 ASP A C 1
ATOM 2806 O O . ASP A 1 352 ? -10.317 -20.424 -15.897 1.00 78.06 352 ASP A O 1
ATOM 2810 N N . GLY A 1 353 ? -9.230 -19.009 -14.530 1.00 80.12 353 GLY A N 1
ATOM 2811 C CA . GLY A 1 353 ? -8.141 -19.918 -14.210 1.00 80.12 353 GLY A CA 1
ATOM 2812 C C . GLY A 1 353 ? -6.793 -19.227 -14.066 1.00 80.12 353 GLY A C 1
ATOM 2813 O O . GLY A 1 353 ? -6.657 -18.012 -14.194 1.00 80.12 353 GLY A O 1
ATOM 2814 N N . GLN A 1 354 ? -5.775 -20.041 -13.808 1.00 77.88 354 GLN A N 1
ATOM 2815 C CA . GLN A 1 354 ? -4.404 -19.584 -13.628 1.00 77.88 354 GLN A CA 1
ATOM 2816 C C . GLN A 1 354 ? -3.669 -19.542 -14.970 1.00 77.88 354 GLN A C 1
ATOM 2818 O O . GLN A 1 354 ? -3.715 -20.491 -15.755 1.00 77.88 354 GLN A O 1
ATOM 2823 N N . PHE A 1 355 ? -2.954 -18.451 -15.207 1.00 84.12 355 PHE A N 1
ATOM 2824 C CA . PHE A 1 355 ? -2.200 -18.173 -16.414 1.00 84.12 355 PHE A CA 1
ATOM 2825 C C . PHE A 1 355 ? -0.754 -17.825 -16.069 1.00 84.12 355 PHE A C 1
ATOM 2827 O O . PHE A 1 355 ? -0.473 -17.144 -15.087 1.00 84.12 355 PHE A O 1
ATOM 2834 N N . ARG A 1 356 ? 0.160 -18.261 -16.930 1.00 79.38 356 ARG A N 1
ATOM 2835 C CA . ARG A 1 356 ? 1.565 -17.860 -16.961 1.00 79.38 356 ARG A CA 1
ATOM 2836 C C . ARG A 1 356 ? 1.823 -17.099 -18.238 1.00 79.38 356 ARG A C 1
ATOM 2838 O O . ARG A 1 356 ? 1.589 -17.642 -19.316 1.00 79.38 356 ARG A O 1
ATOM 2845 N N . ILE A 1 357 ? 2.300 -15.872 -18.121 1.00 80.31 357 ILE A N 1
ATOM 2846 C CA . ILE A 1 357 ? 2.575 -15.002 -19.256 1.00 80.31 357 ILE A CA 1
ATOM 2847 C C . ILE A 1 357 ? 4.049 -14.632 -19.214 1.00 80.31 357 ILE A C 1
ATOM 2849 O O . ILE A 1 357 ? 4.504 -13.927 -18.315 1.00 80.31 357 ILE A O 1
ATOM 2853 N N . ASN A 1 358 ? 4.781 -15.092 -20.218 1.00 77.75 358 ASN A N 1
ATOM 2854 C CA . ASN A 1 358 ? 6.141 -14.650 -20.480 1.00 77.75 358 ASN A CA 1
ATOM 2855 C C . ASN A 1 358 ? 6.082 -13.632 -21.607 1.00 77.75 358 ASN A C 1
ATOM 2857 O O . ASN A 1 358 ? 5.426 -13.883 -22.614 1.00 77.75 358 ASN A O 1
ATOM 2861 N N . VAL A 1 359 ? 6.765 -12.509 -21.457 1.00 80.88 359 VAL A N 1
ATOM 2862 C CA . VAL A 1 359 ? 6.861 -11.478 -22.486 1.00 80.88 359 VAL A CA 1
ATOM 2863 C C . VAL A 1 359 ? 8.331 -11.215 -22.742 1.00 80.88 359 VAL A C 1
ATOM 2865 O O . VAL A 1 359 ? 9.016 -10.693 -21.870 1.00 80.88 359 VAL A O 1
ATOM 2868 N N . ASP A 1 360 ? 8.812 -11.563 -23.925 1.00 80.94 360 ASP A N 1
ATOM 2869 C CA . ASP A 1 360 ? 10.155 -11.226 -24.382 1.00 80.94 360 ASP A CA 1
ATOM 2870 C C . ASP A 1 360 ? 10.092 -9.986 -25.267 1.00 80.94 360 ASP A C 1
ATOM 2872 O O . ASP A 1 360 ? 9.404 -9.970 -26.285 1.00 80.94 360 ASP A O 1
ATOM 2876 N N . PHE A 1 361 ? 10.820 -8.941 -24.895 1.00 82.00 361 PHE A N 1
ATOM 2877 C CA . PHE A 1 361 ? 10.983 -7.751 -25.717 1.00 82.00 361 PHE A CA 1
ATOM 2878 C C . PHE A 1 361 ? 12.186 -7.945 -26.634 1.00 82.00 361 PHE A C 1
ATOM 2880 O O . PHE A 1 361 ? 13.306 -8.188 -26.178 1.00 82.00 361 PHE A O 1
ATOM 2887 N N . LEU A 1 362 ? 11.946 -7.840 -27.933 1.00 83.62 362 LEU A N 1
ATOM 2888 C CA . LEU A 1 362 ? 12.892 -8.136 -28.997 1.00 83.62 362 LEU A CA 1
ATOM 2889 C C . LEU A 1 362 ? 12.945 -6.957 -29.972 1.00 83.62 362 LEU A C 1
ATOM 2891 O O . LEU A 1 362 ? 11.940 -6.297 -30.210 1.00 83.62 362 LEU A O 1
ATOM 2895 N N . SER A 1 363 ? 14.107 -6.707 -30.557 1.00 85.50 363 SER A N 1
ATOM 2896 C CA . SER A 1 363 ? 14.313 -5.779 -31.672 1.00 85.50 363 SER A CA 1
ATOM 2897 C C . SER A 1 363 ? 15.073 -6.513 -32.769 1.00 85.50 363 SER A C 1
ATOM 2899 O O . SER A 1 363 ? 15.958 -7.320 -32.478 1.00 85.50 363 SER A O 1
ATOM 2901 N N . ASN A 1 364 ? 14.752 -6.241 -34.033 1.00 81.56 364 ASN A N 1
ATOM 2902 C CA . ASN A 1 364 ? 15.486 -6.840 -35.148 1.00 81.56 364 ASN A CA 1
ATOM 2903 C C . ASN A 1 364 ? 16.920 -6.301 -35.204 1.00 81.56 364 ASN A C 1
ATOM 2905 O O . ASN A 1 364 ? 17.841 -7.037 -35.545 1.00 81.56 364 ASN A O 1
ATOM 2909 N N . ALA A 1 365 ? 17.115 -5.034 -34.828 1.00 81.38 365 ALA A N 1
ATOM 2910 C CA . ALA A 1 365 ? 18.425 -4.395 -34.789 1.00 81.38 365 ALA A CA 1
ATOM 2911 C C . ALA A 1 365 ? 19.257 -4.762 -33.547 1.00 81.38 365 ALA A C 1
ATOM 2913 O O . ALA A 1 365 ? 20.472 -4.929 -33.644 1.00 81.38 365 ALA A O 1
ATOM 2914 N N . ALA A 1 366 ? 18.628 -4.855 -32.373 1.00 78.38 366 ALA A N 1
ATOM 2915 C CA . ALA A 1 366 ? 19.333 -4.999 -31.094 1.00 78.38 366 ALA A CA 1
ATOM 2916 C C . ALA A 1 366 ? 19.212 -6.391 -30.446 1.00 78.38 366 ALA A C 1
ATOM 2918 O O . ALA A 1 366 ? 19.852 -6.641 -29.422 1.00 78.38 366 ALA A O 1
ATOM 2919 N N . GLY A 1 367 ? 18.422 -7.298 -31.027 1.00 84.88 367 GLY A N 1
ATOM 2920 C CA . GLY A 1 367 ? 18.179 -8.634 -30.488 1.00 84.88 367 GLY A CA 1
ATOM 2921 C C . GLY A 1 367 ? 17.281 -8.609 -29.249 1.00 84.88 367 GLY A C 1
ATOM 2922 O O . GLY A 1 367 ? 16.300 -7.870 -29.190 1.00 84.88 367 GLY A O 1
ATOM 2923 N N . HIS A 1 368 ? 17.593 -9.438 -28.249 1.00 83.81 368 HIS A N 1
ATOM 2924 C CA . HIS A 1 368 ? 16.825 -9.511 -27.000 1.00 83.81 368 HIS A CA 1
ATOM 2925 C C . HIS A 1 368 ? 17.098 -8.305 -26.095 1.00 83.81 368 HIS A C 1
ATOM 2927 O O . HIS A 1 368 ? 18.246 -8.002 -25.769 1.00 83.81 368 HIS A O 1
ATOM 2933 N N . LEU A 1 369 ? 16.030 -7.610 -25.702 1.00 77.62 369 LEU A N 1
ATOM 2934 C CA . LEU A 1 369 ? 16.079 -6.378 -24.908 1.00 77.62 369 LEU A CA 1
ATOM 2935 C C . LEU A 1 369 ? 15.737 -6.615 -23.435 1.00 77.62 369 LEU A C 1
ATOM 2937 O O . LEU A 1 369 ? 16.166 -5.851 -22.570 1.00 77.62 369 LEU A O 1
ATOM 2941 N N . GLY A 1 370 ? 14.960 -7.656 -23.145 1.00 73.12 370 GLY A N 1
ATOM 2942 C CA . GLY A 1 370 ? 14.556 -8.019 -21.794 1.00 73.12 370 GLY A CA 1
ATOM 2943 C C . GLY A 1 370 ? 13.331 -8.923 -21.786 1.00 73.12 370 GLY A C 1
ATOM 2944 O O . GLY A 1 370 ? 12.698 -9.142 -22.814 1.00 73.12 370 GLY A O 1
ATOM 2945 N N . CYS A 1 371 ? 12.987 -9.436 -20.610 1.00 75.94 371 CYS A N 1
ATOM 2946 C CA . CYS A 1 371 ? 11.833 -10.305 -20.426 1.00 75.94 371 CYS A CA 1
ATOM 2947 C C . CYS A 1 371 ? 11.024 -9.902 -19.188 1.00 75.94 371 CYS A C 1
ATOM 2949 O O . CYS A 1 371 ? 11.580 -9.431 -18.192 1.00 75.94 371 CYS A O 1
ATOM 2951 N N . LEU A 1 372 ? 9.715 -10.124 -19.237 1.00 69.69 372 LEU A N 1
ATOM 2952 C CA . LEU A 1 372 ? 8.776 -9.983 -18.132 1.00 69.69 372 LEU A CA 1
ATOM 2953 C C . LEU A 1 372 ? 8.070 -11.322 -17.918 1.00 69.69 372 LEU A C 1
ATOM 2955 O O . LEU A 1 372 ? 7.672 -11.983 -18.873 1.00 69.69 372 LEU A O 1
ATOM 2959 N N . TYR A 1 373 ? 7.907 -11.706 -16.659 1.00 64.44 373 TYR A N 1
ATOM 2960 C CA . TYR A 1 373 ? 7.199 -12.915 -16.261 1.00 64.44 373 TYR A CA 1
ATOM 2961 C C . TYR A 1 373 ? 6.039 -12.526 -15.344 1.00 64.44 373 TYR A C 1
ATOM 2963 O O . TYR A 1 373 ? 6.244 -11.791 -14.376 1.00 64.44 373 TYR A O 1
ATOM 2971 N N . LEU A 1 374 ? 4.834 -12.996 -15.658 1.00 66.62 374 LEU A N 1
ATOM 2972 C CA . LEU A 1 374 ? 3.611 -12.721 -14.909 1.00 66.62 374 LEU A CA 1
ATOM 2973 C C . LEU A 1 374 ? 2.882 -14.037 -14.621 1.00 66.62 374 LEU A C 1
ATOM 2975 O O . LEU A 1 374 ? 2.576 -14.790 -15.545 1.00 66.62 374 LEU A O 1
ATOM 2979 N N . ASP A 1 375 ? 2.544 -14.269 -13.356 1.00 61.44 375 ASP A N 1
ATOM 2980 C CA . ASP A 1 375 ? 1.522 -15.241 -12.967 1.00 61.44 375 ASP A CA 1
ATOM 2981 C C . ASP A 1 375 ? 0.216 -14.467 -12.732 1.00 61.44 375 ASP A C 1
ATOM 2983 O O . ASP A 1 375 ? 0.179 -13.524 -11.937 1.00 61.44 375 ASP A O 1
ATOM 2987 N N . VAL A 1 376 ? -0.845 -14.818 -13.457 1.00 70.19 376 VAL A N 1
ATOM 2988 C CA . VAL A 1 376 ? -2.139 -14.120 -13.419 1.00 70.19 376 VAL A CA 1
ATOM 2989 C C . VAL A 1 376 ? -3.240 -15.131 -13.153 1.00 70.19 376 VAL A C 1
ATOM 2991 O O . VAL A 1 376 ? -3.335 -16.135 -13.847 1.00 70.19 376 VAL A O 1
ATOM 2994 N N . ASN A 1 377 ? -4.104 -14.864 -12.180 1.00 66.62 377 ASN A N 1
ATOM 2995 C CA . ASN A 1 377 ? -5.292 -15.673 -11.932 1.00 66.62 377 ASN A CA 1
ATOM 2996 C C . ASN A 1 377 ? -6.532 -14.870 -12.346 1.00 66.62 377 ASN A C 1
ATOM 2998 O O . ASN A 1 377 ? -6.826 -13.842 -11.735 1.00 66.62 377 ASN A O 1
ATOM 3002 N N . LEU A 1 378 ? -7.206 -15.302 -13.413 1.00 67.56 378 LEU A N 1
ATOM 3003 C CA . LEU A 1 378 ? -8.415 -14.662 -13.934 1.00 67.56 378 LEU A CA 1
ATOM 3004 C C . LEU A 1 378 ? -9.650 -15.312 -13.299 1.00 67.56 378 LEU A C 1
ATOM 3006 O O . LEU A 1 378 ? -9.707 -16.536 -13.169 1.00 67.56 378 LEU A O 1
ATOM 3010 N N . LYS A 1 379 ? -10.612 -14.480 -12.896 1.00 62.56 379 LYS A N 1
ATOM 3011 C CA . LYS A 1 379 ? -11.890 -14.863 -12.288 1.00 62.56 379 LYS A CA 1
ATOM 3012 C C . LYS A 1 379 ? -13.055 -14.180 -12.997 1.00 62.56 379 LYS A C 1
ATOM 3014 O O . LYS A 1 379 ? -12.842 -13.086 -13.580 1.00 62.56 379 LYS A O 1
#

pLDDT: mean 75.12, std 18.48, range [29.28, 96.38]

Secondary structure (DSSP, 8-state):
-PPBPTTT-PBPPSS--SB-TTT-PBPPPPP---PPP--------------S--HHHHHHHHHHHHTT--GGGB-GGG-EE-STTTS-TTS-SEEEETTEEEE--TT-EEEEBP--HHHHHHTTHHHHSEEEEEE--HHHHHHHHHHTS---TTPBPTTS-B-PPPTTPPTT--PEEEBS-HHHHTSTTTS--EEEE-TTT--EEEEEEEEEEEE-TTS-EEE--SS--TT--S-SSS-TTSSEEEE--TT-EEEEEEEEEEE-EE--S-B-TTEEEEEEEEEEETTEEEEPPPBTTBSS-EEETTT-TTSS-STTSSS---TTS-PPBPS-EE----------TT-GGG-SEEEEEEEEEEETTTEEEEEEEEEEEE-

Foldseek 3Di:
DWFADPVPRDTDDPDDDQADPVPGDGTDDDDDDDDDDDPPPPPPPPPPDQDDDDPQLVQQVQQVVVLVQDPLFFDQVPKAAQECVGNPPPDDQWDDAQNDIAGDPHQKIKTWGDDDPVVCVVVVQRRHFAKWKAFAEPVQVSQCSVVQWNDWAQDAGPVRDGRHDDPPDDPPPRKRKIFSYVLQNCPCVRWPWDWDQRPVVRDIWTKTKMFIKTAHPPQKDFAADPPCCDPDASDPPDGRGGGMIIGPDIPRIGGTIIMMHIDWDFFQAWADQQKKKQKWKFFDDPNDTHFDDQDPNDGRDIGGPNPPPPAFDPPQPVPDDPPPGRDGHGGGIDDDDDGDDPDDPPDPSPDFGKMWMKIWMAGPVPGTRDIDIDIDTGD

Sequence (379 aa):
MPRRCDACGATTPPFNIQCCPSCGHEFRKPENNSTPPNNKTHAKDSHSKQPRACPYKNLCAEYLRSLEWDRSLFDRRFNHCYCSDCYLESWSDTVEAAGSVYVIPRGWCRFGLQVDKVRTEVDHIWRNWIVTYHGTTPEAAQSIVVHRQFLIPGDKRLDGEKIAIRPGHIEGQNHIYTSPTIAYSAHPCYCRPQLFRSRTTNKVYKARIVLQCRQQPGSFKIQPETIRAGHQRICPIIPNDEVEIYTTVRASVLPYGNIVVSTSVNMTKPFPADVYANVVMKKHIAGHYIRIPCEHDVGSCTYSVCTNKTQIYPDLFENNYDSKKCPSIPPATYSVSNLVLDVKKSIPSIADGQFRINVDFLSNAAGHLGCLYLDVNLK